Protein AF-A0AAF0HXS0-F1 (afdb_monomer_lite)

Secondary structure (DSSP, 8-state):
---TT----SSBEEEE---BSS-EEEEEEPTT-B-HHHHH-TT--EEEEEEESS-TT-EEEEEEEE-TTSEEEEEEEEETTBTBPP-B-SS-EEEEE---HHHHHHHHT----GGGSTTHHHHSTT-PPPPTTGGGGGG----HHHHHHHH--SHHHHHHHTT--------EE-------GGGSEEEE---EESS---EEEE---GGGTS-S-SSHHHHHHHTT-TTGGGS--SSSTTSTTSS--TT-TTSPPSSS----S----SS---STTSPPPHHHHHHHS-S-EEPPPBSEE-SS---SBS--EETTEE--TT-EEEE---SSGGG-EEEE--SSB-EE-TTSSSGGG-TTEEEEB---TTTTT-EEEE-PPTT--TTTS---EEEEESTTS-PPP-HHHHHHHTSPP-TTEEEEEEETTEEEEEE--HHHHTTTS-SSHHHHHHHTT-TTGGGSBTTB----SS----S-------SS-S---------TT--EEEEEEETTEEEEEEEE-S----BTTBSPPEEEEEE-TTS-EEEEEEEE-TTT--EEESS----SSTT---SSBTTB--S----SSPPP----GGG-S---PPPHHHHHHHTT---EEE--HHHHHHHGGGSPPEEE--HHHHHHHHHHHH-TTHHHHTTSEEEEEE--BPPEE-TTS-EEE--B--EEEEEE-HHHHHHHHHHHHHHHHHHHHHHHHHHHH-SS---

Sequence (727 aa):
MAISEWTMADLVREVCFDVGDGPLLLGGALPGYRRFADALGAGARFPYMIVGVDDPAVWEAGSGTLDSEGRLVREPLASSAGGDAVDFAPGEKRIGLVLHSGWIAAVEGHGHGLDEIAGLAAALADRQPASAGLDLLAGLTTTGFGRALLELGDGAAMRAHIGAGTSNAEGSVTRVDAAGGTTGLGFAGGPVTGSGTLTLEGTLAIGHGGTGATSTGAARTALGLGDGATRNVGTGAGSLAAGDDARLTGAVQRGGDAMTGALTLNGPPAADLHAATKAYVDGQIQAIDGKASVRLATTANIALTGNQVIDGVTTASGDRILVKDQSVAADNGLYLAASGAWTRAADMDGWAKIPNAHVWVESGSANADRAWVCTANAGGTLGSSAISWVQAAGPGAYQAVSANLGAIAGLASIADRLPYFTGSGTAGMATFTGFGRSLVDDADAASGRATLGLGTIATQSAASVAISGGTAVLSALEVSRVGGAATLSTRISTDAGYTNGLQLQTGALARWSVNKSGSAESGSSAGSDFEIRRYDDSGTYVSTPLRIGRADGVTAIDGGLRPLGDNGQPLGAGAYRWSVVYAASGAINTSDARAKCDVGAISDALLDAWGDVAWQRFRFVEACAAKGDAARWHVGLVAQQLGAAIDARMGAGSAVRLGLLCHDSWAAEPAQCDGEGREVRAARPAGDRWGVRYEECLALEAAWQRRRIDRIEAALAALQGGTHAGG

Structure (mmCIF, N/CA/C/O backbone):
data_AF-A0AAF0HXS0-F1
#
_entry.id   AF-A0AAF0HXS0-F1
#
loop_
_atom_site.group_PDB
_atom_site.id
_atom_site.type_symbol
_atom_site.label_atom_id
_atom_site.label_alt_id
_atom_site.label_comp_id
_atom_site.label_asym_id
_atom_site.label_entity_id
_atom_site.label_seq_id
_atom_site.pdbx_PDB_ins_code
_atom_site.Cartn_x
_atom_site.Cartn_y
_atom_site.Cartn_z
_atom_site.occupancy
_atom_site.B_iso_or_equiv
_atom_site.auth_seq_id
_atom_site.auth_comp_id
_atom_site.auth_asym_id
_atom_site.auth_atom_id
_atom_site.pdbx_PDB_model_num
ATOM 1 N N . MET A 1 1 ? -43.650 -14.466 1.934 1.00 45.41 1 MET A N 1
ATOM 2 C CA . MET A 1 1 ? -43.513 -14.826 0.504 1.00 45.41 1 MET A CA 1
ATOM 3 C C . MET A 1 1 ? -43.720 -13.542 -0.285 1.00 45.41 1 MET A C 1
ATOM 5 O O . MET A 1 1 ? -44.750 -12.916 -0.081 1.00 45.41 1 MET A O 1
ATOM 9 N N . ALA A 1 2 ? -42.731 -13.069 -1.047 1.00 46.06 2 ALA A N 1
ATOM 10 C CA . ALA A 1 2 ? -42.844 -11.790 -1.757 1.00 46.06 2 ALA A CA 1
ATOM 11 C C . ALA A 1 2 ? -43.595 -11.977 -3.083 1.00 46.06 2 ALA A C 1
ATOM 13 O O . ALA A 1 2 ? -43.312 -12.926 -3.811 1.00 46.06 2 ALA A O 1
ATOM 14 N N . ILE A 1 3 ? -44.529 -11.076 -3.396 1.00 55.28 3 ILE A N 1
ATOM 15 C CA . ILE A 1 3 ? -45.200 -11.040 -4.701 1.00 55.28 3 ILE A CA 1
ATOM 16 C C . ILE A 1 3 ? -44.293 -10.243 -5.641 1.00 55.28 3 ILE A C 1
ATOM 18 O O . ILE A 1 3 ? -44.125 -9.041 -5.463 1.00 55.28 3 ILE A O 1
ATOM 22 N N . SER A 1 4 ? -43.660 -10.920 -6.596 1.00 58.03 4 SER A N 1
ATOM 23 C CA . SER A 1 4 ? -42.479 -10.421 -7.317 1.00 58.03 4 SER A CA 1
ATOM 24 C C . SER A 1 4 ? -42.748 -9.473 -8.494 1.00 58.03 4 SER A C 1
ATOM 26 O O . SER A 1 4 ? -41.800 -9.103 -9.178 1.00 58.03 4 SER A O 1
ATOM 28 N N . GLU A 1 5 ? -44.002 -9.096 -8.754 1.00 65.69 5 GLU A N 1
ATOM 29 C CA . GLU A 1 5 ? -44.401 -8.354 -9.968 1.00 65.69 5 GLU A CA 1
ATOM 30 C C . GLU A 1 5 ? -45.024 -6.969 -9.706 1.00 65.69 5 GLU A C 1
ATOM 32 O O . GLU A 1 5 ? -45.339 -6.258 -10.657 1.00 65.69 5 GLU A O 1
ATOM 37 N N . TRP A 1 6 ? -45.191 -6.564 -8.440 1.00 72.44 6 TRP A N 1
ATOM 38 C CA . TRP A 1 6 ? -45.831 -5.291 -8.076 1.00 72.44 6 TRP A CA 1
ATOM 39 C C . TRP A 1 6 ? -44.894 -4.391 -7.276 1.00 72.44 6 TRP A C 1
ATOM 41 O O . TRP A 1 6 ? -44.460 -4.755 -6.182 1.00 72.44 6 TRP A O 1
ATOM 51 N N . THR A 1 7 ? -44.647 -3.182 -7.779 1.00 72.81 7 THR A N 1
ATOM 52 C CA . THR A 1 7 ? -43.920 -2.148 -7.033 1.00 72.81 7 THR A CA 1
ATOM 53 C C . THR A 1 7 ? -44.887 -1.403 -6.113 1.00 72.81 7 THR A C 1
ATOM 55 O O . THR A 1 7 ? -45.954 -0.967 -6.544 1.00 72.81 7 THR A O 1
ATOM 58 N N . MET A 1 8 ? -44.517 -1.233 -4.840 1.00 71.38 8 MET A N 1
ATOM 59 C CA . MET A 1 8 ? -45.297 -0.476 -3.856 1.00 71.38 8 MET A CA 1
ATOM 60 C C . MET A 1 8 ? -44.451 0.602 -3.181 1.00 71.38 8 MET A C 1
ATOM 62 O O . MET A 1 8 ? -43.283 0.382 -2.867 1.00 71.38 8 MET A O 1
ATOM 66 N N . ALA A 1 9 ? -45.077 1.745 -2.909 1.00 77.50 9 ALA A N 1
ATOM 67 C CA . ALA A 1 9 ? -44.498 2.861 -2.173 1.00 77.50 9 ALA A CA 1
ATOM 68 C C . ALA A 1 9 ? -45.589 3.558 -1.345 1.00 77.50 9 ALA A C 1
ATOM 70 O O . ALA A 1 9 ? -46.743 3.620 -1.768 1.00 77.50 9 ALA A O 1
ATOM 71 N N . ASP A 1 10 ? -45.242 4.088 -0.171 1.00 79.81 10 ASP A N 1
ATOM 72 C CA . ASP A 1 10 ? -46.189 4.859 0.639 1.00 79.81 10 ASP A CA 1
ATOM 73 C C . ASP A 1 10 ? -46.352 6.302 0.129 1.00 79.81 10 ASP A C 1
ATOM 75 O O . ASP A 1 10 ? -45.505 6.838 -0.594 1.00 79.81 10 ASP A O 1
ATOM 79 N N . LEU A 1 11 ? -47.452 6.941 0.536 1.00 85.38 11 LEU A N 1
ATOM 80 C CA . LEU A 1 11 ? -47.702 8.367 0.305 1.00 85.38 11 LEU A CA 1
ATOM 81 C C . LEU A 1 11 ? -47.585 8.796 -1.174 1.00 85.38 11 LEU A C 1
ATOM 83 O O . LEU A 1 11 ? -47.180 9.919 -1.448 1.00 85.38 11 LEU A O 1
ATOM 87 N N . VAL A 1 12 ? -47.962 7.955 -2.144 1.00 88.19 12 VAL A N 1
ATOM 88 C CA . VAL A 1 12 ? -47.967 8.317 -3.579 1.00 88.19 12 VAL A CA 1
ATOM 89 C C . VAL A 1 12 ? -49.370 8.736 -4.023 1.00 88.19 12 VAL A C 1
ATOM 91 O O . VAL A 1 12 ? -50.293 7.916 -4.032 1.00 88.19 12 VAL A O 1
ATOM 94 N N . ARG A 1 13 ? -49.545 10.016 -4.385 1.00 90.44 13 ARG A N 1
ATOM 95 C CA . ARG A 1 13 ? -50.820 10.552 -4.891 1.00 90.44 13 ARG A CA 1
ATOM 96 C C . ARG A 1 13 ? -50.630 11.852 -5.673 1.00 90.44 13 ARG A C 1
ATOM 98 O O . ARG A 1 13 ? -50.051 12.808 -5.157 1.00 90.44 13 ARG A O 1
ATOM 105 N N . GLU A 1 14 ? -51.198 11.912 -6.871 1.00 92.44 14 GLU A N 1
ATOM 106 C CA . GLU A 1 14 ? -51.120 13.057 -7.785 1.00 92.44 14 GLU A CA 1
ATOM 107 C C . GLU A 1 14 ? -52.505 13.559 -8.214 1.00 92.44 14 GLU A C 1
ATOM 109 O O . GLU A 1 14 ? -53.504 12.833 -8.156 1.00 92.44 14 GLU A O 1
ATOM 114 N N . VAL A 1 15 ? -52.557 14.819 -8.648 1.00 91.31 15 VAL A N 1
ATOM 115 C CA . VAL A 1 15 ? -53.684 15.362 -9.419 1.00 91.31 15 VAL A CA 1
ATOM 116 C C . VAL A 1 15 ? -53.491 15.082 -10.906 1.00 91.31 15 VAL A C 1
ATOM 118 O O . VAL A 1 15 ? -52.370 14.960 -11.393 1.00 91.31 15 VAL A O 1
ATOM 121 N N . CYS A 1 16 ? -54.586 15.011 -11.646 1.00 89.62 16 CYS A N 1
ATOM 122 C CA . CYS A 1 16 ? -54.621 14.943 -13.099 1.00 89.62 16 CYS A CA 1
ATOM 123 C C . CYS A 1 16 ? -55.761 15.842 -13.593 1.00 89.62 16 CYS A C 1
ATOM 125 O O . CYS A 1 16 ? -56.770 15.988 -12.904 1.00 89.62 16 CYS A O 1
ATOM 127 N N . PHE A 1 17 ? -55.593 16.438 -14.772 1.00 89.50 17 PHE A N 1
ATOM 128 C CA . PHE A 1 17 ? -56.612 17.252 -15.454 1.00 89.50 17 PHE A CA 1
ATOM 129 C C . PHE A 1 17 ? -56.837 16.803 -16.907 1.00 89.50 17 PHE A C 1
ATOM 131 O O . PHE A 1 17 ? -57.588 17.436 -17.645 1.00 89.50 17 PHE A O 1
ATOM 138 N N . ASP A 1 18 ? -56.163 15.725 -17.312 1.00 89.25 18 ASP A N 1
ATOM 139 C CA . ASP A 1 18 ? -56.166 15.198 -18.673 1.00 89.25 18 ASP A CA 1
ATOM 140 C C . ASP A 1 18 ? -57.484 14.473 -18.991 1.00 89.25 18 ASP A C 1
ATOM 142 O O . ASP A 1 18 ? -58.255 14.131 -18.082 1.00 89.25 18 ASP A O 1
ATOM 146 N N . VAL A 1 19 ? -57.759 14.268 -20.278 1.00 88.69 19 VAL A N 1
ATOM 147 C CA . VAL A 1 19 ? -59.055 13.770 -20.768 1.00 88.69 19 VAL A CA 1
ATOM 148 C C . VAL A 1 19 ? -58.922 12.599 -21.735 1.00 88.69 19 VAL A C 1
ATOM 150 O O . VAL A 1 19 ? -57.882 12.432 -22.367 1.00 88.69 19 VAL A O 1
ATOM 153 N N . GLY A 1 20 ? -59.989 11.811 -21.875 1.00 87.38 20 GLY A N 1
ATOM 154 C CA . GLY A 1 20 ? -60.015 10.623 -22.731 1.00 87.38 20 GLY A CA 1
ATOM 155 C C . GLY A 1 20 ? -59.966 9.299 -21.964 1.00 87.38 20 GLY A C 1
ATOM 156 O O . GLY A 1 20 ? -59.819 9.256 -20.740 1.00 87.38 20 GLY A O 1
ATOM 157 N N . ASP A 1 21 ? -60.066 8.204 -22.714 1.00 86.38 21 ASP A N 1
ATOM 158 C CA . ASP A 1 21 ? -59.924 6.806 -22.279 1.00 86.38 21 ASP A CA 1
ATOM 159 C C . ASP A 1 21 ? -58.468 6.290 -22.355 1.00 86.38 21 ASP A C 1
ATOM 161 O O . ASP A 1 21 ? -58.123 5.280 -21.744 1.00 86.38 21 ASP A O 1
ATOM 165 N N . GLY A 1 22 ? -57.579 7.022 -23.033 1.00 86.25 22 GLY A N 1
ATOM 166 C CA . GLY A 1 22 ? -56.156 6.700 -23.172 1.00 86.25 22 GLY A CA 1
ATOM 167 C C . GLY A 1 22 ? -55.272 6.975 -21.936 1.00 86.25 22 GLY A C 1
ATOM 168 O O . GLY A 1 22 ? -55.773 7.197 -20.823 1.00 86.25 22 GLY A O 1
ATOM 169 N N . PRO A 1 23 ? -53.931 6.956 -22.117 1.00 89.44 23 PRO A N 1
ATOM 170 C CA . PRO A 1 23 ? -52.963 7.275 -21.068 1.00 89.44 23 PRO A CA 1
ATOM 171 C C . PRO A 1 23 ? -53.073 8.728 -20.593 1.00 89.44 23 PRO A C 1
ATOM 173 O O . PRO A 1 23 ? -53.102 9.644 -21.412 1.00 89.44 23 PRO A O 1
ATOM 176 N N . LEU A 1 24 ? -53.085 8.943 -19.276 1.00 90.25 24 LEU A N 1
ATOM 177 C CA . LEU A 1 24 ? -53.342 10.256 -18.669 1.00 90.25 24 LEU A CA 1
ATOM 178 C C . LEU A 1 24 ? -52.058 10.905 -18.144 1.00 90.25 24 LEU A C 1
ATOM 180 O O . LEU A 1 24 ? -51.314 10.285 -17.380 1.00 90.25 24 LEU A O 1
ATOM 184 N N . LEU A 1 25 ? -51.812 12.172 -18.482 1.00 89.62 25 LEU A N 1
ATOM 185 C CA . LEU A 1 25 ? -50.684 12.925 -17.933 1.00 89.62 25 LEU A CA 1
ATOM 186 C C . LEU A 1 25 ? -50.930 13.329 -16.468 1.00 89.62 25 LEU A C 1
ATOM 188 O O . LEU A 1 25 ? -51.942 13.951 -16.130 1.00 89.62 25 LEU A O 1
ATOM 192 N N . LEU A 1 26 ? -49.978 13.002 -15.590 1.00 88.75 26 LEU A N 1
ATOM 193 C CA . LEU A 1 26 ? -50.026 13.370 -14.173 1.00 88.75 26 LEU A CA 1
ATOM 194 C C . LEU A 1 26 ? -49.595 14.834 -13.977 1.00 88.75 26 LEU A C 1
ATOM 196 O O . LEU A 1 26 ? -48.580 15.283 -14.505 1.00 88.75 26 LEU A O 1
ATOM 200 N N . GLY A 1 27 ? -50.390 15.590 -13.218 1.00 81.12 27 GLY A N 1
ATOM 201 C CA . GLY A 1 27 ? -50.239 17.033 -13.004 1.00 81.12 27 GLY A CA 1
ATOM 202 C C . GLY A 1 27 ? -49.410 17.430 -11.777 1.00 81.12 27 GLY A C 1
ATOM 203 O O . GLY A 1 27 ? -49.217 18.624 -11.548 1.00 81.12 27 GLY A O 1
ATOM 204 N N . GLY A 1 28 ? -48.915 16.470 -10.991 1.00 85.56 28 GLY A N 1
ATOM 205 C CA . GLY A 1 28 ? -48.082 16.708 -9.812 1.00 85.56 28 GLY A CA 1
ATOM 206 C C . GLY A 1 28 ? -48.655 16.143 -8.509 1.00 85.56 28 GLY A C 1
ATOM 207 O O . GLY A 1 28 ? -49.862 15.958 -8.344 1.00 85.56 28 GLY A O 1
ATOM 208 N N . ALA A 1 29 ? -47.761 15.907 -7.546 1.00 88.19 29 ALA A N 1
ATOM 209 C CA . ALA A 1 29 ? -48.102 15.386 -6.225 1.00 88.19 29 ALA A CA 1
ATOM 210 C C . ALA A 1 29 ? -48.928 16.355 -5.372 1.00 88.19 29 ALA A C 1
ATOM 212 O O . ALA A 1 29 ? -48.679 17.561 -5.337 1.00 88.19 29 ALA A O 1
ATOM 213 N N . LEU A 1 30 ? -49.887 15.790 -4.635 1.00 86.31 30 LEU A N 1
ATOM 214 C CA . LEU A 1 30 ? -50.654 16.514 -3.622 1.00 86.31 30 LEU A CA 1
ATOM 215 C C . LEU A 1 30 ? -49.778 16.866 -2.402 1.00 86.31 30 LEU A C 1
ATOM 217 O O . LEU A 1 30 ? -48.793 16.176 -2.131 1.00 86.31 30 LEU A O 1
ATOM 221 N N . PRO A 1 31 ? -50.130 17.899 -1.610 1.00 84.81 31 PRO A N 1
ATOM 222 C CA . PRO A 1 31 ? -49.378 18.259 -0.407 1.00 84.81 31 PRO A CA 1
ATOM 223 C C . PRO A 1 31 ? -49.230 17.080 0.567 1.00 84.81 31 PRO A C 1
ATOM 225 O O . PRO A 1 31 ? -50.223 16.493 0.993 1.00 84.81 31 PRO A O 1
ATOM 228 N N . GLY A 1 32 ? -47.986 16.743 0.919 1.00 85.50 32 GLY A N 1
ATOM 229 C CA . GLY A 1 32 ? -47.655 15.590 1.768 1.00 85.50 32 GLY A CA 1
ATOM 230 C C . GLY A 1 32 ? -47.518 14.251 1.031 1.00 85.50 32 GLY A C 1
ATOM 231 O O . GLY A 1 32 ? -47.227 13.248 1.678 1.00 85.50 32 GLY A O 1
ATOM 232 N N . TYR A 1 33 ? -47.687 14.229 -0.294 1.00 89.31 33 TYR A N 1
ATOM 233 C CA . TYR A 1 33 ? -47.537 13.044 -1.139 1.00 89.31 33 TYR A CA 1
ATOM 234 C C . TYR A 1 33 ? -46.342 13.172 -2.101 1.00 89.31 33 TYR A C 1
ATOM 236 O O . TYR A 1 33 ? -45.802 14.254 -2.333 1.00 89.31 33 TYR A O 1
ATOM 244 N N . ARG A 1 34 ? -45.926 12.034 -2.658 1.00 90.00 34 ARG A N 1
ATOM 245 C CA . ARG A 1 34 ? -44.863 11.857 -3.653 1.00 90.00 34 ARG A CA 1
ATOM 246 C C . ARG A 1 34 ? -45.462 11.624 -5.042 1.00 90.00 34 ARG A C 1
ATOM 248 O O . ARG A 1 34 ? -46.597 11.153 -5.154 1.00 90.00 34 ARG A O 1
ATOM 255 N N . ARG A 1 35 ? -44.691 11.929 -6.091 1.00 88.00 35 ARG A N 1
ATOM 256 C CA . ARG A 1 35 ? -45.063 11.625 -7.482 1.00 88.00 35 ARG A CA 1
ATOM 257 C C . ARG A 1 35 ? -44.896 10.134 -7.771 1.00 88.00 35 ARG A C 1
ATOM 259 O O . ARG A 1 35 ? -44.005 9.499 -7.207 1.00 88.00 35 ARG A O 1
ATOM 266 N N . PHE A 1 36 ? -45.695 9.586 -8.684 1.00 87.81 36 PHE A N 1
ATOM 267 C CA . PHE A 1 36 ? -45.547 8.203 -9.152 1.00 87.81 36 PHE A CA 1
ATOM 268 C C . PHE A 1 36 ? -44.185 7.993 -9.821 1.00 87.81 36 PHE A C 1
ATOM 270 O O . PHE A 1 36 ? -43.511 7.000 -9.543 1.00 87.81 36 PHE A O 1
ATOM 277 N N . ALA A 1 37 ? -43.748 8.958 -10.639 1.00 83.50 37 ALA A N 1
ATOM 278 C CA . ALA A 1 37 ? -42.464 8.904 -11.339 1.00 83.50 37 ALA A CA 1
ATOM 279 C C . ALA A 1 37 ? -41.271 8.804 -10.371 1.00 83.50 37 ALA A C 1
ATOM 281 O O . ALA A 1 37 ? -40.379 7.983 -10.580 1.00 83.50 37 ALA A O 1
ATOM 282 N N . ASP A 1 38 ? -41.299 9.578 -9.280 1.00 83.75 38 ASP A N 1
ATOM 283 C CA . ASP A 1 38 ? -40.233 9.609 -8.269 1.00 83.75 38 ASP A CA 1
ATOM 284 C C . ASP A 1 38 ? -40.219 8.348 -7.386 1.00 83.75 38 ASP A C 1
ATOM 286 O O . ASP A 1 38 ? -39.178 7.970 -6.850 1.00 83.75 38 ASP A O 1
ATOM 290 N N . ALA A 1 39 ? -41.382 7.719 -7.182 1.00 82.06 39 ALA A N 1
ATOM 291 C CA . ALA A 1 39 ? -41.558 6.651 -6.200 1.00 82.06 39 ALA A CA 1
ATOM 292 C C . ALA A 1 39 ? -41.437 5.227 -6.769 1.00 82.06 39 ALA A C 1
ATOM 294 O O . ALA A 1 39 ? -41.182 4.304 -5.997 1.00 82.06 39 ALA A O 1
ATOM 295 N N . LEU A 1 40 ? -41.654 5.035 -8.077 1.00 77.69 40 LEU A N 1
ATOM 296 C CA . LEU A 1 40 ? -41.857 3.701 -8.671 1.00 77.69 40 LEU A CA 1
ATOM 297 C C . LEU A 1 40 ? -40.908 3.382 -9.835 1.00 77.69 40 LEU A C 1
ATOM 299 O O . LEU A 1 40 ? -40.616 2.209 -10.061 1.00 77.69 40 LEU A O 1
ATOM 303 N N . GLY A 1 41 ? -40.391 4.401 -10.530 1.00 68.75 41 GLY A N 1
ATOM 304 C CA . GLY A 1 41 ? -39.535 4.240 -11.709 1.00 68.75 41 GLY A CA 1
ATOM 305 C C . GLY A 1 41 ? -40.305 3.949 -13.006 1.00 68.75 41 GLY A C 1
ATOM 306 O O . GLY A 1 41 ? -41.417 3.418 -13.000 1.00 68.75 41 GLY A O 1
ATOM 307 N N . ALA A 1 42 ? -39.712 4.318 -14.145 1.00 67.00 42 ALA A N 1
ATOM 308 C CA . ALA A 1 42 ? -40.321 4.124 -15.462 1.00 67.00 42 ALA A CA 1
ATOM 309 C C . ALA A 1 42 ? -40.497 2.629 -15.791 1.00 67.00 42 ALA A C 1
ATOM 311 O O . ALA A 1 42 ? -39.594 1.826 -15.554 1.00 67.00 42 ALA A O 1
ATOM 312 N N . GLY A 1 43 ? -41.658 2.256 -16.340 1.00 70.31 43 GLY A N 1
ATOM 313 C CA . GLY A 1 43 ? -41.991 0.867 -16.682 1.00 70.31 43 GLY A CA 1
ATOM 314 C C . GLY A 1 43 ? -42.356 -0.060 -15.510 1.00 70.31 43 GLY A C 1
ATOM 315 O O . GLY A 1 43 ? -42.696 -1.216 -15.755 1.00 70.31 43 GLY A O 1
ATOM 316 N N . ALA A 1 44 ? -42.331 0.402 -14.255 1.00 76.50 44 ALA A N 1
ATOM 317 C CA . ALA A 1 44 ? -42.807 -0.394 -13.121 1.00 76.50 44 ALA A CA 1
ATOM 318 C C . ALA A 1 44 ? -44.336 -0.558 -13.150 1.00 76.50 44 ALA A C 1
ATOM 320 O O . ALA A 1 44 ? -45.054 0.410 -13.405 1.00 76.50 44 ALA A O 1
ATOM 321 N N . ARG A 1 45 ? -44.836 -1.766 -12.846 1.00 84.06 45 ARG A N 1
ATOM 322 C CA . ARG A 1 45 ? -46.275 -2.055 -12.744 1.00 84.06 45 ARG A CA 1
ATOM 323 C C . ARG A 1 45 ? -46.752 -1.862 -11.305 1.00 84.06 45 ARG A C 1
ATOM 325 O O . ARG A 1 45 ? -46.177 -2.422 -10.368 1.00 84.06 45 ARG A O 1
ATOM 332 N N . PHE A 1 46 ? -47.806 -1.073 -11.129 1.00 86.19 46 PHE A N 1
ATOM 333 C CA . PHE A 1 46 ? -48.361 -0.735 -9.820 1.00 86.19 46 PHE A CA 1
ATOM 334 C C . PHE A 1 46 ? -49.897 -0.687 -9.850 1.00 86.19 46 PHE A C 1
ATOM 336 O O . PHE A 1 46 ? -50.486 -0.332 -10.872 1.00 86.19 46 PHE A O 1
ATOM 343 N N . PRO A 1 47 ? -50.570 -1.025 -8.741 1.00 87.31 47 PRO A N 1
ATOM 344 C CA . PRO A 1 47 ? -52.003 -0.792 -8.584 1.00 87.31 47 PRO A CA 1
ATOM 345 C C . PRO A 1 47 ? -52.305 0.703 -8.377 1.00 87.31 47 PRO A C 1
ATOM 347 O O . PRO A 1 47 ? -51.664 1.371 -7.561 1.00 87.31 47 PRO A O 1
ATOM 350 N N . TYR A 1 48 ? -53.316 1.230 -9.065 1.00 89.88 48 TYR A N 1
ATOM 351 C CA . TYR A 1 48 ? -53.788 2.606 -8.895 1.00 89.88 48 TYR A CA 1
ATOM 352 C C . TYR A 1 48 ? -55.295 2.668 -8.631 1.00 89.88 48 TYR A C 1
ATOM 354 O O . TYR A 1 48 ? -56.052 1.761 -8.978 1.00 89.88 48 TYR A O 1
ATOM 362 N N . MET A 1 49 ? -55.732 3.797 -8.073 1.00 91.00 49 MET A N 1
ATOM 363 C CA . MET A 1 49 ? -57.126 4.227 -8.091 1.00 91.00 49 MET A CA 1
ATOM 364 C C . MET A 1 49 ? -57.225 5.690 -8.532 1.00 91.00 49 MET A C 1
ATOM 366 O O . MET A 1 49 ? -56.516 6.550 -8.004 1.00 91.00 49 MET A O 1
ATOM 370 N N . ILE A 1 50 ? -58.114 5.960 -9.486 1.00 92.00 50 ILE A N 1
ATOM 371 C CA . ILE A 1 50 ? -58.507 7.280 -9.983 1.00 92.00 50 ILE A CA 1
ATOM 372 C C . ILE A 1 50 ? -59.921 7.570 -9.493 1.00 92.00 50 ILE A C 1
ATOM 374 O O . ILE A 1 50 ? -60.821 6.746 -9.653 1.00 92.00 50 ILE A O 1
ATOM 378 N N . VAL A 1 51 ? -60.130 8.759 -8.936 1.00 91.06 51 VAL A N 1
ATOM 379 C CA . VAL A 1 51 ? -61.462 9.269 -8.595 1.00 91.06 51 VAL A CA 1
ATOM 380 C C . VAL A 1 51 ? -61.593 10.678 -9.161 1.00 91.06 51 VAL A C 1
ATOM 382 O O . VAL A 1 51 ? -60.730 11.525 -8.901 1.00 91.06 51 VAL A O 1
ATOM 385 N N . GLY A 1 52 ? -62.650 10.931 -9.936 1.00 87.06 52 GLY A N 1
ATOM 386 C CA . GLY A 1 52 ? -63.035 12.283 -10.332 1.00 87.06 52 GLY A CA 1
ATOM 387 C C . GLY A 1 52 ? -63.396 13.110 -9.099 1.00 87.06 52 GLY A C 1
ATOM 388 O O . GLY A 1 52 ? -64.131 12.657 -8.228 1.00 87.06 52 GLY A O 1
ATOM 389 N N . VAL A 1 53 ? -62.846 14.315 -8.978 1.00 87.19 53 VAL A N 1
ATOM 390 C CA . VAL A 1 53 ? -63.182 15.228 -7.872 1.00 87.19 53 VAL A CA 1
ATOM 391 C C . VAL A 1 53 ? -64.419 16.044 -8.229 1.00 87.19 53 VAL A C 1
ATOM 393 O O . VAL A 1 53 ? -65.313 16.185 -7.398 1.00 87.19 53 VAL A O 1
ATOM 396 N N . ASP A 1 54 ? -64.485 16.515 -9.476 1.00 84.00 54 ASP A N 1
ATOM 397 C CA . ASP A 1 54 ? -65.618 17.289 -9.993 1.00 84.00 54 ASP A CA 1
ATOM 398 C C . ASP A 1 54 ? -66.811 16.399 -10.393 1.00 84.00 54 ASP A C 1
ATOM 400 O O . ASP A 1 54 ? -67.953 16.851 -10.354 1.00 84.00 54 ASP A O 1
ATOM 404 N N . ASP A 1 55 ? -66.562 15.117 -10.697 1.00 83.94 55 ASP A N 1
ATOM 405 C CA . ASP A 1 55 ? -67.592 14.075 -10.811 1.00 83.94 55 ASP A CA 1
ATOM 406 C C . ASP A 1 55 ? -67.182 12.804 -10.033 1.00 83.94 55 ASP A C 1
ATOM 408 O O . ASP A 1 55 ? -66.527 11.911 -10.582 1.00 83.94 55 ASP A O 1
ATOM 412 N N . PRO A 1 56 ? -67.554 12.700 -8.741 1.00 82.00 56 PRO A N 1
ATOM 413 C CA . PRO A 1 56 ? -67.227 11.548 -7.897 1.00 82.00 56 PRO A CA 1
ATOM 414 C C . PRO A 1 56 ? -67.912 10.233 -8.283 1.00 82.00 56 PRO A C 1
ATOM 416 O O . PRO A 1 56 ? -67.555 9.192 -7.728 1.00 82.00 56 PRO A O 1
ATOM 419 N N . ALA A 1 57 ? -68.894 10.243 -9.194 1.00 82.56 57 ALA A N 1
ATOM 420 C CA . ALA A 1 57 ? -69.478 9.007 -9.717 1.00 82.56 57 ALA A CA 1
ATOM 421 C C . ALA A 1 57 ? -68.538 8.309 -10.717 1.00 82.56 57 ALA A C 1
ATOM 423 O O . ALA A 1 57 ? -68.687 7.110 -10.969 1.00 82.56 57 ALA A O 1
ATOM 424 N N . VAL A 1 58 ? -67.558 9.043 -11.252 1.00 88.06 58 VAL A N 1
ATOM 425 C CA . VAL A 1 58 ? -66.601 8.575 -12.250 1.00 88.06 58 VAL A CA 1
ATOM 426 C C . VAL A 1 58 ? -65.294 8.155 -11.568 1.00 88.06 58 VAL A C 1
ATOM 428 O O . VAL A 1 58 ? -64.562 8.972 -11.001 1.00 88.06 58 VAL A O 1
ATOM 431 N N . TRP A 1 59 ? -64.990 6.858 -11.612 1.00 89.88 59 TRP A N 1
ATOM 432 C CA . TRP A 1 59 ? -63.843 6.266 -10.922 1.00 89.88 59 TRP A CA 1
ATOM 433 C C . TRP A 1 59 ? -63.292 5.045 -11.659 1.00 89.88 59 TRP A C 1
ATOM 435 O O . TRP A 1 59 ? -63.998 4.348 -12.388 1.00 89.88 59 TRP A O 1
ATOM 445 N N . GLU A 1 60 ? -62.018 4.755 -11.418 1.00 91.25 60 GLU A N 1
ATOM 446 C CA . GLU A 1 60 ? -61.319 3.617 -12.004 1.00 91.25 60 GLU A CA 1
ATOM 447 C C . GLU A 1 60 ? -60.303 3.047 -11.014 1.00 91.25 60 GLU A C 1
ATOM 449 O O . GLU A 1 60 ? -59.566 3.796 -10.379 1.00 91.25 60 GLU A O 1
ATOM 454 N N . ALA A 1 61 ? -60.234 1.727 -10.890 1.00 88.94 61 ALA A N 1
ATOM 455 C CA . ALA A 1 61 ? -59.183 1.027 -10.167 1.00 88.94 61 ALA A CA 1
ATOM 456 C C . ALA A 1 61 ? -58.592 -0.061 -11.069 1.00 88.94 61 ALA A C 1
ATOM 458 O O . ALA A 1 61 ? -59.321 -0.819 -11.714 1.00 88.94 61 ALA A O 1
ATOM 459 N N . GLY A 1 62 ? -57.268 -0.140 -11.129 1.00 87.31 62 GLY A N 1
ATOM 460 C CA . GLY A 1 62 ? -56.584 -0.981 -12.104 1.00 87.31 62 GLY A CA 1
ATOM 461 C C . GLY A 1 62 ? -55.100 -1.134 -11.826 1.00 87.31 62 GLY A C 1
ATOM 462 O O . GLY A 1 62 ? -54.593 -0.716 -10.782 1.00 87.31 62 GLY A O 1
ATOM 463 N N . SER A 1 63 ? -54.404 -1.737 -12.781 1.00 87.50 63 SER A N 1
ATOM 464 C CA . SER A 1 63 ? -52.948 -1.767 -12.831 1.00 87.50 63 SER A CA 1
ATOM 465 C C . SER A 1 63 ? -52.435 -0.806 -13.885 1.00 87.50 63 SER A C 1
ATOM 467 O O . SER A 1 63 ? -52.976 -0.737 -14.982 1.00 87.50 63 SER A O 1
ATOM 469 N N . GLY A 1 64 ? -51.385 -0.063 -13.564 1.00 87.50 64 GLY A N 1
ATOM 470 C CA . GLY A 1 64 ? -50.804 0.905 -14.479 1.00 87.50 64 GLY A CA 1
ATOM 471 C C . GLY A 1 64 ? -49.292 0.837 -14.517 1.00 87.50 64 GLY A C 1
ATOM 472 O O . GLY A 1 64 ? -48.643 0.253 -13.644 1.00 87.50 64 GLY A O 1
ATOM 473 N N . THR A 1 65 ? -48.754 1.454 -15.558 1.00 88.56 65 THR A N 1
ATOM 474 C CA . THR A 1 65 ? -47.331 1.717 -15.762 1.00 88.56 65 THR A CA 1
ATOM 475 C C . THR A 1 65 ? -47.173 3.170 -16.199 1.00 88.56 65 THR A C 1
ATOM 477 O O . THR A 1 65 ? -48.102 3.766 -16.746 1.00 88.56 65 THR A O 1
ATOM 480 N N . LEU A 1 66 ? -46.007 3.765 -15.951 1.00 87.88 66 LEU A N 1
ATOM 481 C CA . LEU A 1 66 ? -45.660 5.052 -16.555 1.00 87.88 66 LEU A CA 1
ATOM 482 C C . LEU A 1 66 ? -44.945 4.817 -17.888 1.00 87.88 66 LEU A C 1
ATOM 484 O O . LEU A 1 66 ? -43.974 4.051 -17.922 1.00 87.88 66 LEU A O 1
ATOM 488 N N . ASP A 1 67 ? -45.417 5.472 -18.952 1.00 85.12 67 ASP A N 1
ATOM 489 C CA . ASP A 1 67 ? -44.744 5.493 -20.257 1.00 85.12 67 ASP A CA 1
ATOM 490 C C . ASP A 1 67 ? -43.488 6.389 -20.258 1.00 85.12 67 ASP A C 1
ATOM 492 O O . ASP A 1 67 ? -43.122 6.997 -19.246 1.00 85.12 67 ASP A O 1
ATOM 496 N N . SER A 1 68 ? -42.786 6.450 -21.395 1.00 80.38 68 SER A N 1
ATOM 497 C CA . SER A 1 68 ? -41.574 7.266 -21.562 1.00 80.38 68 SER A CA 1
ATOM 498 C C . SER A 1 68 ? -41.825 8.773 -21.446 1.00 80.38 68 SER A C 1
ATOM 500 O O . SER A 1 68 ? -40.883 9.530 -21.210 1.00 80.38 68 SER A O 1
ATOM 502 N N . GLU A 1 69 ? -43.080 9.206 -21.558 1.00 78.50 69 GLU A N 1
ATOM 503 C CA . GLU A 1 69 ? -43.518 10.595 -21.445 1.00 78.50 69 GLU A CA 1
ATOM 504 C C . GLU A 1 69 ? -44.078 10.916 -20.043 1.00 78.50 69 GLU A C 1
ATOM 506 O O . GLU A 1 69 ? -44.451 12.060 -19.773 1.00 78.50 69 GLU A O 1
ATOM 511 N N . GLY A 1 70 ? -44.100 9.936 -19.130 1.00 77.56 70 GLY A N 1
ATOM 512 C CA . GLY A 1 70 ? -44.575 10.087 -17.754 1.00 77.56 70 GLY A CA 1
ATOM 513 C C . GLY A 1 70 ? -46.098 10.072 -17.602 1.00 77.56 70 GLY A C 1
ATOM 514 O O . GLY A 1 70 ? -46.605 10.491 -16.558 1.00 77.56 70 GLY A O 1
ATOM 515 N N . ARG A 1 71 ? -46.843 9.606 -18.611 1.00 87.00 71 ARG A N 1
ATOM 516 C CA . ARG A 1 71 ? -48.290 9.386 -18.505 1.00 87.00 71 ARG A CA 1
ATOM 517 C C . ARG A 1 71 ? -48.579 8.033 -17.874 1.00 87.00 71 ARG A C 1
ATOM 519 O O . ARG A 1 71 ? -47.865 7.057 -18.093 1.00 87.00 71 ARG A O 1
ATOM 526 N N . LEU A 1 72 ? -49.671 7.970 -17.121 1.00 89.56 72 LEU A N 1
ATOM 527 C CA . LEU A 1 72 ? -50.222 6.723 -16.613 1.00 89.56 72 LEU A CA 1
ATOM 528 C C . LEU A 1 72 ? -50.896 5.965 -17.759 1.00 89.56 72 LEU A C 1
ATOM 530 O O . LEU A 1 72 ? -51.981 6.349 -18.194 1.00 89.56 72 LEU A O 1
ATOM 534 N N . VAL A 1 73 ? -50.278 4.875 -18.209 1.00 90.69 73 VAL A N 1
ATOM 535 C CA . VAL A 1 73 ? -50.921 3.853 -19.041 1.00 90.69 73 VAL A CA 1
ATOM 536 C C . VAL A 1 73 ? -51.813 3.005 -18.136 1.00 90.69 73 VAL A C 1
ATOM 538 O O . VAL A 1 73 ? -51.399 2.599 -17.048 1.00 90.69 73 VAL A O 1
ATOM 541 N N . ARG A 1 74 ? -53.057 2.785 -18.568 1.00 91.19 74 ARG A N 1
ATOM 542 C CA . ARG A 1 74 ? -54.158 2.284 -17.737 1.00 91.19 74 ARG A CA 1
ATOM 543 C C . ARG A 1 74 ? -54.614 0.905 -18.204 1.00 91.19 74 ARG A C 1
ATOM 545 O O . ARG A 1 74 ? -55.053 0.763 -19.339 1.00 91.19 74 ARG A O 1
ATOM 552 N N . GLU A 1 75 ? -54.548 -0.088 -17.320 1.00 89.69 75 GLU A N 1
ATOM 553 C CA . GLU A 1 75 ? -55.216 -1.387 -17.464 1.00 89.69 75 GLU A CA 1
ATOM 554 C C . GLU A 1 75 ? -56.247 -1.518 -16.325 1.00 89.69 75 GLU A C 1
ATOM 556 O O . GLU A 1 75 ? -55.910 -1.955 -15.216 1.00 89.69 75 GLU A O 1
ATOM 561 N N . PRO A 1 76 ? -57.500 -1.087 -16.544 1.00 88.50 76 PRO A N 1
ATOM 562 C CA . PRO A 1 76 ? -58.542 -1.137 -15.525 1.00 88.50 76 PRO A CA 1
ATOM 563 C C . PRO A 1 76 ? -58.875 -2.576 -15.116 1.00 88.50 76 PRO A C 1
ATOM 565 O O . PRO A 1 76 ? -58.847 -3.500 -15.925 1.00 88.50 76 PRO A O 1
ATOM 568 N N . LEU A 1 77 ? -59.228 -2.755 -13.843 1.00 85.31 77 LEU A N 1
ATOM 569 C CA . LEU A 1 77 ? -59.740 -4.018 -13.292 1.00 85.31 77 LEU A CA 1
ATOM 570 C C . LEU A 1 77 ? -61.187 -3.868 -12.804 1.00 85.31 77 LEU A C 1
ATOM 572 O O . LEU A 1 77 ? -61.958 -4.824 -12.837 1.00 85.31 77 LEU A O 1
ATOM 576 N N . ALA A 1 78 ? -61.563 -2.666 -12.364 1.00 86.19 78 ALA A N 1
ATOM 577 C CA . ALA A 1 78 ? -62.935 -2.269 -12.089 1.00 86.19 78 ALA A CA 1
ATOM 578 C C . ALA A 1 78 ? -63.088 -0.763 -12.339 1.00 86.19 78 ALA A C 1
ATOM 580 O O . ALA A 1 78 ? -62.223 0.025 -11.956 1.00 86.19 78 ALA A O 1
ATOM 581 N N . SER A 1 79 ? -64.186 -0.347 -12.965 1.00 89.75 79 SER A N 1
ATOM 582 C CA . SER A 1 79 ? -64.418 1.059 -13.297 1.00 89.75 79 SER A CA 1
ATOM 583 C C . SER A 1 79 ? -65.902 1.410 -13.327 1.00 89.75 79 SER A C 1
ATOM 585 O O . SER A 1 79 ? -66.761 0.541 -13.506 1.00 89.75 79 SER A O 1
ATOM 587 N N . SER A 1 80 ? -66.211 2.704 -13.235 1.00 88.81 80 SER A N 1
ATOM 588 C CA . SER A 1 80 ? -67.549 3.240 -13.518 1.00 88.81 80 SER A CA 1
ATOM 589 C C . SER A 1 80 ? -67.984 3.041 -14.980 1.00 88.81 80 SER A C 1
ATOM 591 O O . SER A 1 80 ? -69.162 3.202 -15.284 1.00 88.81 80 SER A O 1
ATOM 593 N N . ALA A 1 81 ? -67.060 2.658 -15.872 1.00 86.31 81 ALA A N 1
ATOM 594 C CA . ALA A 1 81 ? -67.315 2.270 -17.260 1.00 86.31 81 ALA A CA 1
ATOM 595 C C . ALA A 1 81 ? -67.516 0.746 -17.443 1.00 86.31 81 ALA A C 1
ATOM 597 O O . ALA A 1 81 ? -67.474 0.243 -18.560 1.00 86.31 81 ALA A O 1
ATOM 598 N N . GLY A 1 82 ? -67.753 -0.010 -16.363 1.00 80.38 82 GLY A N 1
ATOM 599 C CA . GLY A 1 82 ? -68.096 -1.437 -16.439 1.00 80.38 82 GLY A CA 1
ATOM 600 C C . GLY A 1 82 ? -66.905 -2.393 -16.566 1.00 80.38 82 GLY A C 1
ATOM 601 O O . GLY A 1 82 ? -67.114 -3.572 -16.838 1.00 80.38 82 GLY A O 1
ATOM 602 N N . GLY A 1 83 ? -65.681 -1.910 -16.332 1.00 79.81 83 GLY A N 1
ATOM 603 C CA . GLY A 1 83 ? -64.438 -2.683 -16.445 1.00 79.81 83 GLY A CA 1
ATOM 604 C C . GLY A 1 83 ? -63.510 -2.196 -17.559 1.00 79.81 83 GLY A C 1
ATOM 605 O O . GLY A 1 83 ? -62.316 -2.461 -17.486 1.00 79.81 83 GLY A O 1
ATOM 606 N N . ASP A 1 84 ? -64.026 -1.434 -18.525 1.00 84.56 84 ASP A N 1
ATOM 607 C CA . ASP A 1 84 ? -63.222 -0.758 -19.547 1.00 84.56 84 ASP A CA 1
ATOM 608 C C . ASP A 1 84 ? -62.601 0.548 -19.015 1.00 84.56 84 ASP A C 1
ATOM 610 O O . ASP A 1 84 ? -62.921 1.011 -17.909 1.00 84.56 84 ASP A O 1
ATOM 614 N N . ALA A 1 85 ? -61.700 1.147 -19.800 1.00 86.25 85 ALA A N 1
ATOM 615 C CA . ALA A 1 85 ? -61.053 2.409 -19.453 1.00 86.25 85 ALA A CA 1
ATOM 616 C C . ALA A 1 85 ? -62.061 3.557 -19.480 1.00 86.25 85 ALA A C 1
ATOM 618 O O . ALA A 1 85 ? -62.798 3.752 -20.444 1.00 86.25 85 ALA A O 1
ATOM 619 N N . VAL A 1 86 ? -62.095 4.325 -18.396 1.00 89.19 86 VAL A N 1
ATOM 620 C CA . VAL A 1 86 ? -63.000 5.462 -18.265 1.00 89.19 86 VAL A CA 1
ATOM 621 C C . VAL A 1 86 ? -62.549 6.582 -19.198 1.00 89.19 86 VAL A C 1
ATOM 623 O O . VAL A 1 86 ? -61.432 7.093 -19.043 1.00 89.19 86 VAL A O 1
ATOM 626 N N . ASP A 1 87 ? -63.441 6.988 -20.108 1.00 89.88 87 ASP A N 1
ATOM 627 C CA . ASP A 1 87 ? -63.339 8.250 -20.843 1.00 89.88 87 ASP A CA 1
ATOM 628 C C . ASP A 1 87 ? -63.609 9.419 -19.888 1.00 89.88 87 ASP A C 1
ATOM 630 O O . ASP A 1 87 ? -64.723 9.657 -19.412 1.00 89.88 87 ASP A O 1
ATOM 634 N N . PHE A 1 88 ? -62.532 10.101 -19.528 1.00 87.75 88 PHE A N 1
ATOM 635 C CA . PHE A 1 88 ? -62.497 11.040 -18.425 1.00 87.75 88 PHE A CA 1
ATOM 636 C C . PHE A 1 88 ? -62.729 12.482 -18.920 1.00 87.75 88 PHE A C 1
ATOM 638 O O . PHE A 1 88 ? -61.829 13.103 -19.476 1.00 87.75 88 PHE A O 1
ATOM 645 N N . ALA A 1 89 ? -63.898 13.071 -18.646 1.00 84.56 89 ALA A N 1
ATOM 646 C CA . ALA A 1 89 ? -64.229 14.463 -19.009 1.00 84.56 89 ALA A CA 1
ATOM 647 C C . ALA A 1 89 ? -63.330 15.529 -18.315 1.00 84.56 89 ALA A C 1
ATOM 649 O O . ALA A 1 89 ? -62.692 15.213 -17.306 1.00 84.56 89 ALA A O 1
ATOM 650 N N . PRO A 1 90 ? -63.252 16.790 -18.803 1.00 83.50 90 PRO A N 1
ATOM 651 C CA . PRO A 1 90 ? -62.435 17.844 -18.181 1.00 83.50 90 PRO A CA 1
ATOM 652 C C . PRO A 1 90 ? -62.810 18.126 -16.713 1.00 83.50 90 PRO A C 1
ATOM 654 O O . PRO A 1 90 ? -63.981 18.337 -16.411 1.00 83.50 90 PRO A O 1
ATOM 657 N N . GLY A 1 91 ? -61.814 18.174 -15.821 1.00 81.81 91 GLY A N 1
ATOM 658 C CA . GLY A 1 91 ? -61.973 18.405 -14.373 1.00 81.81 91 GLY A CA 1
ATOM 659 C C . GLY A 1 91 ? -60.759 17.905 -13.575 1.00 81.81 91 GLY A C 1
ATOM 660 O O . GLY A 1 91 ? -59.850 17.321 -14.161 1.00 81.81 91 GLY A O 1
ATOM 661 N N . GLU A 1 92 ? -60.711 18.099 -12.256 1.00 88.56 92 GLU A N 1
ATOM 662 C CA . GLU A 1 92 ? -59.694 17.472 -11.396 1.00 88.56 92 GLU A CA 1
ATOM 663 C C . GLU A 1 92 ? -60.014 15.982 -11.185 1.00 88.56 92 GLU A C 1
ATOM 665 O O . GLU A 1 92 ? -61.126 15.600 -10.813 1.00 88.56 92 GLU A O 1
ATOM 670 N N . LYS A 1 93 ? -59.007 15.123 -11.361 1.00 91.06 93 LYS A N 1
ATOM 671 C CA . LYS A 1 93 ? -59.009 13.719 -10.928 1.00 91.06 93 LYS A CA 1
ATOM 672 C C . LYS A 1 93 ? -57.868 13.517 -9.944 1.00 91.06 93 LYS A C 1
ATOM 674 O O . LYS A 1 93 ? -56.791 14.090 -10.110 1.00 91.06 93 LYS A O 1
ATOM 679 N N . ARG A 1 94 ? -58.071 12.676 -8.930 1.00 91.62 94 ARG A N 1
ATOM 680 C CA . ARG A 1 94 ? -57.018 12.291 -7.980 1.00 91.62 94 ARG A CA 1
ATOM 681 C C . ARG A 1 94 ? -56.639 10.842 -8.191 1.00 91.62 94 ARG A C 1
ATOM 683 O O . ARG A 1 94 ? -57.493 9.966 -8.091 1.00 91.62 94 ARG A O 1
ATOM 690 N N . ILE A 1 95 ? -55.354 10.621 -8.424 1.00 91.44 95 ILE A N 1
ATOM 691 C CA . ILE A 1 95 ? -54.760 9.325 -8.737 1.00 91.44 95 ILE A CA 1
ATOM 692 C C . ILE A 1 95 ? -53.866 8.944 -7.560 1.00 91.44 95 ILE A C 1
ATOM 694 O O . ILE A 1 95 ? -52.989 9.719 -7.185 1.00 91.44 95 ILE A O 1
ATOM 698 N N . GLY A 1 96 ? -54.108 7.796 -6.931 1.00 89.50 96 GLY A N 1
ATOM 699 C CA . GLY A 1 96 ? -53.343 7.315 -5.776 1.00 89.50 96 GLY A CA 1
ATOM 700 C C . GLY A 1 96 ? -52.901 5.868 -5.942 1.00 89.50 96 GLY A C 1
ATOM 701 O O . GLY A 1 96 ? -53.623 5.070 -6.538 1.00 89.50 96 GLY A O 1
ATOM 702 N N . LEU A 1 97 ? -51.716 5.536 -5.426 1.00 88.00 97 LEU A N 1
ATOM 703 C CA . LEU A 1 97 ? -51.281 4.144 -5.325 1.00 88.00 97 LEU A CA 1
ATOM 704 C C . LEU A 1 97 ? -52.042 3.479 -4.176 1.00 88.00 97 LEU A C 1
ATOM 706 O O . LEU A 1 97 ? -52.157 4.047 -3.089 1.00 88.00 97 LEU A O 1
ATOM 710 N N . VAL A 1 98 ? -52.569 2.282 -4.420 1.00 81.69 98 VAL A N 1
ATOM 711 C CA . VAL A 1 98 ? -53.376 1.528 -3.447 1.00 81.69 98 VAL A CA 1
ATOM 712 C C . VAL A 1 98 ? -52.716 0.195 -3.101 1.00 81.69 98 VAL A C 1
ATOM 714 O O . VAL A 1 98 ? -51.899 -0.320 -3.855 1.00 81.69 98 VAL A O 1
ATOM 717 N N . LEU A 1 99 ? -53.037 -0.391 -1.947 1.00 72.75 99 LEU A N 1
ATOM 718 C CA . LEU A 1 99 ? -52.497 -1.706 -1.589 1.00 72.75 99 LEU A CA 1
ATOM 719 C C . LEU A 1 99 ? -53.177 -2.800 -2.425 1.00 72.75 99 LEU A C 1
ATOM 721 O O . LEU A 1 99 ? -54.402 -2.898 -2.461 1.00 72.75 99 LEU A O 1
ATOM 725 N N . HIS A 1 100 ? -52.379 -3.643 -3.082 1.00 71.12 100 HIS A N 1
ATOM 726 C CA . HIS A 1 100 ? -52.883 -4.784 -3.849 1.00 71.12 100 HIS A CA 1
ATOM 727 C C . HIS A 1 100 ? -53.461 -5.848 -2.903 1.00 71.12 100 HIS A C 1
ATOM 729 O O . HIS A 1 100 ? -52.790 -6.268 -1.957 1.00 71.12 100 HIS A O 1
ATOM 735 N N . SER A 1 101 ? -54.670 -6.342 -3.179 1.00 63.34 101 SER A N 1
ATOM 736 C CA . SER A 1 101 ? -55.386 -7.307 -2.325 1.00 63.34 101 SER A CA 1
ATOM 737 C C . SER A 1 101 ? -54.593 -8.592 -2.051 1.00 63.34 101 SER A C 1
ATOM 739 O O . SER A 1 101 ? -54.635 -9.120 -0.942 1.00 63.34 101 SER A O 1
ATOM 741 N N . GLY A 1 102 ? -53.790 -9.051 -3.017 1.00 65.06 102 GLY A N 1
ATOM 742 C CA . GLY A 1 102 ? -52.893 -10.198 -2.831 1.00 65.06 102 GLY A CA 1
ATOM 743 C C . GLY A 1 102 ? -51.828 -9.999 -1.741 1.00 65.06 102 GLY A C 1
ATOM 744 O O . GLY A 1 102 ? -51.425 -10.972 -1.111 1.00 65.06 102 GLY A O 1
ATOM 745 N N . TRP A 1 103 ? -51.391 -8.760 -1.476 1.00 65.94 103 TRP A N 1
ATOM 746 C CA . TRP A 1 103 ? -50.465 -8.468 -0.374 1.00 65.94 103 TRP A CA 1
ATOM 747 C C . TRP A 1 103 ? -51.170 -8.569 0.982 1.00 65.94 103 TRP A C 1
ATOM 749 O O . TRP A 1 103 ? -50.634 -9.186 1.898 1.00 65.94 103 TRP A O 1
ATOM 759 N N . ILE A 1 104 ? -52.401 -8.055 1.083 1.00 62.06 104 ILE A N 1
ATOM 760 C CA . ILE A 1 104 ? -53.229 -8.157 2.295 1.00 62.06 104 ILE A CA 1
ATOM 761 C C . ILE A 1 104 ? -53.493 -9.633 2.632 1.00 62.06 104 ILE A C 1
ATOM 763 O O . ILE A 1 104 ? -53.203 -10.061 3.745 1.00 62.06 104 ILE A O 1
ATOM 767 N N . ALA A 1 105 ? -53.882 -10.448 1.646 1.00 60.66 105 ALA A N 1
ATOM 768 C CA . ALA A 1 105 ? -54.063 -11.893 1.825 1.00 60.66 105 ALA A CA 1
ATOM 769 C C . ALA A 1 105 ? -52.778 -12.635 2.269 1.00 60.66 105 ALA A C 1
ATOM 771 O O . ALA A 1 105 ? -52.854 -13.637 2.978 1.00 60.66 105 ALA A O 1
ATOM 772 N N . ALA A 1 106 ? -51.590 -12.146 1.891 1.00 61.41 106 ALA A N 1
ATOM 773 C CA . ALA A 1 106 ? -50.310 -12.708 2.332 1.00 61.41 106 ALA A CA 1
ATOM 774 C C . ALA A 1 106 ? -49.903 -12.280 3.758 1.00 61.41 106 ALA A C 1
ATOM 776 O O . ALA A 1 106 ? -49.090 -12.965 4.383 1.00 61.41 106 ALA A O 1
ATOM 777 N N . VAL A 1 107 ? -50.455 -11.172 4.267 1.00 59.50 107 VAL A N 1
ATOM 778 C CA . VAL A 1 107 ? -50.263 -10.684 5.644 1.00 59.50 107 VAL A CA 1
ATOM 779 C C . VAL A 1 107 ? -51.284 -11.324 6.592 1.00 59.50 107 VAL A C 1
ATOM 781 O O . VAL A 1 107 ? -50.901 -11.833 7.640 1.00 59.50 107 VAL A O 1
ATOM 784 N N . GLU A 1 108 ? -52.558 -11.390 6.201 1.00 60.66 108 GLU A N 1
ATOM 785 C CA . GLU A 1 108 ? -53.635 -12.020 6.984 1.00 60.66 108 GLU A CA 1
ATOM 786 C C . GLU A 1 108 ? -53.486 -13.551 7.081 1.00 60.66 108 GLU A C 1
ATOM 788 O O . GLU A 1 108 ? -53.952 -14.163 8.039 1.00 60.66 108 GLU A O 1
ATOM 793 N N . GLY A 1 109 ? -52.776 -14.176 6.134 1.00 56.91 109 GLY A N 1
ATOM 794 C CA . GLY A 1 109 ? -52.400 -15.593 6.188 1.00 56.91 109 GLY A CA 1
ATOM 795 C C . GLY A 1 109 ? -51.213 -15.925 7.107 1.00 56.91 109 GLY A C 1
ATOM 796 O O . GLY A 1 109 ? -50.871 -17.101 7.238 1.00 56.91 109 GLY A O 1
ATOM 797 N N . HIS A 1 110 ? -50.560 -14.938 7.733 1.00 55.59 110 HIS A N 1
ATOM 798 C CA . HIS A 1 110 ? -49.418 -15.160 8.632 1.00 55.59 110 HIS A CA 1
ATOM 799 C C . HIS A 1 110 ? -49.883 -15.343 10.087 1.00 55.59 110 HIS A C 1
ATOM 801 O O . HIS A 1 110 ? -49.708 -14.476 10.942 1.00 55.59 110 HIS A O 1
ATOM 807 N N . GLY A 1 111 ? -50.540 -16.474 10.348 1.00 54.28 111 GLY A N 1
ATOM 808 C CA . GLY A 1 111 ? -51.145 -16.770 11.644 1.00 54.28 111 GLY A CA 1
ATOM 809 C C . GLY A 1 111 ? -50.125 -16.979 12.767 1.00 54.28 111 GLY A C 1
ATOM 810 O O . GLY A 1 111 ? -49.323 -17.907 12.712 1.00 54.28 111 GLY A O 1
ATOM 811 N N . HIS A 1 112 ? -50.236 -16.164 13.817 1.00 55.84 112 HIS A N 1
ATOM 812 C CA . HIS A 1 112 ? -49.727 -16.466 15.154 1.00 55.84 112 HIS A CA 1
ATOM 813 C C . HIS A 1 112 ? -50.843 -16.232 16.171 1.00 55.84 112 HIS A C 1
ATOM 815 O O . HIS A 1 112 ? -51.328 -15.108 16.324 1.00 55.84 112 HIS A O 1
ATOM 821 N N . GLY A 1 113 ? -51.258 -17.297 16.856 1.00 54.97 113 GLY A N 1
ATOM 822 C CA . GLY A 1 113 ? -52.191 -17.198 17.976 1.00 54.97 113 GLY A CA 1
ATOM 823 C C . GLY A 1 113 ? -51.469 -16.767 19.253 1.00 54.97 113 GLY A C 1
ATOM 824 O O . GLY A 1 113 ? -50.324 -17.153 19.486 1.00 54.97 113 GLY A O 1
ATOM 825 N N . LEU A 1 114 ? -52.145 -16.016 20.131 1.00 56.25 114 LEU A N 1
ATOM 826 C CA . LEU A 1 114 ? -51.614 -15.680 21.467 1.00 56.25 114 LEU A CA 1
ATOM 827 C C . LEU A 1 114 ? -51.296 -16.933 22.308 1.00 56.25 114 LEU A C 1
ATOM 829 O O . LEU A 1 114 ? -50.453 -16.885 23.203 1.00 56.25 114 LEU A O 1
ATOM 833 N N . ASP A 1 115 ? -51.943 -18.049 21.977 1.00 55.88 115 ASP A N 1
ATOM 834 C CA . ASP A 1 115 ? -51.857 -19.340 22.660 1.00 55.88 115 ASP A CA 1
ATOM 835 C C . ASP A 1 115 ? -50.545 -20.097 22.362 1.00 55.88 115 ASP A C 1
ATOM 837 O O . ASP A 1 115 ? -50.191 -21.036 23.075 1.00 55.88 115 ASP A O 1
ATOM 841 N N . GLU A 1 116 ? -49.799 -19.685 21.331 1.00 60.50 116 GLU A N 1
ATOM 842 C CA . GLU A 1 116 ? -48.562 -20.342 20.877 1.00 60.50 116 GLU A CA 1
ATOM 843 C C . GLU A 1 116 ? -47.295 -19.773 21.555 1.00 60.50 116 GLU A C 1
ATOM 845 O O . GLU A 1 116 ? -46.187 -20.276 21.354 1.00 60.50 116 GLU A O 1
ATOM 850 N N . ILE A 1 117 ? -47.439 -18.748 22.408 1.00 60.69 117 ILE A N 1
ATOM 851 C CA . ILE A 1 117 ? -46.334 -18.130 23.158 1.00 60.69 117 ILE A CA 1
ATOM 852 C C . ILE A 1 117 ? -46.179 -18.804 24.529 1.00 60.69 117 ILE A C 1
ATOM 854 O O . ILE A 1 117 ? -46.835 -18.449 25.515 1.00 60.69 117 ILE A O 1
ATOM 858 N N . ALA A 1 118 ? -45.250 -19.759 24.612 1.00 53.81 118 ALA A N 1
ATOM 859 C CA . ALA A 1 118 ? -44.918 -20.455 25.853 1.00 53.81 118 ALA A CA 1
ATOM 860 C C . ALA A 1 118 ? -44.531 -19.474 26.983 1.00 53.81 118 ALA A C 1
ATOM 862 O O . ALA A 1 118 ? -43.527 -18.769 26.903 1.00 53.81 118 ALA A O 1
ATOM 863 N N . GLY A 1 119 ? -45.329 -19.457 28.057 1.00 65.38 119 GLY A N 1
ATOM 864 C CA . GLY A 1 119 ? -45.107 -18.644 29.261 1.00 65.38 119 GLY A CA 1
ATOM 865 C C . GLY A 1 119 ? -46.024 -17.423 29.419 1.00 65.38 119 GLY A C 1
ATOM 866 O O . GLY A 1 119 ? -46.151 -16.921 30.536 1.00 65.38 119 GLY A O 1
ATOM 867 N N . LEU A 1 120 ? -46.732 -16.978 28.372 1.00 63.75 120 LEU A N 1
ATOM 868 C CA . LEU A 1 120 ? -47.583 -15.777 28.449 1.00 63.75 120 LEU A CA 1
ATOM 869 C C . LEU A 1 120 ? -48.753 -15.931 29.443 1.00 63.75 120 LEU A C 1
ATOM 871 O O . LEU A 1 120 ? -49.066 -14.997 30.181 1.00 63.75 120 LEU A O 1
ATOM 875 N N . ALA A 1 121 ? -49.334 -17.131 29.539 1.00 60.59 121 ALA A N 1
ATOM 876 C CA . ALA A 1 121 ? -50.405 -17.442 30.491 1.00 60.59 121 ALA A CA 1
ATOM 877 C C . ALA A 1 121 ? -49.983 -17.293 31.970 1.00 60.59 121 ALA A C 1
ATOM 879 O O . ALA A 1 121 ? -50.819 -16.977 32.813 1.00 60.59 121 ALA A O 1
ATOM 880 N N . ALA A 1 122 ? -48.694 -17.460 32.292 1.00 63.78 122 ALA A N 1
ATOM 881 C CA . ALA A 1 122 ? -48.179 -17.233 33.645 1.00 63.78 122 ALA A CA 1
ATOM 882 C C . ALA A 1 122 ? -48.010 -15.735 33.968 1.00 63.78 122 ALA A C 1
ATOM 884 O O . ALA A 1 122 ? -48.124 -15.339 35.123 1.00 63.78 122 ALA A O 1
ATOM 885 N N . ALA A 1 123 ? -47.787 -14.887 32.957 1.00 63.88 123 ALA A N 1
ATOM 886 C CA . ALA A 1 123 ? -47.583 -13.446 33.133 1.00 63.88 123 ALA A CA 1
ATOM 887 C C . ALA A 1 123 ? -48.887 -12.643 33.333 1.00 63.88 123 ALA A C 1
ATOM 889 O O . ALA A 1 123 ? -48.833 -11.480 33.739 1.00 63.88 123 ALA A O 1
ATOM 890 N N . LEU A 1 124 ? -50.053 -13.238 33.046 1.00 65.06 124 LEU A N 1
ATOM 891 C CA . LEU A 1 124 ? -51.368 -12.596 33.197 1.00 65.06 124 LEU A CA 1
ATOM 892 C C . LEU A 1 124 ? -52.104 -12.946 34.502 1.00 65.06 124 LEU A C 1
ATOM 894 O O . LEU A 1 124 ? -53.109 -12.303 34.796 1.00 65.06 124 LEU A O 1
ATOM 898 N N . ALA A 1 125 ? -51.620 -13.912 35.292 1.00 62.09 125 ALA A N 1
ATOM 899 C CA . ALA A 1 125 ? -52.339 -14.436 36.461 1.00 62.09 125 ALA A CA 1
ATOM 900 C C . ALA A 1 125 ? -52.677 -13.373 37.532 1.00 62.09 125 ALA A C 1
ATOM 902 O O . ALA A 1 125 ? -53.748 -13.436 38.130 1.00 62.09 125 ALA A O 1
ATOM 903 N N . ASP A 1 126 ? -51.815 -12.363 37.707 1.00 47.91 126 ASP A N 1
ATOM 904 C CA . ASP A 1 126 ? -51.959 -11.301 38.720 1.00 47.91 126 ASP A CA 1
ATOM 905 C C . ASP A 1 126 ? -52.453 -9.950 38.145 1.00 47.91 126 ASP A C 1
ATOM 907 O O . ASP A 1 126 ? -52.292 -8.894 38.764 1.00 47.91 126 ASP A O 1
ATOM 911 N N . ARG A 1 127 ? -53.029 -9.933 36.933 1.00 55.16 127 ARG A N 1
ATOM 912 C CA . ARG A 1 127 ? -53.530 -8.707 36.280 1.00 55.16 127 ARG A CA 1
ATOM 913 C C . ARG A 1 127 ? -55.058 -8.700 36.245 1.00 55.16 127 ARG A C 1
ATOM 915 O O . ARG A 1 127 ? -55.666 -9.469 35.508 1.00 55.16 127 ARG A O 1
ATOM 922 N N . GLN A 1 128 ? -55.693 -7.788 36.986 1.00 58.50 128 GLN A N 1
ATOM 923 C CA . GLN A 1 128 ? -57.145 -7.612 36.885 1.00 58.50 128 GLN A CA 1
ATOM 924 C C . GLN A 1 128 ? -57.518 -6.959 35.533 1.00 58.50 128 GLN A C 1
ATOM 926 O O . GLN A 1 128 ? -56.904 -5.950 35.171 1.00 58.50 128 GLN A O 1
ATOM 931 N N . PRO A 1 129 ? -58.519 -7.469 34.787 1.00 55.16 129 PRO A N 1
ATOM 932 C CA . PRO A 1 129 ? -59.063 -6.755 33.634 1.00 55.16 129 PRO A CA 1
ATOM 933 C C . PRO A 1 129 ? -59.783 -5.469 34.070 1.00 55.16 129 PRO A C 1
ATOM 935 O O . PRO A 1 129 ? -60.356 -5.401 35.160 1.00 55.16 129 PRO A O 1
ATOM 938 N N . ALA A 1 130 ? -59.766 -4.451 33.204 1.00 50.00 130 ALA A N 1
ATOM 939 C CA . ALA A 1 130 ? -60.398 -3.159 33.464 1.00 50.00 130 ALA A CA 1
ATOM 940 C C . ALA A 1 130 ? -61.897 -3.330 33.772 1.00 50.00 130 ALA A C 1
ATOM 942 O O . ALA A 1 130 ? -62.662 -3.811 32.937 1.00 50.00 130 ALA A O 1
ATOM 943 N N . SER A 1 131 ? -62.316 -2.948 34.981 1.00 45.44 131 SER A N 1
ATOM 944 C CA . SER A 1 131 ? -63.711 -3.105 35.399 1.00 45.44 131 SER A CA 1
ATOM 945 C C . SER A 1 131 ? -64.593 -1.978 34.859 1.00 45.44 131 SER A C 1
ATOM 947 O O . SER A 1 131 ? -64.249 -0.799 34.953 1.00 45.44 131 SER A O 1
ATOM 949 N N . ALA A 1 132 ? -65.785 -2.333 34.376 1.00 51.06 132 ALA A N 1
ATOM 950 C CA . ALA A 1 132 ? -66.832 -1.403 33.941 1.00 51.06 132 ALA A CA 1
ATOM 951 C C . ALA A 1 132 ? -67.520 -0.656 35.115 1.00 51.06 132 ALA A C 1
ATOM 953 O O . ALA A 1 132 ? -68.698 -0.318 35.049 1.00 51.06 132 ALA A O 1
ATOM 954 N N . GLY A 1 133 ? -66.808 -0.434 36.226 1.00 56.34 133 GLY A N 1
ATOM 955 C CA . GLY A 1 133 ? -67.334 0.195 37.442 1.00 56.34 133 GLY A CA 1
ATOM 956 C C . GLY A 1 133 ? -67.252 1.724 37.464 1.00 56.34 133 GLY A C 1
ATOM 957 O O . GLY A 1 133 ? -67.876 2.347 38.319 1.00 56.34 133 GLY A O 1
ATOM 958 N N . LEU A 1 134 ? -66.505 2.344 36.542 1.00 54.38 134 LEU A N 1
ATOM 959 C CA . LEU A 1 134 ? -66.319 3.802 36.508 1.00 54.38 134 LEU A CA 1
ATOM 960 C C . LEU A 1 134 ? -67.502 4.577 35.896 1.00 54.38 134 LEU A C 1
ATOM 962 O O . LEU A 1 134 ? -67.646 5.762 36.190 1.00 54.38 134 LEU A O 1
ATOM 966 N N . ASP A 1 135 ? -68.407 3.915 35.168 1.00 55.25 135 ASP A N 1
ATOM 967 C CA . ASP A 1 135 ? -69.652 4.534 34.675 1.00 55.25 135 ASP A CA 1
ATOM 968 C C . ASP A 1 135 ? -70.693 4.786 35.787 1.00 55.25 135 ASP A C 1
ATOM 970 O O . ASP A 1 135 ? -71.614 5.584 35.615 1.00 55.25 135 ASP A O 1
ATOM 974 N N . LEU A 1 136 ? -70.547 4.172 36.970 1.00 50.06 136 LEU A N 1
ATOM 975 C CA . LEU A 1 136 ? -71.501 4.349 38.075 1.00 50.06 136 LEU A CA 1
ATOM 976 C C . LEU A 1 136 ? -71.344 5.673 38.841 1.00 50.06 136 LEU A C 1
ATOM 978 O O . LEU A 1 136 ? -72.262 6.062 39.564 1.00 50.06 136 LEU A O 1
ATOM 982 N N . LEU A 1 137 ? -70.241 6.411 38.659 1.00 56.41 137 LEU A N 1
ATOM 983 C CA . LEU A 1 137 ? -70.081 7.738 39.272 1.00 56.41 137 LEU A CA 1
ATOM 984 C C . LEU A 1 137 ? -70.835 8.842 38.502 1.00 56.41 137 LEU A C 1
ATOM 986 O O . LEU A 1 137 ? -71.121 9.897 39.064 1.00 56.41 137 LEU A O 1
ATOM 990 N N . ALA A 1 138 ? -71.237 8.581 37.252 1.00 55.69 138 ALA A N 1
ATOM 991 C CA . ALA A 1 138 ? -72.062 9.483 36.444 1.00 55.69 138 ALA A CA 1
ATOM 992 C C . ALA A 1 138 ? -73.575 9.406 36.768 1.00 55.69 138 ALA A C 1
ATOM 994 O O . ALA A 1 138 ? -74.363 10.162 36.202 1.00 55.69 138 ALA A O 1
ATOM 995 N N . GLY A 1 139 ? -73.993 8.504 37.669 1.00 57.62 139 GLY A N 1
ATOM 996 C CA . GLY A 1 139 ? -75.403 8.178 37.934 1.00 57.62 139 GLY A CA 1
ATOM 997 C C . GLY A 1 139 ? -75.972 8.605 39.295 1.00 57.62 139 GLY A C 1
ATOM 998 O O . GLY A 1 139 ? -77.086 8.202 39.627 1.00 57.62 139 GLY A O 1
ATOM 999 N N . LEU A 1 140 ? -75.250 9.379 40.119 1.00 51.44 140 LEU A N 1
ATOM 1000 C CA . LEU A 1 140 ? -75.686 9.680 41.492 1.00 51.44 140 LEU A CA 1
ATOM 1001 C C . LEU A 1 140 ? -76.798 10.751 41.553 1.00 51.44 140 LEU A C 1
ATOM 1003 O O . LEU A 1 140 ? -76.555 11.942 41.756 1.00 51.44 140 LEU A O 1
ATOM 1007 N N . THR A 1 141 ? -78.051 10.316 41.433 1.00 53.75 141 THR A N 1
ATOM 1008 C CA . THR A 1 141 ? -79.237 11.175 41.550 1.00 53.75 141 THR A CA 1
ATOM 1009 C C . THR A 1 141 ? -79.544 11.546 43.006 1.00 53.75 141 THR A C 1
ATOM 1011 O O . THR A 1 141 ? -80.223 10.804 43.718 1.00 53.75 141 THR A O 1
ATOM 1014 N N . THR A 1 142 ? -79.114 12.727 43.460 1.00 56.50 142 THR A N 1
ATOM 1015 C CA . THR A 1 142 ? -79.607 13.294 44.728 1.00 56.50 142 THR A CA 1
ATOM 1016 C C . THR A 1 142 ? -81.065 13.757 44.588 1.00 56.50 142 THR A C 1
ATOM 1018 O O . THR A 1 142 ? -81.461 14.324 43.564 1.00 56.50 142 THR A O 1
ATOM 1021 N N . THR A 1 143 ? -81.891 13.520 45.610 1.00 59.88 143 THR A N 1
ATOM 1022 C CA . THR A 1 143 ? -83.274 14.027 45.662 1.00 59.88 143 THR A CA 1
ATOM 1023 C C . THR A 1 143 ? -83.292 15.510 46.045 1.00 59.88 143 THR A C 1
ATOM 1025 O O . THR A 1 143 ? -82.324 16.027 46.605 1.00 59.88 143 THR A O 1
ATOM 1028 N N . GLY A 1 144 ? -84.401 16.213 45.778 1.00 59.44 144 GLY A N 1
ATOM 1029 C CA . GLY A 1 144 ? -84.537 17.635 46.138 1.00 59.44 144 GLY A CA 1
ATOM 1030 C C . GLY A 1 144 ? -84.327 17.911 47.634 1.00 59.44 144 GLY A C 1
ATOM 1031 O O . GLY A 1 144 ? -83.713 18.910 47.987 1.00 59.44 144 GLY A O 1
ATOM 1032 N N . PHE A 1 145 ? -84.739 16.977 48.498 1.00 64.62 145 PHE A N 1
ATOM 1033 C CA . PHE A 1 145 ? -84.496 17.020 49.944 1.00 64.62 145 PHE A CA 1
ATOM 1034 C C . PHE A 1 145 ? -82.996 16.960 50.289 1.00 64.62 145 PHE A C 1
ATOM 1036 O O . PHE A 1 145 ? -82.511 17.746 51.096 1.00 64.62 145 PHE A O 1
ATOM 1043 N N . GLY A 1 146 ? -82.238 16.081 49.620 1.00 65.62 146 GLY A N 1
ATOM 1044 C CA . GLY A 1 146 ? -80.788 15.968 49.811 1.00 65.62 146 GLY A CA 1
ATOM 1045 C C . GLY A 1 146 ? -80.004 17.197 49.338 1.00 65.62 146 GLY A C 1
ATOM 1046 O O . GLY A 1 146 ? -79.006 17.543 49.960 1.00 65.62 146 GLY A O 1
ATOM 1047 N N . ARG A 1 147 ? -80.465 17.888 48.282 1.00 64.69 147 ARG A N 1
ATOM 1048 C CA . ARG A 1 147 ? -79.886 19.180 47.864 1.00 64.69 147 ARG A CA 1
ATOM 1049 C C . ARG A 1 147 ? -80.250 20.316 48.824 1.00 64.69 147 ARG A C 1
ATOM 1051 O O . ARG A 1 147 ? -79.363 21.050 49.239 1.00 64.69 147 ARG A O 1
ATOM 1058 N N . ALA A 1 148 ? -81.507 20.403 49.261 1.00 66.38 148 ALA A N 1
ATOM 1059 C CA . ALA A 1 148 ? -81.958 21.449 50.184 1.00 66.38 148 ALA A CA 1
ATOM 1060 C C . ALA A 1 148 ? -81.207 21.444 51.532 1.00 66.38 148 ALA A C 1
ATOM 1062 O O . ALA A 1 148 ? -80.948 22.506 52.095 1.00 66.38 148 ALA A O 1
ATOM 1063 N N . LEU A 1 149 ? -80.807 20.268 52.031 1.00 66.25 149 LEU A N 1
ATOM 1064 C CA . LEU A 1 149 ? -80.027 20.147 53.270 1.00 66.25 149 LEU A CA 1
ATOM 1065 C C . LEU A 1 149 ? -78.554 20.590 53.124 1.00 66.25 149 LEU A C 1
ATOM 1067 O O . LEU A 1 149 ? -77.888 20.811 54.131 1.00 66.25 149 LEU A O 1
ATOM 1071 N N . LEU A 1 150 ? -78.046 20.717 51.892 1.00 64.12 150 LEU A N 1
ATOM 1072 C CA . LEU A 1 150 ? -76.681 21.162 51.578 1.00 64.12 150 LEU A CA 1
ATOM 1073 C C . LEU A 1 150 ? -76.591 22.667 51.249 1.00 64.12 150 LEU A C 1
ATOM 1075 O O . LEU A 1 150 ? -75.487 23.190 51.128 1.00 64.12 150 LEU A O 1
ATOM 1079 N N . GLU A 1 151 ? -77.727 23.363 51.120 1.00 62.12 151 GLU A N 1
ATOM 1080 C CA . GLU A 1 151 ? -77.805 24.764 50.662 1.00 62.12 151 GLU A CA 1
ATOM 1081 C C . GLU A 1 151 ? -78.343 25.755 51.723 1.00 62.12 151 GLU A C 1
ATOM 1083 O O . GLU A 1 151 ? -78.378 26.959 51.472 1.00 62.12 151 GLU A O 1
ATOM 1088 N N . LEU A 1 152 ? -78.755 25.296 52.917 1.00 68.44 152 LEU A N 1
ATOM 1089 C CA . LEU A 1 152 ? -79.398 26.137 53.945 1.00 68.44 152 LEU A CA 1
ATOM 1090 C C . LEU A 1 152 ? -78.483 26.467 55.141 1.00 68.44 152 LEU A C 1
ATOM 1092 O O . LEU A 1 152 ? -77.851 25.595 55.731 1.00 68.44 152 LEU A O 1
ATOM 1096 N N . GLY A 1 153 ? -78.431 27.757 55.497 1.00 63.81 153 GLY A N 1
ATOM 1097 C CA . GLY A 1 153 ? -77.289 28.364 56.197 1.00 63.81 153 GLY A CA 1
ATOM 1098 C C . GLY A 1 153 ? -77.389 28.633 57.705 1.00 63.81 153 GLY A C 1
ATOM 1099 O O . GLY A 1 153 ? -76.490 29.289 58.226 1.00 63.81 153 GLY A O 1
ATOM 1100 N N . ASP A 1 154 ? -78.424 28.177 58.426 1.00 72.06 154 ASP A N 1
ATOM 1101 C CA . ASP A 1 154 ? -78.454 28.279 59.898 1.00 72.06 154 ASP A CA 1
ATOM 1102 C C . ASP A 1 154 ? -79.257 27.173 60.619 1.00 72.06 154 ASP A C 1
ATOM 1104 O O . ASP A 1 154 ? -80.013 26.392 60.033 1.00 72.06 154 ASP A O 1
ATOM 1108 N N . GLY A 1 155 ? -79.090 27.108 61.946 1.00 63.81 155 GLY A N 1
ATOM 1109 C CA . GLY A 1 155 ? -79.738 26.110 62.801 1.00 63.81 155 GLY A CA 1
ATOM 1110 C C . GLY A 1 155 ? -81.229 26.345 63.089 1.00 63.81 155 GLY A C 1
ATOM 1111 O O . GLY A 1 155 ? -81.873 25.455 63.644 1.00 63.81 155 GLY A O 1
ATOM 1112 N N . ALA A 1 156 ? -81.799 27.507 62.760 1.00 65.62 156 ALA A N 1
ATOM 1113 C CA . ALA A 1 156 ? -83.242 27.743 62.836 1.00 65.62 156 ALA A CA 1
ATOM 1114 C C . ALA A 1 156 ? -83.953 27.163 61.604 1.00 65.62 156 ALA A C 1
ATOM 1116 O O . ALA A 1 156 ? -84.957 26.464 61.766 1.00 65.62 156 ALA A O 1
ATOM 1117 N N . ALA A 1 157 ? -83.378 27.342 60.410 1.00 70.56 157 ALA A N 1
ATOM 1118 C CA . ALA A 1 157 ? -83.831 26.687 59.183 1.00 70.56 157 ALA A CA 1
ATOM 1119 C C . ALA A 1 157 ? -83.838 25.153 59.332 1.00 70.56 157 ALA A C 1
ATOM 1121 O O . ALA A 1 157 ? -84.826 24.498 58.996 1.00 70.56 157 ALA A O 1
ATOM 1122 N N . MET A 1 158 ? -82.791 24.585 59.945 1.00 72.88 158 MET A N 1
ATOM 1123 C CA . MET A 1 158 ? -82.717 23.147 60.233 1.00 72.88 158 MET A CA 1
ATOM 1124 C C . MET A 1 158 ? -83.857 22.658 61.148 1.00 72.88 158 MET A C 1
ATOM 1126 O O . MET A 1 158 ? -84.441 21.611 60.878 1.00 72.88 158 MET A O 1
ATOM 1130 N N . ARG A 1 159 ? -84.225 23.410 62.200 1.00 73.69 159 ARG A N 1
ATOM 1131 C CA . ARG A 1 159 ? -85.308 23.020 63.132 1.00 73.69 159 ARG A CA 1
ATOM 1132 C C . ARG A 1 159 ? -86.696 23.031 62.490 1.00 73.69 159 ARG A C 1
ATOM 1134 O O . ARG A 1 159 ? -87.507 22.164 62.810 1.00 73.69 159 ARG A O 1
ATOM 1141 N N . ALA A 1 160 ? -86.953 23.961 61.569 1.00 68.94 160 ALA A N 1
ATOM 1142 C CA . ALA A 1 160 ? -88.181 23.967 60.777 1.00 68.94 160 ALA A CA 1
ATOM 1143 C C . ALA A 1 160 ? -88.239 22.770 59.807 1.00 68.94 160 ALA A C 1
ATOM 1145 O O . ALA A 1 160 ? -89.291 22.158 59.649 1.00 68.94 160 ALA A O 1
ATOM 1146 N N . HIS A 1 161 ? -87.101 22.392 59.214 1.00 69.31 161 HIS A N 1
ATOM 1147 C CA . HIS A 1 161 ? -87.008 21.279 58.261 1.00 69.31 161 HIS A CA 1
ATOM 1148 C C . HIS A 1 161 ? -87.171 19.886 58.907 1.00 69.31 161 HIS A C 1
ATOM 1150 O O . HIS A 1 161 ? -87.555 18.942 58.224 1.00 69.31 161 HIS A O 1
ATOM 1156 N N . ILE A 1 162 ? -86.915 19.757 60.219 1.00 69.06 162 ILE A N 1
ATOM 1157 C CA . ILE A 1 162 ? -87.065 18.503 60.991 1.00 69.06 162 ILE A CA 1
ATOM 1158 C C . ILE A 1 162 ? -88.289 18.474 61.932 1.00 69.06 162 ILE A C 1
ATOM 1160 O O . ILE A 1 162 ? -88.463 17.511 62.673 1.00 69.06 162 ILE A O 1
ATOM 1164 N N . GLY A 1 163 ? -89.149 19.500 61.903 1.00 70.25 163 GLY A N 1
ATOM 1165 C CA . GLY A 1 163 ? -90.520 19.421 62.431 1.00 70.25 163 GLY A CA 1
ATOM 1166 C C . GLY A 1 163 ? -90.705 19.360 63.957 1.00 70.25 163 GLY A C 1
ATOM 1167 O O . GLY A 1 163 ? -91.630 18.696 64.420 1.00 70.25 163 GLY A O 1
ATOM 1168 N N . ALA A 1 164 ? -89.878 20.043 64.758 1.00 58.78 164 ALA A N 1
ATOM 1169 C CA . ALA A 1 164 ? -90.012 20.051 66.225 1.00 58.78 164 ALA A CA 1
ATOM 1170 C C . ALA A 1 164 ? -90.651 21.351 66.777 1.00 58.78 164 ALA A C 1
ATOM 1172 O O . ALA A 1 164 ? -89.980 22.383 66.828 1.00 58.78 164 ALA A O 1
ATOM 1173 N N . GLY A 1 165 ? -91.911 21.309 67.254 1.00 50.44 165 GLY A N 1
ATOM 1174 C CA . GLY A 1 165 ? -92.552 22.468 67.917 1.00 50.44 165 GLY A CA 1
ATOM 1175 C C . GLY A 1 165 ? -94.016 22.319 68.394 1.00 50.44 165 GLY A C 1
ATOM 1176 O O . GLY A 1 165 ? -94.940 22.355 67.596 1.00 50.44 165 GLY A O 1
ATOM 1177 N N . THR A 1 166 ? -94.182 22.216 69.719 1.00 48.03 166 THR A N 1
ATOM 1178 C CA . THR A 1 166 ? -95.327 22.524 70.628 1.00 48.03 166 THR A CA 1
ATOM 1179 C C . THR A 1 166 ? -96.692 23.070 70.139 1.00 48.03 166 THR A C 1
ATOM 1181 O O . THR A 1 166 ? -96.746 24.059 69.413 1.00 48.03 166 THR A O 1
ATOM 1184 N N . SER A 1 167 ? -97.782 22.635 70.803 1.00 41.69 167 SER A N 1
ATOM 1185 C CA . SER A 1 167 ? -99.018 23.431 71.011 1.00 41.69 167 SER A CA 1
ATOM 1186 C C . SER A 1 167 ? -99.778 23.021 72.292 1.00 41.69 167 SER A C 1
ATOM 1188 O O . SER A 1 167 ? -100.035 21.833 72.472 1.00 41.69 167 SER A O 1
ATOM 1190 N N . ASN A 1 168 ? -100.173 23.981 73.145 1.00 39.41 168 ASN A N 1
ATOM 1191 C CA . ASN A 1 168 ? -100.885 23.760 74.421 1.00 39.41 168 ASN A CA 1
ATOM 1192 C C . ASN A 1 168 ? -102.236 24.502 74.484 1.00 39.41 168 ASN A C 1
ATOM 1194 O O . ASN A 1 168 ? -102.303 25.676 74.124 1.00 39.41 168 ASN A O 1
ATOM 1198 N N . ALA A 1 169 ? -103.246 23.822 75.041 1.00 40.31 169 ALA A N 1
ATOM 1199 C CA . ALA A 1 169 ? -104.561 24.294 75.506 1.00 40.31 169 ALA A CA 1
ATOM 1200 C C . ALA A 1 169 ? -105.149 23.190 76.433 1.00 40.31 169 ALA A C 1
ATOM 1202 O O . ALA A 1 169 ? -104.783 22.029 76.263 1.00 40.31 169 ALA A O 1
ATOM 1203 N N . GLU A 1 170 ? -106.021 23.411 77.424 1.00 45.47 170 GLU A N 1
ATOM 1204 C CA . GLU A 1 170 ? -106.598 24.634 78.013 1.00 45.47 170 GLU A CA 1
ATOM 1205 C C . GLU A 1 170 ? -107.102 24.331 79.456 1.00 45.47 170 GLU A C 1
ATOM 1207 O O . GLU A 1 170 ? -107.182 23.165 79.843 1.00 45.47 170 GLU A O 1
ATOM 1212 N N . GLY A 1 171 ? -107.505 25.348 80.236 1.00 47.91 171 GLY A N 1
ATOM 1213 C CA . GLY A 1 171 ? -108.288 25.162 81.481 1.00 47.91 171 GLY A CA 1
ATOM 1214 C C . GLY A 1 171 ? -107.553 25.326 82.829 1.00 47.91 171 GLY A C 1
ATOM 1215 O O . GLY A 1 171 ? -106.327 25.366 82.902 1.00 47.91 171 GLY A O 1
ATOM 1216 N N . SER A 1 172 ? -108.320 25.471 83.921 1.00 48.28 172 SER A N 1
ATOM 1217 C CA . SER A 1 172 ? -107.841 25.838 85.272 1.00 48.28 172 SER A CA 1
ATOM 1218 C C . SER A 1 172 ? -108.463 25.002 86.410 1.00 48.28 172 SER A C 1
ATOM 1220 O O . SER A 1 172 ? -109.622 24.604 86.332 1.00 48.28 172 SER A O 1
ATOM 1222 N N . VAL A 1 173 ? -107.706 24.757 87.494 1.00 57.62 173 VAL A N 1
ATOM 1223 C CA . VAL A 1 173 ? -108.107 23.936 88.665 1.00 57.62 173 VAL A CA 1
ATOM 1224 C C . VAL A 1 173 ? -107.696 24.614 89.980 1.00 57.62 173 VAL A C 1
ATOM 1226 O O . VAL A 1 173 ? -106.581 25.111 90.101 1.00 57.62 173 VAL A O 1
ATOM 1229 N N . THR A 1 174 ? -108.564 24.647 90.998 1.00 55.94 174 THR A N 1
ATOM 1230 C CA . THR A 1 174 ? -108.404 25.573 92.141 1.00 55.94 174 THR A CA 1
ATOM 1231 C C . THR A 1 174 ? -107.777 25.033 93.435 1.00 55.94 174 THR A C 1
ATOM 1233 O O . THR A 1 174 ? -107.407 25.850 94.270 1.00 55.94 174 THR A O 1
ATOM 1236 N N . ARG A 1 175 ? -107.571 23.721 93.619 1.00 60.72 175 ARG A N 1
ATOM 1237 C CA . ARG A 1 175 ? -106.673 23.139 94.651 1.00 60.72 175 ARG A CA 1
ATOM 1238 C C . ARG A 1 175 ? -106.456 21.645 94.380 1.00 60.72 175 ARG A C 1
ATOM 1240 O O . ARG A 1 175 ? -107.330 21.012 93.796 1.00 60.72 175 ARG A O 1
ATOM 1247 N N . VAL A 1 1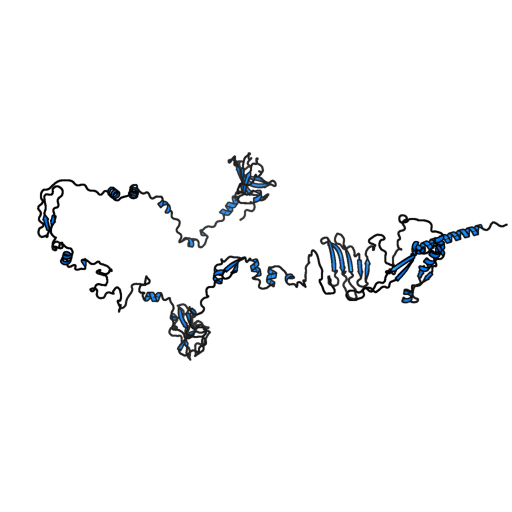76 ? -105.331 21.086 94.833 1.00 62.56 176 VAL A N 1
ATOM 1248 C CA . VAL A 1 176 ? -105.081 19.634 94.888 1.00 62.56 176 VAL A CA 1
ATOM 1249 C C . VAL A 1 176 ? -104.456 19.304 96.247 1.00 62.56 176 VAL A C 1
ATOM 1251 O O . VAL A 1 176 ? -103.399 19.837 96.564 1.00 62.56 176 VAL A O 1
ATOM 1254 N N . ASP A 1 177 ? -105.092 18.443 97.045 1.00 61.69 177 ASP A N 1
ATOM 1255 C CA . ASP A 1 177 ? -104.550 17.960 98.325 1.00 61.69 177 ASP A CA 1
ATOM 1256 C C . ASP A 1 177 ? -104.067 16.505 98.175 1.00 61.69 177 ASP A C 1
ATOM 1258 O O . ASP A 1 177 ? -104.839 15.629 97.783 1.00 61.69 177 ASP A O 1
ATOM 1262 N N . ALA A 1 178 ? -102.793 16.236 98.486 1.00 66.00 178 ALA A N 1
ATOM 1263 C CA . ALA A 1 178 ? -102.169 14.910 98.402 1.00 66.00 178 ALA A CA 1
ATOM 1264 C C . ALA A 1 178 ? -101.157 14.692 99.546 1.00 66.00 178 ALA A C 1
ATOM 1266 O O . ALA A 1 178 ? -100.469 15.627 99.951 1.00 66.00 178 ALA A O 1
ATOM 1267 N N . ALA A 1 179 ? -101.039 13.461 100.060 1.00 65.25 179 ALA A N 1
ATOM 1268 C CA . ALA A 1 179 ? -100.155 13.117 101.183 1.00 65.25 179 ALA A CA 1
ATOM 1269 C C . ALA A 1 179 ? -99.182 11.979 100.814 1.00 65.25 179 ALA A C 1
ATOM 1271 O O . ALA A 1 179 ? -99.607 10.941 100.315 1.00 65.25 179 ALA A O 1
ATOM 1272 N N . GLY A 1 180 ? -97.880 12.153 101.082 1.00 69.31 180 GLY A N 1
ATOM 1273 C CA . GLY A 1 180 ? -96.814 11.229 100.643 1.00 69.31 180 GLY A CA 1
ATOM 1274 C C . GLY A 1 180 ? -96.479 10.052 101.579 1.00 69.31 180 GLY A C 1
ATOM 1275 O O . GLY A 1 180 ? -95.595 9.248 101.267 1.00 69.31 180 GLY A O 1
ATOM 1276 N N . GLY A 1 181 ? -97.178 9.910 102.710 1.00 76.56 181 GLY A N 1
ATOM 1277 C CA . GLY A 1 181 ? -97.042 8.763 103.618 1.00 76.56 181 GLY A CA 1
ATOM 1278 C C . GLY A 1 181 ? -95.642 8.598 104.230 1.00 76.56 181 GLY A C 1
ATOM 1279 O O . GLY A 1 181 ? -94.967 9.572 104.550 1.00 76.56 181 GLY A O 1
ATOM 1280 N N . THR A 1 182 ? -95.192 7.351 104.402 1.00 74.12 182 THR A N 1
ATOM 1281 C CA . THR A 1 182 ? -93.895 7.014 105.030 1.00 74.12 182 THR A CA 1
ATOM 1282 C C . THR A 1 182 ? -92.689 7.137 104.092 1.00 74.12 182 THR A C 1
ATOM 1284 O O . THR A 1 182 ? -91.575 6.806 104.487 1.00 74.12 182 THR A O 1
ATOM 1287 N N . THR A 1 183 ? -92.879 7.593 102.850 1.00 76.19 183 THR A N 1
ATOM 1288 C CA . THR A 1 183 ? -91.811 7.623 101.831 1.00 76.19 183 THR A CA 1
ATOM 1289 C C . THR A 1 183 ? -90.725 8.671 102.101 1.00 76.19 183 THR A C 1
ATOM 1291 O O . THR A 1 183 ? -89.606 8.527 101.607 1.00 76.19 183 THR A O 1
ATOM 1294 N N . GLY A 1 184 ? -91.041 9.701 102.895 1.00 76.81 184 GLY A N 1
ATOM 1295 C CA . GLY A 1 184 ? -90.183 10.867 103.137 1.00 76.81 184 GLY A CA 1
ATOM 1296 C C . GLY A 1 184 ? -90.445 12.052 102.197 1.00 76.81 184 GLY A C 1
ATOM 1297 O O . GLY A 1 184 ? -89.692 13.026 102.236 1.00 76.81 184 GLY A O 1
ATOM 1298 N N . LEU A 1 185 ? -91.496 11.978 101.369 1.00 81.94 185 LEU A N 1
ATOM 1299 C CA . LEU A 1 185 ? -91.911 13.034 100.441 1.00 81.94 185 LEU A CA 1
ATOM 1300 C C . LEU A 1 185 ? -93.211 13.723 100.897 1.00 81.94 185 LEU A C 1
ATOM 1302 O O . LEU A 1 185 ? -94.119 13.074 101.418 1.00 81.94 185 LEU A O 1
ATOM 1306 N N . GLY A 1 186 ? -93.314 15.033 100.669 1.00 75.06 186 GLY A N 1
ATOM 1307 C CA . GLY A 1 186 ? -94.502 15.860 100.914 1.00 75.06 186 GLY A CA 1
ATOM 1308 C C . GLY A 1 186 ? -94.917 16.656 99.672 1.00 75.06 186 GLY A C 1
ATOM 1309 O O . GLY A 1 186 ? -94.132 16.792 98.738 1.00 75.06 186 GLY A O 1
ATOM 1310 N N . PHE A 1 187 ? -96.146 17.181 99.657 1.00 72.12 187 PHE A N 1
ATOM 1311 C CA . PHE A 1 187 ? -96.688 17.984 98.553 1.00 72.12 187 PHE A CA 1
ATOM 1312 C C . PHE A 1 187 ? -97.222 19.328 99.069 1.00 72.12 187 PHE A C 1
ATOM 1314 O O . PHE A 1 187 ? -97.923 19.353 100.082 1.00 72.12 187 PHE A O 1
ATOM 1321 N N . ALA A 1 188 ? -96.945 20.426 98.359 1.00 68.06 188 ALA A N 1
ATOM 1322 C CA . ALA A 1 188 ? -97.451 21.762 98.692 1.00 68.06 188 ALA A CA 1
ATOM 1323 C C . ALA A 1 188 ? -97.782 22.609 97.443 1.00 68.06 188 ALA A C 1
ATOM 1325 O O . ALA A 1 188 ? -97.078 22.543 96.433 1.00 68.06 188 ALA A O 1
ATOM 1326 N N . GLY A 1 189 ? -98.842 23.429 97.525 1.00 60.72 189 GLY A N 1
ATOM 1327 C CA . GLY A 1 189 ? -99.246 24.404 96.494 1.00 60.72 189 GLY A CA 1
ATOM 1328 C C . GLY A 1 189 ? -100.732 24.360 96.083 1.00 60.72 189 GLY A C 1
ATOM 1329 O O . GLY A 1 189 ? -101.446 23.402 96.363 1.00 60.72 189 GLY A O 1
ATOM 1330 N N . GLY A 1 190 ? -101.203 25.416 95.406 1.00 60.47 190 GLY A N 1
ATOM 1331 C CA . GLY A 1 190 ? -102.543 25.556 94.800 1.00 60.47 190 GLY A CA 1
ATOM 1332 C C . GLY A 1 190 ? -102.950 27.036 94.663 1.00 60.47 190 GLY A C 1
ATOM 1333 O O . GLY A 1 190 ? -102.182 27.894 95.095 1.00 60.47 190 GLY A O 1
ATOM 1334 N N . PRO A 1 191 ? -104.174 27.370 94.201 1.00 57.31 191 PRO A N 1
ATOM 1335 C CA . PRO A 1 191 ? -104.753 27.075 92.876 1.00 57.31 191 PRO A CA 1
ATOM 1336 C C . PRO A 1 191 ? -103.773 26.984 91.691 1.00 57.31 191 PRO A C 1
ATOM 1338 O O . PRO A 1 191 ? -102.798 27.723 91.622 1.00 57.31 191 PRO A O 1
ATOM 1341 N N . VAL A 1 192 ? -104.095 26.154 90.694 1.00 60.12 192 VAL A N 1
ATOM 1342 C CA . VAL A 1 192 ? -103.410 26.067 89.391 1.00 60.12 192 VAL A CA 1
ATOM 1343 C C . VAL A 1 192 ? -104.325 26.590 88.280 1.00 60.12 192 VAL A C 1
ATOM 1345 O O . VAL A 1 192 ? -105.037 25.844 87.605 1.00 60.12 192 VAL A O 1
ATOM 1348 N N . THR A 1 193 ? -104.318 27.905 88.062 1.00 54.31 193 THR A N 1
ATOM 1349 C CA . THR A 1 193 ? -105.063 28.524 86.957 1.00 54.31 193 THR A CA 1
ATOM 1350 C C . THR A 1 193 ? -104.197 28.628 85.698 1.00 54.31 193 THR A C 1
ATOM 1352 O O . THR A 1 193 ? -103.569 29.657 85.459 1.00 54.31 193 THR A O 1
ATOM 1355 N N . GLY A 1 194 ? -104.154 27.550 84.907 1.00 65.38 194 GLY A N 1
ATOM 1356 C CA . GLY A 1 194 ? -103.391 27.442 83.655 1.00 65.38 194 GLY A CA 1
ATOM 1357 C C . GLY A 1 194 ? -102.124 26.603 83.824 1.00 65.38 194 GLY A C 1
ATOM 1358 O O . GLY A 1 194 ? -102.083 25.447 83.417 1.00 65.38 194 GLY A O 1
ATOM 1359 N N . SER A 1 195 ? -101.103 27.156 84.478 1.00 56.94 195 SER A N 1
ATOM 1360 C CA . SER A 1 195 ? -99.900 26.416 84.879 1.00 56.94 195 SER A CA 1
ATOM 1361 C C . SER A 1 195 ? -99.460 26.844 86.272 1.00 56.94 195 SER A C 1
ATOM 1363 O O . SER A 1 195 ? -99.299 28.035 86.530 1.00 56.94 195 SER A O 1
ATOM 1365 N N . GLY A 1 196 ? -99.240 25.882 87.159 1.00 60.03 196 GLY A N 1
ATOM 1366 C CA . GLY A 1 196 ? -98.858 26.124 88.542 1.00 60.03 196 GLY A CA 1
ATOM 1367 C C . GLY A 1 196 ? -98.224 24.868 89.113 1.00 60.03 196 GLY A C 1
ATOM 1368 O O . GLY A 1 196 ? -98.687 23.756 88.857 1.00 60.03 196 GLY A O 1
ATOM 1369 N N . THR A 1 197 ? -97.120 25.049 89.824 1.00 61.28 197 THR A N 1
ATOM 1370 C CA . THR A 1 197 ? -96.271 23.948 90.271 1.00 61.28 197 THR A CA 1
ATOM 1371 C C . THR A 1 197 ? -96.819 23.365 91.569 1.00 61.28 197 THR A C 1
ATOM 1373 O O . THR A 1 197 ? -96.890 24.065 92.576 1.00 61.28 197 THR A O 1
ATOM 1376 N N . LEU A 1 198 ? -97.180 22.080 91.559 1.00 67.31 198 LEU A N 1
ATOM 1377 C CA . LEU A 1 198 ? -97.321 21.304 92.788 1.00 67.31 198 LEU A CA 1
ATOM 1378 C C . LEU A 1 198 ? -95.917 20.840 93.190 1.00 67.31 198 LEU A C 1
ATOM 1380 O O . LEU A 1 198 ? -95.325 20.005 92.504 1.00 67.31 198 LEU A O 1
ATOM 1384 N N . THR A 1 199 ? -95.362 21.410 94.256 1.00 70.75 199 THR A N 1
ATOM 1385 C CA . THR A 1 199 ? -93.985 21.113 94.665 1.00 70.75 199 THR A CA 1
ATOM 1386 C C . THR A 1 199 ? -93.949 19.828 95.483 1.00 70.75 199 THR A C 1
ATOM 1388 O O . THR A 1 199 ? -94.639 19.708 96.496 1.00 70.75 199 THR A O 1
ATOM 1391 N N . LEU A 1 200 ? -93.127 18.879 95.033 1.00 77.12 200 LEU A N 1
ATOM 1392 C CA . LEU A 1 200 ? -92.701 17.705 95.790 1.00 77.12 200 LEU A CA 1
ATOM 1393 C C . LEU A 1 200 ? -91.489 18.084 96.647 1.00 77.12 200 LEU A C 1
ATOM 1395 O O . LEU A 1 200 ? -90.444 18.446 96.109 1.00 77.12 200 LEU A O 1
ATOM 1399 N N . GLU A 1 201 ? -91.625 17.989 97.965 1.00 79.88 201 GLU A N 1
ATOM 1400 C CA . GLU A 1 201 ? -90.574 18.320 98.934 1.00 79.88 201 GLU A CA 1
ATOM 1401 C C . GLU A 1 201 ? -90.088 17.072 99.687 1.00 79.88 201 GLU A C 1
ATOM 1403 O O . GLU A 1 201 ? -90.797 16.070 99.780 1.00 79.88 201 GLU A O 1
ATOM 1408 N N . GLY A 1 202 ? -88.879 17.137 100.254 1.00 85.12 202 GLY A N 1
ATOM 1409 C CA . GLY A 1 202 ? -88.268 16.044 101.020 1.00 85.12 202 GLY A CA 1
ATOM 1410 C C . GLY A 1 202 ? -87.329 15.151 100.202 1.00 85.12 202 GLY A C 1
ATOM 1411 O O . GLY A 1 202 ? -86.819 15.543 99.153 1.00 85.12 202 GLY A O 1
ATOM 1412 N N . THR A 1 203 ? -87.063 13.943 100.705 1.00 82.75 203 THR A N 1
ATOM 1413 C CA . THR A 1 203 ? -86.197 12.945 100.050 1.00 82.75 203 THR A CA 1
ATOM 1414 C C . THR A 1 203 ? -86.722 11.539 100.273 1.00 82.75 203 THR A C 1
ATOM 1416 O O . THR A 1 203 ? -87.094 11.192 101.393 1.00 82.75 203 THR A O 1
ATOM 1419 N N . LEU A 1 204 ? -86.654 10.697 99.241 1.00 84.44 204 LEU A N 1
ATOM 1420 C CA . LEU A 1 204 ? -87.041 9.293 99.337 1.00 84.44 204 LEU A CA 1
ATOM 1421 C C . LEU A 1 204 ? -86.077 8.517 100.254 1.00 84.44 204 LEU A C 1
ATOM 1423 O O . LEU A 1 204 ? -84.859 8.542 100.049 1.00 84.44 204 LEU A O 1
ATOM 1427 N N . ALA A 1 205 ? -86.616 7.827 101.259 1.00 84.19 205 ALA A N 1
ATOM 1428 C CA . ALA A 1 205 ? -85.832 7.057 102.226 1.00 84.19 205 ALA A CA 1
ATOM 1429 C C . ALA A 1 205 ? -85.142 5.819 101.608 1.00 84.19 205 ALA A C 1
ATOM 1431 O O . ALA A 1 205 ? -85.619 5.241 100.629 1.00 84.19 205 ALA A O 1
ATOM 1432 N N . ILE A 1 206 ? -84.042 5.365 102.226 1.00 84.38 206 ILE A N 1
ATOM 1433 C CA . ILE A 1 206 ? -83.222 4.230 101.743 1.00 84.38 206 ILE A CA 1
ATOM 1434 C C . ILE A 1 206 ? -84.043 2.937 101.629 1.00 84.38 206 ILE A C 1
ATOM 1436 O O . ILE A 1 206 ? -83.985 2.252 100.612 1.00 84.38 206 ILE A O 1
ATOM 1440 N N . GLY A 1 207 ? -84.885 2.644 102.627 1.00 80.44 207 GLY A N 1
ATOM 1441 C CA . GLY A 1 207 ? -85.781 1.476 102.626 1.00 80.44 207 GLY A CA 1
ATOM 1442 C C . GLY A 1 207 ? -86.861 1.487 101.532 1.00 80.44 207 GLY A C 1
ATOM 1443 O O . GLY A 1 207 ? -87.591 0.510 101.385 1.00 80.44 207 GLY A O 1
ATOM 1444 N N . HIS A 1 208 ? -86.962 2.572 100.761 1.00 79.12 208 HIS A N 1
ATOM 1445 C CA . HIS A 1 208 ? -87.868 2.730 99.625 1.00 79.12 208 HIS A CA 1
ATOM 1446 C C . HIS A 1 208 ? -87.114 2.995 98.307 1.00 79.12 208 HIS A C 1
ATOM 1448 O O . HIS A 1 208 ? -87.703 3.483 97.348 1.00 79.12 208 HIS A O 1
ATOM 1454 N N . GLY A 1 209 ? -85.817 2.665 98.246 1.00 81.00 209 GLY A N 1
ATOM 1455 C CA . GLY A 1 209 ? -84.990 2.764 97.035 1.00 81.00 209 GLY A CA 1
ATOM 1456 C C . GLY A 1 209 ? -84.356 4.136 96.786 1.00 81.00 209 GLY A C 1
ATOM 1457 O O . GLY A 1 209 ? -83.715 4.328 95.756 1.00 81.00 209 GLY A O 1
ATOM 1458 N N . GLY A 1 210 ? -84.521 5.090 97.706 1.00 87.44 210 GLY A N 1
ATOM 1459 C CA . GLY A 1 210 ? -83.826 6.376 97.664 1.00 87.44 210 GLY A CA 1
ATOM 1460 C C . GLY A 1 210 ? -82.488 6.364 98.409 1.00 87.44 210 GLY A C 1
ATOM 1461 O O . GLY A 1 210 ? -81.946 5.320 98.763 1.00 87.44 210 GLY A O 1
ATOM 1462 N N . THR A 1 211 ? -81.956 7.553 98.685 1.00 86.69 211 THR A N 1
ATOM 1463 C CA . THR A 1 211 ? -80.718 7.750 99.465 1.00 86.69 211 THR A CA 1
ATOM 1464 C C . THR A 1 211 ? -80.978 8.302 100.867 1.00 86.69 211 THR A C 1
ATOM 1466 O O . THR A 1 211 ? -80.055 8.365 101.674 1.00 86.69 211 THR A O 1
ATOM 1469 N N . GLY A 1 212 ? -82.209 8.749 101.157 1.00 85.88 212 GLY A N 1
ATOM 1470 C CA . GLY A 1 212 ? -82.564 9.470 102.384 1.00 85.88 212 GLY A CA 1
ATOM 1471 C C . GLY A 1 212 ? -81.797 10.782 102.599 1.00 85.88 212 GLY A C 1
ATOM 1472 O O . GLY A 1 212 ? -81.747 11.266 103.726 1.00 85.88 212 GLY A O 1
ATOM 1473 N N . ALA A 1 213 ? -81.148 11.325 101.561 1.00 87.12 213 ALA A N 1
ATOM 1474 C CA . ALA A 1 213 ? -80.165 12.394 101.696 1.00 87.12 213 ALA A CA 1
ATOM 1475 C C . ALA A 1 213 ? -80.255 13.428 100.563 1.00 87.12 213 ALA A C 1
ATOM 1477 O O . ALA A 1 213 ? -80.292 13.079 99.385 1.00 87.12 213 ALA A O 1
ATOM 1478 N N . THR A 1 214 ? -80.200 14.712 100.927 1.00 83.44 214 THR A N 1
ATOM 1479 C CA . THR A 1 214 ? -80.256 15.868 100.010 1.00 83.44 214 THR A CA 1
ATOM 1480 C C . THR A 1 214 ? -78.912 16.231 99.365 1.00 83.44 214 THR A C 1
ATOM 1482 O O . THR A 1 214 ? -78.853 17.155 98.559 1.00 83.44 214 THR A O 1
ATOM 1485 N N . SER A 1 215 ? -77.817 15.535 99.698 1.00 84.50 215 SER A N 1
ATOM 1486 C CA . SER A 1 215 ? -76.487 15.798 99.132 1.00 84.50 215 SER A CA 1
ATOM 1487 C C . SER A 1 215 ? -75.790 14.521 98.666 1.00 84.50 215 SER A C 1
ATOM 1489 O O . SER A 1 215 ? -75.931 13.455 99.267 1.00 84.50 215 SER A O 1
ATOM 1491 N N . THR A 1 216 ? -74.979 14.634 97.609 1.00 78.69 216 THR A N 1
ATOM 1492 C CA . THR A 1 216 ? -74.251 13.489 97.036 1.00 78.69 216 THR A CA 1
ATOM 1493 C C . THR A 1 216 ? -73.231 12.895 98.012 1.00 78.69 216 THR A C 1
ATOM 1495 O O . THR A 1 216 ? -72.999 11.690 97.985 1.00 78.69 216 THR A O 1
ATOM 1498 N N . GLY A 1 217 ? -72.642 13.714 98.892 1.00 82.31 217 GLY A N 1
ATOM 1499 C CA . GLY A 1 217 ? -71.727 13.255 99.940 1.00 82.31 217 GLY A CA 1
ATOM 1500 C C . GLY A 1 217 ? -72.429 12.367 100.964 1.00 82.31 217 GLY A C 1
ATOM 1501 O O . GLY A 1 217 ? -72.015 11.230 101.171 1.00 82.31 217 GLY A O 1
ATOM 1502 N N . ALA A 1 218 ? -73.538 12.846 101.536 1.00 81.44 218 ALA A N 1
ATOM 1503 C CA . ALA A 1 218 ? -74.332 12.061 102.479 1.00 81.44 218 ALA A CA 1
ATOM 1504 C C . ALA A 1 218 ? -74.930 10.804 101.821 1.00 81.44 218 ALA A C 1
ATOM 1506 O O . ALA A 1 218 ? -74.920 9.746 102.440 1.00 81.44 218 ALA A O 1
ATOM 1507 N N . ALA A 1 219 ? -75.353 10.880 100.554 1.00 84.94 219 ALA A N 1
ATOM 1508 C CA . ALA A 1 219 ? -75.829 9.724 99.795 1.00 84.94 219 ALA A CA 1
ATOM 1509 C C . ALA A 1 219 ? -74.755 8.630 99.617 1.00 84.94 219 ALA A C 1
ATOM 1511 O O . ALA A 1 219 ? -75.047 7.455 99.824 1.00 84.94 219 ALA A O 1
ATOM 1512 N N . ARG A 1 220 ? -73.502 8.989 99.287 1.00 86.88 220 ARG A N 1
ATOM 1513 C CA . ARG A 1 220 ? -72.400 8.008 99.187 1.00 86.88 220 ARG A CA 1
ATOM 1514 C C . ARG A 1 220 ? -72.081 7.357 100.532 1.00 86.88 220 ARG A C 1
ATOM 1516 O O . ARG A 1 220 ? -71.842 6.153 100.567 1.00 86.88 220 ARG A O 1
ATOM 1523 N N . THR A 1 221 ? -72.116 8.124 101.623 1.00 82.31 221 THR A N 1
ATOM 1524 C CA . THR A 1 221 ? -71.941 7.597 102.987 1.00 82.31 221 THR A CA 1
ATOM 1525 C C . THR A 1 221 ? -73.082 6.656 103.375 1.00 82.31 221 THR A C 1
ATOM 1527 O O . THR A 1 221 ? -72.825 5.558 103.858 1.00 82.31 221 THR A O 1
ATOM 1530 N N . ALA A 1 222 ? -74.332 7.045 103.111 1.00 82.62 222 ALA A N 1
ATOM 1531 C CA . ALA A 1 222 ? -75.528 6.257 103.408 1.00 82.62 222 ALA A CA 1
ATOM 1532 C C . ALA A 1 222 ? -75.588 4.921 102.643 1.00 82.62 222 ALA A C 1
ATOM 1534 O O . ALA A 1 222 ? -76.132 3.946 103.155 1.00 82.62 222 ALA A O 1
ATOM 1535 N N . LEU A 1 223 ? -74.996 4.867 101.445 1.00 83.06 223 LEU A N 1
ATOM 1536 C CA . LEU A 1 223 ? -74.854 3.655 100.630 1.00 83.06 223 LEU A CA 1
ATOM 1537 C C . LEU A 1 223 ? -73.526 2.899 100.862 1.00 83.06 223 LEU A C 1
ATOM 1539 O O . LEU A 1 223 ? -73.274 1.900 100.195 1.00 83.06 223 LEU A O 1
ATOM 1543 N N . GLY A 1 224 ? -72.661 3.359 101.776 1.00 79.50 224 GLY A N 1
ATOM 1544 C CA . GLY A 1 224 ? -71.401 2.684 102.127 1.00 79.50 224 GLY A CA 1
ATOM 1545 C C . GLY A 1 224 ? -70.296 2.721 101.058 1.00 79.50 224 GLY A C 1
ATOM 1546 O O . GLY A 1 224 ? -69.380 1.905 101.103 1.00 79.50 224 GLY A O 1
ATOM 1547 N N . LEU A 1 225 ? -70.355 3.647 100.094 1.00 77.38 225 LEU A N 1
ATOM 1548 C CA . LEU A 1 225 ? -69.541 3.611 98.863 1.00 77.38 225 LEU A CA 1
ATOM 1549 C C . LEU A 1 225 ? -68.131 4.237 98.966 1.00 77.38 225 LEU A C 1
ATOM 1551 O O . LEU A 1 225 ? -67.368 4.197 97.997 1.00 77.38 225 LEU A O 1
ATOM 1555 N N . GLY A 1 226 ? -67.780 4.830 100.112 1.00 75.50 226 GLY A N 1
ATOM 1556 C CA . GLY A 1 226 ? -66.464 5.440 100.356 1.00 75.50 226 GLY A CA 1
ATOM 1557 C C . GLY A 1 226 ? -66.081 6.562 99.376 1.00 75.50 226 GLY A C 1
ATOM 1558 O O . GLY A 1 226 ? -66.937 7.269 98.838 1.00 75.50 226 GLY A O 1
ATOM 1559 N N . ASP A 1 227 ? -64.775 6.730 99.144 1.00 71.44 227 ASP A N 1
ATOM 1560 C CA . ASP A 1 227 ? -64.215 7.625 98.119 1.00 71.44 227 ASP A CA 1
ATOM 1561 C C . ASP A 1 227 ? -64.181 6.978 96.720 1.00 71.44 227 ASP A C 1
ATOM 1563 O O . ASP A 1 227 ? -64.123 7.685 95.711 1.00 71.44 227 ASP A O 1
ATOM 1567 N N . GLY A 1 228 ? -64.287 5.645 96.642 1.00 67.88 228 GLY A N 1
ATOM 1568 C CA . GLY A 1 228 ? -64.292 4.883 95.391 1.00 67.88 228 GLY A CA 1
ATOM 1569 C C . GLY A 1 228 ? -65.362 5.356 94.402 1.00 67.88 228 GLY A C 1
ATOM 1570 O O . GLY A 1 228 ? -65.067 5.546 93.227 1.00 67.88 228 GLY A O 1
ATOM 1571 N N . ALA A 1 229 ? -66.565 5.690 94.876 1.00 71.62 229 ALA A N 1
ATOM 1572 C CA . ALA A 1 229 ? -67.633 6.254 94.039 1.00 71.62 229 ALA A CA 1
ATOM 1573 C C . ALA A 1 229 ? -67.385 7.700 93.540 1.00 71.62 229 ALA A C 1
ATOM 1575 O O . ALA A 1 229 ? -68.284 8.317 92.971 1.00 71.62 229 ALA A O 1
ATOM 1576 N N . THR A 1 230 ? -66.188 8.259 93.751 1.00 73.44 230 THR A N 1
ATOM 1577 C CA . THR A 1 230 ? -65.744 9.551 93.188 1.00 73.44 230 THR A CA 1
ATOM 1578 C C . THR A 1 230 ? -64.441 9.470 92.391 1.00 73.44 230 THR A C 1
ATOM 1580 O O . THR A 1 230 ? -63.953 10.497 91.924 1.00 73.44 230 THR A O 1
ATOM 1583 N N . ARG A 1 231 ? -63.870 8.272 92.211 1.00 71.62 231 ARG A N 1
ATOM 1584 C CA . ARG A 1 231 ? -62.612 8.065 91.480 1.00 71.62 231 ARG A CA 1
ATOM 1585 C C . ARG A 1 231 ? -62.896 7.356 90.162 1.00 71.62 231 ARG A C 1
ATOM 1587 O O . ARG A 1 231 ? -63.733 6.461 90.096 1.00 71.62 231 ARG A O 1
ATOM 1594 N N . ASN A 1 232 ? -62.186 7.751 89.109 1.00 65.75 232 ASN A N 1
ATOM 1595 C CA . ASN A 1 232 ? -62.306 7.099 87.806 1.00 65.75 232 ASN A CA 1
ATOM 1596 C C . ASN A 1 232 ? -61.845 5.631 87.891 1.00 65.75 232 ASN A C 1
ATOM 1598 O O . ASN A 1 232 ? -60.996 5.284 88.717 1.00 65.75 232 ASN A O 1
ATOM 1602 N N . VAL A 1 233 ? -62.357 4.781 87.000 1.00 59.56 233 VAL A N 1
ATOM 1603 C CA . VAL A 1 233 ? -61.797 3.448 86.726 1.00 59.56 233 VAL A CA 1
ATOM 1604 C C . VAL A 1 233 ? -60.892 3.531 85.496 1.00 59.56 233 VAL A C 1
ATOM 1606 O O . VAL A 1 233 ? -61.254 4.162 84.505 1.00 59.56 233 VAL A O 1
ATOM 1609 N N . GLY A 1 234 ? -59.696 2.945 85.562 1.00 64.25 234 GLY A N 1
ATOM 1610 C CA . GLY A 1 234 ? -58.711 3.008 84.480 1.00 64.25 234 GLY A CA 1
ATOM 1611 C C . GLY A 1 234 ? -57.272 2.959 84.987 1.00 64.25 234 GLY A C 1
ATOM 1612 O O . GLY A 1 234 ? -57.016 2.532 86.107 1.00 64.25 234 GLY A O 1
ATOM 1613 N N . THR A 1 235 ? -56.338 3.410 84.148 1.00 53.88 235 THR A N 1
ATOM 1614 C CA . THR A 1 235 ? -54.884 3.349 84.388 1.00 53.88 235 THR A CA 1
ATOM 1615 C C . THR A 1 235 ? -54.247 4.724 84.652 1.00 53.88 235 THR A C 1
ATOM 1617 O O . THR A 1 235 ? -53.023 4.848 84.669 1.00 53.88 235 THR A O 1
ATOM 1620 N N . GLY A 1 236 ? -55.036 5.782 84.862 1.00 56.91 236 GLY A N 1
ATOM 1621 C CA . GLY A 1 236 ? -54.532 7.127 85.188 1.00 56.91 236 GLY A CA 1
ATOM 1622 C C . GLY A 1 236 ? -54.257 7.315 86.685 1.00 56.91 236 GLY A C 1
ATOM 1623 O O . GLY A 1 236 ? -54.952 6.727 87.513 1.00 56.91 236 GLY A O 1
ATOM 1624 N N . ALA A 1 237 ? -53.285 8.153 87.052 1.00 53.12 237 ALA A N 1
ATOM 1625 C CA . ALA A 1 237 ? -53.005 8.462 88.457 1.00 53.12 237 ALA A CA 1
ATOM 1626 C C . ALA A 1 237 ? -54.271 8.967 89.184 1.00 53.12 237 ALA A C 1
ATOM 1628 O O . ALA A 1 237 ? -55.015 9.797 88.659 1.00 53.12 237 ALA A O 1
ATOM 1629 N N . GLY A 1 238 ? -54.535 8.437 90.381 1.00 61.75 238 GLY A N 1
ATOM 1630 C CA . GLY A 1 238 ? -55.733 8.748 91.174 1.00 61.75 238 GLY A CA 1
ATOM 1631 C C . GLY A 1 238 ? -56.968 7.871 90.901 1.00 61.75 238 GLY A C 1
ATOM 1632 O O . GLY A 1 238 ? -57.940 7.976 91.653 1.00 61.75 238 GLY A O 1
ATOM 1633 N N . SER A 1 239 ? -56.928 6.991 89.893 1.00 64.50 239 SER A N 1
ATOM 1634 C CA . SER A 1 239 ? -57.973 5.991 89.606 1.00 64.50 239 SER A CA 1
ATOM 1635 C C . SER A 1 239 ? -57.835 4.709 90.445 1.00 64.50 239 SER A C 1
ATOM 1637 O O . SER A 1 239 ? -56.776 4.427 90.999 1.00 64.50 239 SER A O 1
ATOM 1639 N N . LEU A 1 240 ? -58.908 3.914 90.524 1.00 63.94 240 LEU A N 1
ATOM 1640 C CA . LEU A 1 240 ? -58.992 2.687 91.342 1.00 63.94 240 LEU A CA 1
ATOM 1641 C C . LEU A 1 240 ? -58.148 1.491 90.851 1.00 63.94 240 LEU A C 1
ATOM 1643 O O . LEU A 1 240 ? -58.116 0.469 91.530 1.00 63.94 240 LEU A O 1
ATOM 1647 N N . ALA A 1 241 ? -57.509 1.575 89.679 1.00 60.88 241 ALA A N 1
ATOM 1648 C CA . ALA A 1 241 ? -56.808 0.447 89.047 1.00 60.88 241 ALA A CA 1
ATOM 1649 C C . ALA A 1 241 ? -55.445 0.837 88.433 1.00 60.88 241 ALA A C 1
ATOM 1651 O O . ALA A 1 241 ? -54.967 0.209 87.491 1.00 60.88 241 ALA A O 1
ATOM 1652 N N . ALA A 1 242 ? -54.802 1.879 88.970 1.00 55.62 242 ALA A N 1
ATOM 1653 C CA . ALA A 1 242 ? -53.548 2.424 88.444 1.00 55.62 242 ALA A CA 1
ATOM 1654 C C . ALA A 1 242 ? -52.267 1.658 88.853 1.00 55.62 242 ALA A C 1
ATOM 1656 O O . ALA A 1 242 ? -51.192 1.999 88.363 1.00 55.62 242 ALA A O 1
ATOM 1657 N N . GLY A 1 243 ? -52.362 0.654 89.731 1.00 57.34 243 GLY A N 1
ATOM 1658 C CA . GLY A 1 243 ? -51.219 0.020 90.412 1.00 57.34 243 GLY A CA 1
ATOM 1659 C C . GLY A 1 243 ? -50.909 0.682 91.760 1.00 57.34 243 GLY A C 1
ATOM 1660 O O . GLY A 1 243 ? -50.733 -0.011 92.758 1.00 57.34 243 GLY A O 1
ATOM 1661 N N . ASP A 1 244 ? -51.010 2.012 91.811 1.00 52.31 244 ASP A N 1
ATOM 1662 C CA . ASP A 1 244 ? -50.707 2.884 92.959 1.00 52.31 244 ASP A CA 1
ATOM 1663 C C . ASP A 1 244 ? -51.640 2.721 94.195 1.00 52.31 244 ASP A C 1
ATOM 1665 O O . ASP A 1 244 ? -51.593 3.528 95.127 1.00 52.31 244 ASP A O 1
ATOM 1669 N N . ASP A 1 245 ? -52.526 1.719 94.216 1.00 60.31 245 ASP A N 1
ATOM 1670 C CA . ASP A 1 245 ? -53.450 1.454 95.325 1.00 60.31 245 ASP A CA 1
ATOM 1671 C C . ASP A 1 245 ? -52.814 0.490 96.337 1.00 60.31 245 ASP A C 1
ATOM 1673 O O . ASP A 1 245 ? -52.620 -0.694 96.059 1.00 60.31 245 ASP A O 1
ATOM 1677 N N . ALA A 1 246 ? -52.541 0.988 97.546 1.00 59.19 246 ALA A N 1
ATOM 1678 C CA . ALA A 1 246 ? -51.890 0.238 98.624 1.00 59.19 246 ALA A CA 1
ATOM 1679 C C . ALA A 1 246 ? -52.653 -1.022 99.101 1.00 59.19 246 ALA A C 1
ATOM 1681 O O . ALA A 1 246 ? -52.134 -1.773 99.926 1.00 59.19 246 ALA A O 1
ATOM 1682 N N . ARG A 1 247 ? -53.875 -1.269 98.606 1.00 63.16 247 ARG A N 1
ATOM 1683 C CA . ARG A 1 247 ? -54.655 -2.490 98.869 1.00 63.16 247 ARG A CA 1
ATOM 1684 C C . ARG A 1 247 ? -54.322 -3.646 97.913 1.00 63.16 247 ARG A C 1
ATOM 1686 O O . ARG A 1 247 ? -54.748 -4.768 98.175 1.00 63.16 247 ARG A O 1
ATOM 1693 N N . LEU A 1 248 ? -53.588 -3.401 96.823 1.00 63.47 248 LEU A N 1
ATOM 1694 C CA . LEU A 1 248 ? -53.211 -4.407 95.820 1.00 63.47 248 LEU A CA 1
ATOM 1695 C C . LEU A 1 248 ? -51.822 -5.003 96.110 1.00 63.47 248 LEU A C 1
ATOM 1697 O O . LEU A 1 248 ? -50.817 -4.627 95.509 1.00 63.47 248 LEU A O 1
ATOM 1701 N N . THR A 1 249 ? -51.754 -5.964 97.030 1.00 56.22 249 THR A N 1
ATOM 1702 C CA . THR A 1 249 ? -50.513 -6.682 97.357 1.00 56.22 249 THR A CA 1
ATOM 1703 C C . THR A 1 249 ? -50.219 -7.821 96.369 1.00 56.22 249 THR A C 1
ATOM 1705 O O . THR A 1 249 ? -51.033 -8.720 96.178 1.00 56.22 249 THR A O 1
ATOM 1708 N N . GLY A 1 250 ? -49.020 -7.813 95.770 1.00 56.88 250 GLY A N 1
ATOM 1709 C CA . GLY A 1 250 ? -48.503 -8.907 94.926 1.00 56.88 250 GLY A CA 1
ATOM 1710 C C . GLY A 1 250 ? -48.602 -8.712 93.405 1.00 56.88 250 GLY A C 1
ATOM 1711 O O . GLY A 1 250 ? -48.221 -9.617 92.665 1.00 56.88 250 GLY A O 1
ATOM 1712 N N . ALA A 1 251 ? -49.081 -7.560 92.925 1.00 60.66 251 ALA A N 1
ATOM 1713 C CA . ALA A 1 251 ? -49.061 -7.198 91.505 1.00 60.66 251 ALA A CA 1
ATOM 1714 C C . ALA A 1 251 ? -47.816 -6.366 91.152 1.00 60.66 251 ALA A C 1
ATOM 1716 O O . ALA A 1 251 ? -47.366 -5.565 91.969 1.00 60.66 251 ALA A O 1
ATOM 1717 N N . VAL A 1 252 ? -47.296 -6.533 89.929 1.00 63.19 252 VAL A N 1
ATOM 1718 C CA . VAL A 1 252 ? -46.124 -5.787 89.443 1.00 63.19 252 VAL A CA 1
ATOM 1719 C C . VAL A 1 252 ? -46.501 -4.347 89.102 1.00 63.19 252 VAL A C 1
ATOM 1721 O O . VAL A 1 252 ? -47.429 -4.095 88.331 1.00 63.19 252 VAL A O 1
ATOM 1724 N N . GLN A 1 253 ? -45.759 -3.414 89.682 1.00 65.44 253 GLN A N 1
ATOM 1725 C CA . GLN A 1 253 ? -45.963 -1.978 89.592 1.00 65.44 253 GLN A CA 1
ATOM 1726 C C . GLN A 1 253 ? -45.384 -1.369 88.314 1.00 65.44 253 GLN A C 1
ATOM 1728 O O . GLN A 1 253 ? -44.523 -1.935 87.641 1.00 65.44 253 GLN A O 1
ATOM 1733 N N . ARG A 1 254 ? -45.852 -0.161 87.980 1.00 59.78 254 ARG A N 1
ATOM 1734 C CA . ARG A 1 254 ? -45.561 0.510 86.699 1.00 59.78 254 ARG A CA 1
ATOM 1735 C C . ARG A 1 254 ? -44.100 0.958 86.513 1.00 59.78 254 ARG A C 1
ATOM 1737 O O . ARG A 1 254 ? -43.754 1.456 85.445 1.00 59.78 254 ARG A O 1
ATOM 1744 N N . GLY A 1 255 ? -43.249 0.797 87.524 1.00 64.62 255 GLY A N 1
ATOM 1745 C CA . GLY A 1 255 ? -41.811 1.032 87.426 1.00 64.62 255 GLY A CA 1
ATOM 1746 C C . GLY A 1 255 ? -41.060 0.590 88.682 1.00 64.62 255 GLY A C 1
ATOM 1747 O O . GLY A 1 255 ? -41.561 0.744 89.790 1.00 64.62 255 GLY A O 1
ATOM 1748 N N . GLY A 1 256 ? -39.844 0.067 88.499 1.00 60.44 256 GLY A N 1
ATOM 1749 C CA . GLY A 1 256 ? -38.902 -0.244 89.584 1.00 60.44 256 GLY A CA 1
ATOM 1750 C C . GLY A 1 256 ? -39.028 -1.625 90.240 1.00 60.44 256 GLY A C 1
ATOM 1751 O O . GLY A 1 256 ? -38.178 -1.959 91.062 1.00 60.44 256 GLY A O 1
ATOM 1752 N N . ASP A 1 257 ? -40.026 -2.433 89.879 1.00 65.19 257 ASP A N 1
ATOM 1753 C CA . ASP A 1 257 ? -40.246 -3.746 90.499 1.00 65.19 257 ASP A CA 1
ATOM 1754 C C . ASP A 1 257 ? -39.267 -4.833 90.028 1.00 65.19 257 ASP A C 1
ATOM 1756 O O . ASP A 1 257 ? -38.902 -4.922 88.854 1.00 65.19 257 ASP A O 1
ATOM 1760 N N . ALA A 1 258 ? -38.893 -5.716 90.958 1.00 64.88 258 ALA A N 1
ATOM 1761 C CA . ALA A 1 258 ? -38.013 -6.854 90.713 1.00 64.88 258 ALA A CA 1
ATOM 1762 C C . ALA A 1 258 ? -38.809 -8.170 90.645 1.00 64.88 258 ALA A C 1
ATOM 1764 O O . ALA A 1 258 ? -39.287 -8.678 91.659 1.00 64.88 258 ALA A O 1
ATOM 1765 N N . MET A 1 259 ? -38.908 -8.766 89.453 1.00 69.81 259 MET A N 1
ATOM 1766 C CA . MET A 1 259 ? -39.461 -10.114 89.282 1.00 69.81 259 MET A CA 1
ATOM 1767 C C . MET A 1 259 ? -38.448 -11.174 89.740 1.00 69.81 259 MET A C 1
ATOM 1769 O O . MET A 1 259 ? -37.444 -11.412 89.074 1.00 69.81 259 MET A O 1
ATOM 1773 N N . THR A 1 260 ? -38.721 -11.837 90.865 1.00 69.56 260 THR A N 1
ATOM 1774 C CA . THR A 1 260 ? -37.857 -12.887 91.445 1.00 69.56 260 THR A CA 1
ATOM 1775 C C . THR A 1 260 ? -38.227 -14.316 91.018 1.00 69.56 260 THR A C 1
ATOM 1777 O O . THR A 1 260 ? -37.576 -15.270 91.441 1.00 69.56 260 THR A O 1
ATOM 1780 N N . GLY A 1 261 ? -39.258 -14.479 90.180 1.00 71.19 261 GLY A N 1
ATOM 1781 C CA . GLY A 1 261 ? -39.731 -15.762 89.644 1.00 71.19 261 GLY A CA 1
ATOM 1782 C C . GLY A 1 261 ? -39.668 -15.841 88.114 1.00 71.19 261 GLY A C 1
ATOM 1783 O O . GLY A 1 261 ? -39.379 -14.858 87.436 1.00 71.19 261 GLY A O 1
ATOM 1784 N N . ALA A 1 262 ? -39.951 -17.021 87.556 1.00 70.88 262 ALA A N 1
ATOM 1785 C CA . ALA A 1 262 ? -39.894 -17.254 86.112 1.00 70.88 262 ALA A CA 1
ATOM 1786 C C . ALA A 1 262 ? -41.037 -16.548 85.354 1.00 70.88 262 ALA A C 1
ATOM 1788 O O . ALA A 1 262 ? -42.213 -16.846 85.562 1.00 70.88 262 ALA A O 1
ATOM 1789 N N . LEU A 1 263 ? -40.683 -15.655 84.425 1.00 76.38 263 LEU A N 1
ATOM 1790 C CA . LEU A 1 263 ? -41.623 -14.965 83.539 1.00 76.38 263 LEU A CA 1
ATOM 1791 C C . LEU A 1 263 ? -41.857 -15.779 82.256 1.00 76.38 263 LEU A C 1
ATOM 1793 O O . LEU A 1 263 ? -40.927 -16.010 81.485 1.00 76.38 263 LEU A O 1
ATOM 1797 N N . THR A 1 264 ? -43.105 -16.182 82.004 1.00 81.19 264 THR A N 1
ATOM 1798 C CA . THR A 1 264 ? -43.513 -16.846 80.752 1.00 81.19 264 THR A CA 1
ATOM 1799 C C . THR A 1 264 ? -44.280 -15.858 79.878 1.00 81.19 264 THR A C 1
ATOM 1801 O O . THR A 1 264 ? -45.302 -15.327 80.305 1.00 81.19 264 THR A O 1
ATOM 1804 N N . LEU A 1 265 ? -43.795 -15.608 78.659 1.00 83.25 265 LEU A N 1
ATOM 1805 C CA . LEU A 1 265 ? -44.431 -14.709 77.689 1.00 83.25 265 LEU A CA 1
ATOM 1806 C C . LEU A 1 265 ? -45.276 -15.515 76.690 1.00 83.25 265 LEU A C 1
ATOM 1808 O O . LEU A 1 265 ? -44.921 -16.637 76.331 1.00 83.25 265 LEU A O 1
ATOM 1812 N N . ASN A 1 266 ? -46.376 -14.935 76.211 1.00 82.44 266 ASN A N 1
ATOM 1813 C CA . ASN A 1 266 ? -47.371 -15.616 75.372 1.00 82.44 266 ASN A CA 1
ATOM 1814 C C . ASN A 1 266 ? -47.004 -15.724 73.877 1.00 82.44 266 ASN A C 1
ATOM 1816 O O . ASN A 1 266 ? -47.780 -16.284 73.106 1.00 82.44 266 ASN A O 1
ATOM 1820 N N . GLY A 1 267 ? -45.873 -15.162 73.445 1.00 84.56 267 GLY A N 1
ATOM 1821 C CA . GLY A 1 267 ? -45.463 -15.137 72.041 1.00 84.56 267 GLY A CA 1
ATOM 1822 C C . GLY A 1 267 ? -44.155 -14.370 71.808 1.00 84.56 267 GLY A C 1
ATOM 1823 O O . GLY A 1 267 ? -43.555 -13.876 72.766 1.00 84.56 267 GLY A O 1
ATOM 1824 N N . PRO A 1 268 ? -43.681 -14.292 70.552 1.00 83.00 268 PRO A N 1
ATOM 1825 C CA . PRO A 1 268 ? -42.549 -13.447 70.178 1.00 83.00 268 PRO A CA 1
ATOM 1826 C C . PRO A 1 268 ? -42.875 -11.943 70.330 1.00 83.00 268 PRO A C 1
ATOM 1828 O O . PRO A 1 268 ? -44.050 -11.563 70.316 1.00 83.00 268 PRO A O 1
ATOM 1831 N N . PRO A 1 269 ? -41.856 -11.075 70.468 1.00 89.56 269 PRO A N 1
ATOM 1832 C CA . PRO A 1 269 ? -42.037 -9.626 70.485 1.00 89.56 269 PRO A CA 1
ATOM 1833 C C . PRO A 1 269 ? -42.604 -9.120 69.147 1.00 89.56 269 PRO A C 1
ATOM 1835 O O . PRO A 1 269 ? -42.293 -9.661 68.088 1.00 89.56 269 PRO A O 1
ATOM 1838 N N . ALA A 1 270 ? -43.429 -8.071 69.206 1.00 86.69 270 ALA A N 1
ATOM 1839 C CA . ALA A 1 270 ? -44.098 -7.465 68.045 1.00 86.69 270 ALA A CA 1
ATOM 1840 C C . ALA A 1 270 ? -43.808 -5.957 67.889 1.00 86.69 270 ALA A C 1
ATOM 1842 O O . ALA A 1 270 ? -44.244 -5.342 66.920 1.00 86.69 270 ALA A O 1
ATOM 1843 N N . ALA A 1 271 ? -43.084 -5.367 68.843 1.00 80.38 271 ALA A N 1
ATOM 1844 C CA . ALA A 1 271 ? -42.567 -4.005 68.805 1.00 80.38 271 ALA A CA 1
ATOM 1845 C C . ALA A 1 271 ? -41.225 -3.956 69.554 1.00 80.38 271 ALA A C 1
ATOM 1847 O O . ALA A 1 271 ? -40.992 -4.768 70.452 1.00 80.38 271 ALA A O 1
ATOM 1848 N N . ASP A 1 272 ? -40.373 -2.989 69.215 1.00 75.25 272 ASP A N 1
ATOM 1849 C CA . ASP A 1 272 ? -38.950 -2.935 69.597 1.00 75.25 272 ASP A CA 1
ATOM 1850 C C . ASP A 1 272 ? -38.671 -2.975 71.111 1.00 75.25 272 ASP A C 1
ATOM 1852 O O . ASP A 1 272 ? -37.597 -3.392 71.535 1.00 75.25 272 ASP A O 1
ATOM 1856 N N . LEU A 1 273 ? -39.636 -2.551 71.936 1.00 78.88 273 LEU A N 1
ATOM 1857 C CA . LEU A 1 273 ? -39.523 -2.509 73.401 1.00 78.88 273 LEU A CA 1
ATOM 1858 C C . LEU A 1 273 ? -40.192 -3.702 74.112 1.00 78.88 273 LEU A C 1
ATOM 1860 O O . LEU A 1 273 ? -40.290 -3.713 75.339 1.00 78.88 273 LEU A O 1
ATOM 1864 N N . HIS A 1 274 ? -40.677 -4.705 73.376 1.00 87.88 274 HIS A N 1
ATOM 1865 C CA . HIS A 1 274 ? -41.210 -5.930 73.976 1.00 87.88 274 HIS A CA 1
ATOM 1866 C C . HIS A 1 274 ? -40.078 -6.812 74.521 1.00 87.88 274 HIS A C 1
ATOM 1868 O O . HIS A 1 274 ? -39.046 -6.999 73.877 1.00 87.88 274 HIS A O 1
ATOM 1874 N N . ALA A 1 275 ? -40.309 -7.446 75.673 1.00 80.31 275 ALA A N 1
ATOM 1875 C CA . ALA A 1 275 ? -39.436 -8.512 76.151 1.00 80.31 275 ALA A CA 1
ATOM 1876 C C . ALA A 1 275 ? -39.427 -9.681 75.147 1.00 80.31 275 ALA A C 1
ATOM 1878 O O . ALA A 1 275 ? -40.479 -10.144 74.704 1.00 80.31 275 ALA A O 1
ATOM 1879 N N . ALA A 1 276 ? -38.238 -10.168 74.793 1.00 84.56 276 ALA A N 1
ATOM 1880 C CA . ALA A 1 276 ? -38.082 -11.283 73.868 1.00 84.56 276 ALA A CA 1
ATOM 1881 C C . ALA A 1 276 ? -38.186 -12.634 74.595 1.00 84.56 276 ALA A C 1
ATOM 1883 O O . ALA A 1 276 ? -37.587 -12.830 75.653 1.00 84.56 276 ALA A O 1
ATOM 1884 N N . THR A 1 277 ? -38.897 -13.606 74.014 1.00 87.31 277 THR A N 1
ATOM 1885 C CA . THR A 1 277 ? -38.817 -14.999 74.486 1.00 87.31 277 THR A CA 1
ATOM 1886 C C . THR A 1 277 ? -37.458 -15.595 74.144 1.00 87.31 277 THR A C 1
ATOM 1888 O O . THR A 1 277 ? -36.902 -15.311 73.083 1.00 87.31 277 THR A O 1
ATOM 1891 N N . LYS A 1 278 ? -36.955 -16.510 74.985 1.00 81.31 278 LYS A N 1
ATOM 1892 C CA . LYS A 1 278 ? -35.757 -17.294 74.646 1.00 81.31 278 LYS A CA 1
ATOM 1893 C C . LYS A 1 278 ? -35.912 -18.008 73.295 1.00 81.31 278 LYS A C 1
ATOM 1895 O O . LYS A 1 278 ? -35.007 -17.931 72.482 1.00 81.31 278 LYS A O 1
ATOM 1900 N N . ALA A 1 279 ? -37.076 -18.599 73.016 1.00 81.44 279 ALA A N 1
ATOM 1901 C CA . ALA A 1 279 ? -37.352 -19.249 71.732 1.00 81.44 279 ALA A CA 1
ATOM 1902 C C . ALA A 1 279 ? -37.280 -18.289 70.526 1.00 81.44 279 ALA A C 1
ATOM 1904 O O . ALA A 1 279 ? -36.805 -18.683 69.466 1.00 81.44 279 ALA A O 1
ATOM 1905 N N . TYR A 1 280 ? -37.709 -17.028 70.677 1.00 84.06 280 TYR A N 1
ATOM 1906 C CA . TYR A 1 280 ? -37.528 -16.013 69.638 1.00 84.06 280 TYR A CA 1
ATOM 1907 C C . TYR A 1 280 ? -36.048 -15.668 69.450 1.00 84.06 280 TYR A C 1
ATOM 1909 O O . TYR A 1 280 ? -35.571 -15.693 68.323 1.00 84.06 280 TYR A O 1
ATOM 1917 N N . VAL A 1 281 ? -35.307 -15.405 70.532 1.00 80.12 281 VAL A N 1
ATOM 1918 C CA . VAL A 1 281 ? -33.866 -15.097 70.454 1.00 80.12 281 VAL A CA 1
ATOM 1919 C C . VAL A 1 281 ? -33.089 -16.257 69.822 1.00 80.12 281 VAL A C 1
ATOM 1921 O O . VAL A 1 281 ? -32.335 -16.037 68.880 1.00 80.12 281 VAL A O 1
ATOM 1924 N N . ASP A 1 282 ? -33.340 -17.490 70.263 1.00 78.56 282 ASP A N 1
ATOM 1925 C CA . ASP A 1 282 ? -32.721 -18.706 69.723 1.00 78.56 282 ASP A CA 1
ATOM 1926 C C . ASP A 1 282 ? -33.067 -18.930 68.236 1.00 78.56 282 ASP A C 1
ATOM 1928 O O . ASP A 1 282 ? -32.251 -19.471 67.497 1.00 78.56 282 ASP A O 1
ATOM 1932 N N . GLY A 1 283 ? -34.254 -18.504 67.782 1.00 71.00 283 GLY A N 1
ATOM 1933 C CA . GLY A 1 283 ? -34.670 -18.576 66.376 1.00 71.00 283 GLY A CA 1
ATOM 1934 C C . GLY A 1 283 ? -34.173 -17.421 65.494 1.00 71.00 283 GLY A C 1
ATOM 1935 O O . GLY A 1 283 ? -34.088 -17.584 64.279 1.00 71.00 283 GLY A O 1
ATOM 1936 N N . GLN A 1 284 ? -33.849 -16.260 66.077 1.00 71.12 284 GLN A N 1
ATOM 1937 C CA . GLN A 1 284 ? -33.253 -15.117 65.369 1.00 71.12 284 GLN A CA 1
ATOM 1938 C C . GLN A 1 284 ? -31.722 -15.215 65.275 1.00 71.12 284 GLN A C 1
ATOM 1940 O O . GLN A 1 284 ? -31.129 -14.684 64.336 1.00 71.12 284 GLN A O 1
ATOM 1945 N N . ILE A 1 285 ? -31.071 -15.918 66.209 1.00 69.69 285 ILE A N 1
ATOM 1946 C CA . ILE A 1 285 ? -29.662 -16.303 66.084 1.00 69.69 285 ILE A CA 1
ATOM 1947 C C . ILE A 1 285 ? -29.568 -17.356 64.972 1.00 69.69 285 ILE A C 1
ATOM 1949 O O . ILE A 1 285 ? -29.788 -18.547 65.185 1.00 69.69 285 ILE A O 1
ATOM 1953 N N . GLN A 1 286 ? -29.271 -16.900 63.754 1.00 58.16 286 GLN A N 1
ATOM 1954 C CA . GLN A 1 286 ? -29.174 -17.766 62.584 1.00 58.16 286 GLN A CA 1
ATOM 1955 C C . GLN A 1 286 ? -28.107 -18.847 62.777 1.00 58.16 286 GLN A C 1
ATOM 1957 O O . GLN A 1 286 ? -26.922 -18.542 62.726 1.00 58.16 286 GLN A O 1
ATOM 1962 N N . ALA A 1 287 ? -28.558 -20.095 62.942 1.00 62.91 287 ALA A N 1
ATOM 1963 C CA . ALA A 1 287 ? -28.025 -21.352 62.393 1.00 62.91 287 ALA A CA 1
ATOM 1964 C C . ALA A 1 287 ? -26.498 -21.622 62.383 1.00 62.91 287 ALA A C 1
ATOM 1966 O O . ALA A 1 287 ? -26.073 -22.545 61.690 1.00 62.91 287 ALA A O 1
ATOM 1967 N N . ILE A 1 288 ? -25.681 -20.876 63.124 1.00 68.88 288 ILE A N 1
ATOM 1968 C CA . ILE A 1 288 ? -24.224 -21.014 63.199 1.00 68.88 288 ILE A CA 1
ATOM 1969 C C . ILE A 1 288 ? -23.872 -21.807 64.463 1.00 68.88 288 ILE A C 1
ATOM 1971 O O . ILE A 1 288 ? -24.103 -21.350 65.583 1.00 68.88 288 ILE A O 1
ATOM 1975 N N . ASP A 1 289 ? -23.288 -22.992 64.290 1.00 81.88 289 ASP A N 1
ATOM 1976 C CA . ASP A 1 289 ? -22.861 -23.870 65.385 1.00 81.88 289 ASP A CA 1
ATOM 1977 C C . ASP A 1 289 ? -21.471 -23.423 65.875 1.00 81.88 289 ASP A C 1
ATOM 1979 O O . ASP A 1 289 ? -20.422 -23.911 65.443 1.00 81.88 289 ASP A O 1
ATOM 1983 N N . GLY A 1 290 ? -21.474 -22.390 66.724 1.00 86.38 290 GLY A N 1
ATOM 1984 C CA . GLY A 1 290 ? -20.273 -21.767 67.276 1.00 86.38 290 GLY A CA 1
ATOM 1985 C C . GLY A 1 290 ? -19.457 -22.731 68.140 1.00 86.38 290 GLY A C 1
ATOM 1986 O O . GLY A 1 290 ? -19.858 -23.092 69.245 1.00 86.38 290 GLY A O 1
ATOM 1987 N N . LYS A 1 291 ? -18.279 -23.112 67.646 1.00 91.38 291 LYS A N 1
ATOM 1988 C CA . LYS A 1 291 ? -17.309 -23.967 68.336 1.00 91.38 291 LYS A CA 1
ATOM 1989 C C . 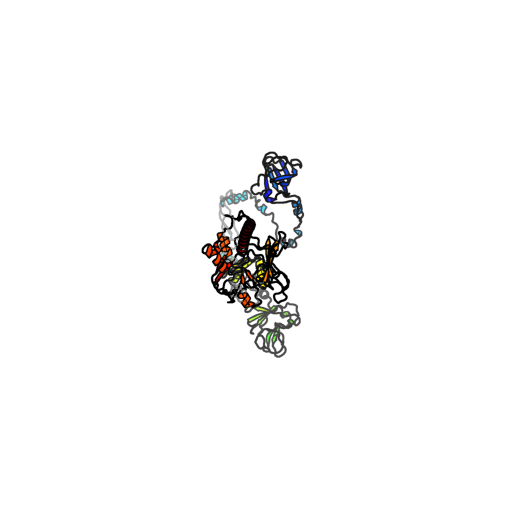LYS A 1 291 ? -16.376 -23.139 69.210 1.00 91.38 291 LYS A C 1
ATOM 1991 O O . LYS A 1 291 ? -16.140 -21.959 68.944 1.00 91.38 291 LYS A O 1
ATOM 1996 N N . ALA A 1 292 ? -15.787 -23.775 70.224 1.00 92.38 292 ALA A N 1
ATOM 1997 C CA . ALA A 1 292 ? -14.685 -23.156 70.954 1.00 92.38 292 ALA A CA 1
ATOM 1998 C C . ALA A 1 292 ? -13.528 -22.869 69.981 1.00 92.38 292 ALA A C 1
ATOM 2000 O O . ALA A 1 292 ? -13.266 -23.679 69.083 1.00 92.38 292 ALA A O 1
ATOM 2001 N N . SER A 1 293 ? -12.857 -21.732 70.158 1.00 92.75 293 SER A N 1
ATOM 2002 C CA . SER A 1 293 ? -11.773 -21.263 69.293 1.00 92.75 293 SER A CA 1
ATOM 2003 C C . SER A 1 293 ? -10.681 -22.318 69.082 1.00 92.75 293 SER A C 1
ATOM 2005 O O . SER A 1 293 ? -10.508 -23.265 69.863 1.00 92.75 293 SER A O 1
ATOM 2007 N N . VAL A 1 294 ? -9.964 -22.175 67.970 1.00 97.00 294 VAL A N 1
ATOM 2008 C CA . VAL A 1 294 ? -8.761 -22.954 67.680 1.00 97.00 294 VAL A CA 1
ATOM 2009 C C . VAL A 1 294 ? -7.547 -22.058 67.801 1.00 97.00 294 VAL A C 1
ATOM 2011 O O . VAL A 1 294 ? -7.557 -20.903 67.377 1.00 97.00 294 VAL A O 1
ATOM 2014 N N . ARG A 1 295 ? -6.463 -22.624 68.318 1.00 96.81 295 ARG A N 1
ATOM 2015 C CA . ARG A 1 295 ? -5.199 -21.909 68.425 1.00 96.81 295 ARG A CA 1
ATOM 2016 C C . ARG A 1 295 ? -4.611 -21.632 67.040 1.00 96.81 295 ARG A C 1
ATOM 2018 O O . ARG A 1 295 ? -4.043 -20.568 66.819 1.00 96.81 295 ARG A O 1
ATOM 2025 N N . LEU A 1 296 ? -4.746 -22.593 66.122 1.00 97.38 296 LEU A N 1
ATOM 2026 C CA . LEU A 1 296 ? -4.176 -22.579 64.771 1.00 97.38 296 LEU A CA 1
ATOM 2027 C C . LEU A 1 296 ? -5.145 -23.219 63.766 1.00 97.38 296 LEU A C 1
ATOM 2029 O O . LEU A 1 296 ? -5.956 -24.078 64.126 1.00 97.38 296 LEU A O 1
ATOM 2033 N N . ALA A 1 297 ? -4.996 -22.866 62.491 1.00 97.12 297 ALA A N 1
ATOM 2034 C CA . ALA A 1 297 ? -5.610 -23.570 61.368 1.00 97.12 297 ALA A CA 1
ATOM 2035 C C . ALA A 1 297 ? -4.530 -24.081 60.407 1.00 97.12 297 ALA A C 1
ATOM 2037 O O . ALA A 1 297 ? -3.471 -23.468 60.275 1.00 97.12 297 ALA A O 1
ATOM 2038 N N . THR A 1 298 ? -4.789 -25.198 59.727 1.00 97.44 298 THR A N 1
ATOM 2039 C CA . THR A 1 298 ? -3.867 -25.725 58.715 1.00 97.44 298 THR A CA 1
ATOM 2040 C C . THR A 1 298 ? -3.687 -24.757 57.539 1.00 97.44 298 THR A C 1
ATOM 2042 O O . THR A 1 298 ? -4.518 -23.882 57.275 1.00 97.44 298 THR A O 1
ATOM 2045 N N . THR A 1 299 ? -2.575 -24.923 56.824 1.00 95.19 299 THR A N 1
ATOM 2046 C CA . THR A 1 299 ? -2.286 -24.258 55.539 1.00 95.19 299 THR A CA 1
ATOM 2047 C C . THR A 1 299 ? -1.965 -25.255 54.418 1.00 95.19 299 THR A C 1
ATOM 2049 O O . THR A 1 299 ? -1.794 -24.851 53.271 1.00 95.19 299 THR A O 1
ATOM 2052 N N . ALA A 1 300 ? -1.873 -26.547 54.746 1.00 95.56 300 ALA A N 1
ATOM 2053 C CA . ALA A 1 300 ? -1.576 -27.666 53.856 1.00 95.56 300 ALA A CA 1
ATOM 2054 C C . ALA A 1 300 ? -1.987 -28.991 54.533 1.00 95.56 300 ALA A C 1
ATOM 2056 O O . ALA A 1 300 ? -2.292 -29.010 55.728 1.00 95.56 300 ALA A O 1
ATOM 2057 N N . ASN A 1 301 ? -1.951 -30.097 53.784 1.00 96.88 301 ASN A N 1
ATOM 2058 C CA . ASN A 1 301 ? -2.204 -31.444 54.301 1.00 96.88 301 ASN A CA 1
ATOM 2059 C C . ASN A 1 301 ? -1.148 -31.858 55.342 1.00 96.88 301 ASN A C 1
ATOM 2061 O O . ASN A 1 301 ? 0.052 -31.797 55.064 1.00 96.88 301 ASN A O 1
ATOM 2065 N N . ILE A 1 302 ? -1.593 -32.358 56.496 1.00 96.62 302 ILE A N 1
ATOM 2066 C CA . ILE A 1 302 ? -0.745 -32.795 57.613 1.00 96.62 302 ILE A CA 1
ATOM 2067 C C . ILE A 1 302 ? -0.932 -34.285 57.937 1.00 96.62 302 ILE A C 1
ATOM 2069 O O . ILE A 1 302 ? -1.890 -34.934 57.510 1.00 96.62 302 ILE A O 1
ATOM 2073 N N . ALA A 1 303 ? -0.018 -34.831 58.740 1.00 95.31 303 ALA A N 1
ATOM 2074 C CA . ALA A 1 303 ? -0.242 -36.098 59.427 1.00 95.31 303 ALA A CA 1
ATOM 2075 C C . ALA A 1 303 ? -1.028 -35.838 60.722 1.00 95.31 303 ALA A C 1
ATOM 2077 O O . ALA A 1 303 ? -0.653 -34.972 61.508 1.00 95.31 303 ALA A O 1
ATOM 2078 N N . LEU A 1 304 ? -2.090 -36.604 60.986 1.00 95.81 304 LEU A N 1
ATOM 2079 C CA . LEU A 1 304 ? -2.901 -36.489 62.211 1.00 95.81 304 LEU A CA 1
ATOM 2080 C C . LEU A 1 304 ? -2.248 -37.224 63.400 1.00 95.81 304 LEU A C 1
ATOM 2082 O O . LEU A 1 304 ? -2.863 -38.058 64.062 1.00 95.81 304 LEU A O 1
ATOM 2086 N N . THR A 1 305 ? -0.962 -36.964 63.635 1.00 96.00 305 THR A N 1
ATOM 2087 C CA . THR A 1 305 ? -0.169 -37.548 64.724 1.00 96.00 305 THR A CA 1
ATOM 2088 C C . THR A 1 305 ? 1.058 -36.688 65.015 1.00 96.00 305 THR A C 1
ATOM 2090 O O . THR A 1 305 ? 1.646 -36.119 64.099 1.00 96.00 305 THR A O 1
ATOM 2093 N N . GLY A 1 306 ? 1.491 -36.653 66.275 1.00 94.81 306 GLY A N 1
ATOM 2094 C CA . GLY A 1 306 ? 2.710 -35.959 66.693 1.00 94.81 306 GLY A CA 1
ATOM 2095 C C . GLY A 1 306 ? 2.570 -34.438 66.803 1.00 94.81 306 GLY A C 1
ATOM 2096 O O . GLY A 1 306 ? 1.706 -33.805 66.196 1.00 94.81 306 GLY A O 1
ATOM 2097 N N . ASN A 1 307 ? 3.442 -33.829 67.601 1.00 92.56 307 ASN A N 1
ATOM 2098 C CA . ASN A 1 307 ? 3.557 -32.376 67.689 1.00 92.56 307 ASN A CA 1
ATOM 2099 C C . ASN A 1 307 ? 4.337 -31.853 66.473 1.00 92.56 307 ASN A C 1
ATOM 2101 O O . ASN A 1 307 ? 5.413 -32.363 66.164 1.00 92.56 307 ASN A O 1
ATOM 2105 N N . GLN A 1 308 ? 3.790 -30.857 65.775 1.00 95.06 308 GLN A N 1
ATOM 2106 C CA . GLN A 1 308 ? 4.296 -30.385 64.477 1.00 95.06 308 GLN A CA 1
ATOM 2107 C C . GLN A 1 308 ? 4.104 -28.871 64.317 1.00 95.06 308 GLN A C 1
ATOM 2109 O O . GLN A 1 308 ? 3.443 -28.241 65.138 1.00 95.06 308 GLN A O 1
ATOM 2114 N N . VAL A 1 309 ? 4.688 -28.269 63.278 1.00 95.38 309 VAL A N 1
ATOM 2115 C CA . VAL A 1 309 ? 4.534 -26.831 62.993 1.00 95.38 309 VAL A CA 1
ATOM 2116 C C . VAL A 1 309 ? 3.341 -26.610 62.065 1.00 95.38 309 VAL A C 1
ATOM 2118 O O . VAL A 1 309 ? 3.286 -27.191 60.985 1.00 95.38 309 VAL A O 1
ATOM 2121 N N . ILE A 1 310 ? 2.407 -25.750 62.471 1.00 96.25 310 ILE A N 1
ATOM 2122 C CA . ILE A 1 310 ? 1.229 -25.345 61.695 1.00 96.25 310 ILE A CA 1
ATOM 2123 C C . ILE A 1 310 ? 1.167 -23.818 61.671 1.00 96.25 310 ILE A C 1
ATOM 2125 O O . ILE A 1 310 ? 1.290 -23.176 62.709 1.00 96.25 310 ILE A O 1
ATOM 2129 N N . ASP A 1 311 ? 1.018 -23.235 60.478 1.00 94.38 311 ASP A N 1
ATOM 2130 C CA . ASP A 1 311 ? 0.957 -21.779 60.262 1.00 94.38 311 ASP A CA 1
ATOM 2131 C C . ASP A 1 311 ? 2.063 -20.980 60.999 1.00 94.38 311 ASP A C 1
ATOM 2133 O O . ASP A 1 311 ? 1.832 -19.935 61.608 1.00 94.38 311 ASP A O 1
ATOM 2137 N N . GLY A 1 312 ? 3.288 -21.521 60.975 1.00 93.12 312 GLY A N 1
ATOM 2138 C CA . GLY A 1 312 ? 4.475 -20.940 61.614 1.00 93.12 312 GLY A CA 1
ATOM 2139 C C . GLY A 1 312 ? 4.621 -21.191 63.123 1.00 93.12 312 GLY A C 1
ATOM 2140 O O . GLY A 1 312 ? 5.600 -20.733 63.706 1.00 93.12 312 GLY A O 1
ATOM 2141 N N . VAL A 1 313 ? 3.705 -21.930 63.761 1.00 95.00 313 VAL A N 1
ATOM 2142 C CA . VAL A 1 313 ? 3.688 -22.167 65.216 1.00 95.00 313 VAL A CA 1
ATOM 2143 C C . VAL A 1 313 ? 3.702 -23.668 65.533 1.00 95.00 313 VAL A C 1
ATOM 2145 O O . VAL A 1 313 ? 2.952 -24.448 64.953 1.00 95.00 313 VAL A O 1
ATOM 2148 N N . THR A 1 314 ? 4.547 -24.098 66.474 1.00 95.06 314 THR A N 1
ATOM 2149 C CA . THR A 1 314 ? 4.600 -25.499 66.932 1.00 95.06 314 THR A CA 1
ATOM 2150 C C . THR A 1 314 ? 3.414 -25.839 67.838 1.00 95.06 314 THR A C 1
ATOM 2152 O O . THR A 1 314 ? 3.175 -25.141 68.828 1.00 95.06 314 THR A O 1
ATOM 2155 N N . THR A 1 315 ? 2.711 -26.938 67.547 1.00 95.12 315 THR A N 1
ATOM 2156 C CA . THR A 1 315 ? 1.604 -27.435 68.373 1.00 95.12 315 THR A CA 1
ATOM 2157 C C . THR A 1 315 ? 2.087 -28.073 69.677 1.00 95.12 315 THR A C 1
ATOM 2159 O O . THR A 1 315 ? 3.113 -28.754 69.723 1.00 95.12 315 THR A O 1
ATOM 2162 N N . ALA A 1 316 ? 1.306 -27.913 70.741 1.00 94.31 316 ALA A N 1
ATOM 2163 C CA . ALA A 1 316 ? 1.413 -28.593 72.028 1.00 94.31 316 ALA A CA 1
ATOM 2164 C C . ALA A 1 316 ? 0.312 -29.662 72.176 1.00 94.31 316 ALA A C 1
ATOM 2166 O O . ALA A 1 316 ? -0.709 -29.628 71.490 1.00 94.31 316 ALA A O 1
ATOM 2167 N N . SER A 1 317 ? 0.512 -30.639 73.066 1.00 93.94 317 SER A N 1
ATOM 2168 C CA . SER A 1 317 ? -0.518 -31.651 73.338 1.00 93.94 317 SER A CA 1
ATOM 2169 C C . SER A 1 317 ? -1.727 -30.997 74.017 1.00 93.94 317 SER A C 1
ATOM 2171 O O . SER A 1 317 ? -1.574 -30.370 75.062 1.00 93.94 317 SER A O 1
ATOM 2173 N N . GLY A 1 318 ? -2.916 -31.160 73.438 1.00 91.62 318 GLY A N 1
ATOM 2174 C CA . GLY A 1 318 ? -4.157 -30.501 73.853 1.00 91.62 318 GLY A CA 1
ATOM 2175 C C . GLY A 1 318 ? -4.518 -29.238 73.061 1.00 91.62 318 GLY A C 1
ATOM 2176 O O . GLY A 1 318 ? -5.629 -28.741 73.237 1.00 91.62 318 GLY A O 1
ATOM 2177 N N . ASP A 1 319 ? -3.650 -28.733 72.172 1.00 96.94 319 ASP A N 1
ATOM 2178 C CA . ASP A 1 319 ? -4.009 -27.608 71.297 1.00 96.94 319 ASP A CA 1
ATOM 2179 C C . ASP A 1 319 ? -5.192 -27.977 70.394 1.00 96.94 319 ASP A C 1
ATOM 2181 O O . ASP A 1 319 ? -5.182 -29.017 69.730 1.00 96.94 319 ASP A O 1
ATOM 2185 N N . ARG A 1 320 ? -6.181 -27.082 70.312 1.00 97.81 320 ARG A N 1
ATOM 2186 C CA . ARG A 1 320 ? -7.278 -27.169 69.343 1.00 97.81 320 ARG A CA 1
ATOM 2187 C C . ARG A 1 320 ? -6.815 -26.633 67.991 1.00 97.81 320 ARG A C 1
ATOM 2189 O O . ARG A 1 320 ? -6.437 -25.466 67.894 1.00 97.81 320 ARG A O 1
ATOM 2196 N N . ILE A 1 321 ? -6.881 -27.472 66.961 1.00 97.69 321 ILE A N 1
ATOM 2197 C CA . ILE A 1 321 ? -6.449 -27.165 65.594 1.00 97.69 321 ILE A CA 1
ATOM 2198 C C . ILE A 1 321 ? -7.637 -27.309 64.638 1.00 97.69 321 ILE A C 1
ATOM 2200 O O . ILE A 1 321 ? -8.301 -28.349 64.628 1.00 97.69 321 ILE A O 1
ATOM 2204 N N . LEU A 1 322 ? -7.876 -26.298 63.798 1.00 97.88 322 LEU A N 1
ATOM 2205 C CA . LEU A 1 322 ? -8.744 -26.438 62.628 1.00 97.88 322 LEU A CA 1
ATOM 2206 C C . LEU A 1 322 ? -7.952 -27.114 61.507 1.00 97.88 322 LEU A C 1
ATOM 2208 O O . LEU A 1 322 ? -7.104 -26.496 60.866 1.00 97.88 322 LEU A O 1
ATOM 2212 N N . VAL A 1 323 ? -8.250 -28.384 61.261 1.00 97.75 323 VAL A N 1
ATOM 2213 C CA . VAL A 1 323 ? -7.728 -29.135 60.121 1.00 97.75 323 VAL A CA 1
ATOM 2214 C C . VAL A 1 323 ? -8.716 -28.980 58.969 1.00 97.75 323 VAL A C 1
ATOM 2216 O O . VAL A 1 323 ? -9.820 -29.518 59.014 1.00 97.75 323 VAL A O 1
ATOM 2219 N N . LYS A 1 324 ? -8.343 -28.214 57.946 1.00 96.62 324 LYS A N 1
ATOM 2220 C CA . LYS A 1 324 ? -9.215 -27.890 56.801 1.00 96.62 324 LYS A CA 1
ATOM 2221 C C . LYS A 1 324 ? -8.609 -28.214 55.428 1.00 96.62 324 LYS A C 1
ATOM 2223 O O . LYS A 1 324 ? -9.325 -28.138 54.433 1.00 96.62 324 LYS A O 1
ATOM 2228 N N . ASP A 1 325 ? -7.330 -28.594 55.369 1.00 96.50 325 ASP A N 1
ATOM 2229 C CA . ASP A 1 325 ? -6.578 -28.779 54.116 1.00 96.50 325 ASP A CA 1
ATOM 2230 C C . ASP A 1 325 ? -6.071 -30.223 53.901 1.00 96.50 325 ASP A C 1
ATOM 2232 O O . ASP A 1 325 ? -5.069 -30.428 53.213 1.00 96.50 325 ASP A O 1
ATOM 2236 N N . GLN A 1 326 ? -6.727 -31.241 54.478 1.00 97.38 326 GLN A N 1
ATOM 2237 C CA . GLN A 1 326 ? -6.389 -32.641 54.180 1.00 97.38 326 GLN A CA 1
ATOM 2238 C C . GLN A 1 326 ? -6.713 -32.998 52.726 1.00 97.38 326 GLN A C 1
ATOM 2240 O O . GLN A 1 326 ? -7.744 -32.601 52.182 1.00 97.38 326 GLN A O 1
ATOM 2245 N N . SER A 1 327 ? -5.875 -33.839 52.117 1.00 95.75 327 SER A N 1
ATOM 2246 C CA . SER A 1 327 ? -6.110 -34.390 50.776 1.00 95.75 327 SER A CA 1
ATOM 2247 C C . SER A 1 327 ? -7.352 -35.288 50.716 1.00 95.75 327 SER A C 1
ATOM 2249 O O . SER A 1 327 ? -7.994 -35.381 49.673 1.00 95.75 327 SER A O 1
ATOM 2251 N N . VAL A 1 328 ? -7.720 -35.917 51.836 1.00 96.12 328 VAL A N 1
ATOM 2252 C CA . VAL A 1 328 ? -9.010 -36.591 52.020 1.00 96.12 328 VAL A CA 1
ATOM 2253 C C . VAL A 1 328 ? -9.913 -35.661 52.826 1.00 96.12 328 VAL A C 1
ATOM 2255 O O . VAL A 1 328 ? -9.779 -35.538 54.039 1.00 96.12 328 VAL A O 1
ATOM 2258 N N . ALA A 1 329 ? -10.864 -35.004 52.161 1.00 95.62 329 ALA A N 1
ATOM 2259 C CA . ALA A 1 329 ? -11.717 -33.997 52.801 1.00 95.62 329 ALA A CA 1
ATOM 2260 C C . ALA A 1 329 ? -12.603 -34.549 53.940 1.00 95.62 329 ALA A C 1
ATOM 2262 O O . ALA A 1 329 ? -13.097 -33.773 54.753 1.00 95.62 329 ALA A O 1
ATOM 2263 N N . ALA A 1 330 ? -12.809 -35.868 54.032 1.00 95.44 330 ALA A N 1
ATOM 2264 C CA . ALA A 1 330 ? -13.498 -36.499 55.162 1.00 95.44 330 ALA A CA 1
ATOM 2265 C C . ALA A 1 330 ? -12.669 -36.499 56.465 1.00 95.44 330 ALA A C 1
ATOM 2267 O O . ALA A 1 330 ? -13.234 -36.661 57.549 1.00 95.44 330 ALA A O 1
ATOM 2268 N N . ASP A 1 331 ? -11.355 -36.263 56.379 1.00 96.31 331 ASP A N 1
ATOM 2269 C CA . ASP A 1 331 ? -10.453 -36.161 57.531 1.00 96.31 331 ASP A CA 1
ATOM 2270 C C . ASP A 1 331 ? -10.381 -34.741 58.106 1.00 96.31 331 ASP A C 1
ATOM 2272 O O . ASP A 1 331 ? -9.898 -34.561 59.220 1.00 96.31 331 ASP A O 1
ATOM 2276 N N . ASN A 1 332 ? -10.920 -33.731 57.417 1.00 97.62 332 ASN A N 1
ATOM 2277 C CA . ASN A 1 332 ? -11.017 -32.366 57.938 1.00 97.62 332 ASN A CA 1
ATOM 2278 C C . ASN A 1 332 ? -11.937 -32.272 59.173 1.00 97.62 332 ASN A C 1
ATOM 2280 O O . ASN A 1 332 ? -12.840 -33.086 59.381 1.00 97.62 332 ASN A O 1
ATOM 2284 N N . GLY A 1 333 ? -11.737 -31.247 59.997 1.00 96.31 333 GLY A N 1
ATOM 2285 C CA . GLY A 1 333 ? -12.524 -30.928 61.186 1.00 96.31 333 GLY A CA 1
ATOM 2286 C C . GLY A 1 333 ? -11.674 -30.318 62.300 1.00 96.31 333 GLY A C 1
ATOM 2287 O O . GLY A 1 333 ? -10.538 -29.903 62.081 1.00 96.31 333 GLY A O 1
ATOM 2288 N N . LEU A 1 334 ? -12.225 -30.272 63.510 1.00 97.38 334 LEU A N 1
ATOM 2289 C CA . LEU A 1 334 ? -11.500 -29.822 64.697 1.00 97.38 334 LEU A CA 1
ATOM 2290 C C . LEU A 1 334 ? -10.798 -31.002 65.372 1.00 97.38 334 LEU A C 1
ATOM 2292 O O . LEU A 1 334 ? -11.432 -32.023 65.645 1.00 97.38 334 LEU A O 1
ATOM 2296 N N . TYR A 1 335 ? -9.509 -30.847 65.667 1.00 97.56 335 TYR A N 1
ATOM 2297 C CA . TYR A 1 335 ? -8.679 -31.863 66.318 1.00 97.56 335 TYR A CA 1
ATOM 2298 C C . TYR A 1 335 ? -7.996 -31.325 67.571 1.00 97.56 335 TYR A C 1
ATOM 2300 O O . TYR A 1 335 ? -7.694 -30.136 67.669 1.00 97.56 335 TYR A O 1
ATOM 2308 N N . LEU A 1 336 ? -7.723 -32.230 68.508 1.00 97.19 336 LEU A N 1
ATOM 2309 C CA . LEU A 1 336 ? -6.797 -32.028 69.612 1.00 97.19 336 LEU A CA 1
ATOM 2310 C C . LEU A 1 336 ? -5.439 -32.606 69.211 1.00 97.19 336 LEU A C 1
ATOM 2312 O O . LEU A 1 336 ? -5.313 -33.811 68.973 1.00 97.19 336 LEU A O 1
ATOM 2316 N N . ALA A 1 337 ? -4.428 -31.743 69.130 1.00 96.56 337 ALA A N 1
ATOM 2317 C CA . ALA A 1 337 ? -3.064 -32.166 68.851 1.00 96.56 337 ALA A CA 1
ATOM 2318 C C . ALA A 1 337 ? -2.510 -33.021 70.000 1.00 96.56 337 ALA A C 1
ATOM 2320 O O . ALA A 1 337 ? -2.804 -32.783 71.171 1.00 96.56 337 ALA A O 1
ATOM 2321 N N . ALA A 1 338 ? -1.681 -34.009 69.674 1.00 94.88 338 ALA A N 1
ATOM 2322 C CA . ALA A 1 338 ? -1.055 -34.911 70.638 1.00 94.88 338 ALA A CA 1
ATOM 2323 C C . ALA A 1 338 ? 0.320 -35.377 70.142 1.00 94.88 338 ALA A C 1
ATOM 2325 O O . ALA A 1 338 ? 0.623 -35.286 68.953 1.00 94.88 338 ALA A O 1
ATOM 2326 N N . SER A 1 339 ? 1.139 -35.922 71.046 1.00 91.00 339 SER A N 1
ATOM 2327 C CA . SER A 1 339 ? 2.420 -36.552 70.694 1.00 91.00 339 SER A CA 1
ATOM 2328 C C . SER A 1 339 ? 2.249 -37.911 70.000 1.00 91.00 339 SER A C 1
ATOM 2330 O O . SER A 1 339 ? 3.108 -38.314 69.219 1.00 91.00 339 SER A O 1
ATOM 2332 N N . GLY A 1 340 ? 1.132 -38.597 70.260 1.00 91.69 340 GLY A N 1
ATOM 2333 C CA . GLY A 1 340 ? 0.645 -39.738 69.482 1.00 91.69 340 GLY A CA 1
ATOM 2334 C C . GLY A 1 340 ? -0.379 -39.316 68.424 1.00 91.69 340 GLY A C 1
ATOM 2335 O O . GLY A 1 340 ? -0.387 -38.166 67.982 1.00 91.69 340 GLY A O 1
ATOM 2336 N N . ALA A 1 341 ? -1.265 -40.241 68.045 1.00 95.12 341 ALA A N 1
ATOM 2337 C CA . ALA A 1 341 ? -2.370 -39.962 67.129 1.00 95.12 341 ALA A CA 1
ATOM 2338 C C . ALA A 1 341 ? -3.285 -38.849 67.669 1.00 95.12 341 ALA A C 1
ATOM 2340 O O . ALA A 1 341 ? -3.615 -38.822 68.856 1.00 95.12 341 ALA A O 1
ATOM 2341 N N . TRP A 1 342 ? -3.689 -37.935 66.790 1.00 96.94 342 TRP A N 1
ATOM 2342 C CA . TRP A 1 342 ? -4.600 -36.844 67.121 1.00 96.94 342 TRP A CA 1
ATOM 2343 C C . TRP A 1 342 ? -6.038 -37.355 67.164 1.00 96.94 342 TRP A C 1
ATOM 2345 O O . TRP A 1 342 ? -6.428 -38.237 66.397 1.00 96.94 342 TRP A O 1
ATOM 2355 N N . THR A 1 343 ? -6.849 -36.773 68.040 1.00 95.69 343 THR A N 1
ATOM 2356 C CA . THR A 1 343 ? -8.271 -37.107 68.173 1.00 95.69 343 THR A CA 1
ATOM 2357 C C . THR A 1 343 ? -9.131 -35.939 67.717 1.00 95.69 343 THR A C 1
ATOM 2359 O O . THR A 1 343 ? -8.734 -34.779 67.840 1.00 95.69 343 THR A O 1
ATOM 2362 N N . ARG A 1 344 ? -10.322 -36.219 67.174 1.00 96.00 344 ARG A N 1
ATOM 2363 C CA . ARG A 1 344 ? -11.302 -35.160 66.900 1.00 96.00 344 ARG A CA 1
ATOM 2364 C C . ARG A 1 344 ? -11.738 -34.515 68.213 1.00 96.00 344 ARG A C 1
ATOM 2366 O O . ARG A 1 344 ? -11.890 -35.197 69.226 1.00 96.00 344 ARG A O 1
ATOM 2373 N N . ALA A 1 345 ? -11.934 -33.203 68.195 1.00 95.31 345 ALA A N 1
ATOM 2374 C CA . ALA A 1 345 ? -12.439 -32.476 69.348 1.00 95.31 345 ALA A CA 1
ATOM 2375 C C . ALA A 1 345 ? -13.894 -32.885 69.645 1.00 95.31 345 ALA A C 1
ATOM 2377 O O . ALA A 1 345 ? -14.683 -33.088 68.724 1.00 95.31 345 ALA A O 1
ATOM 2378 N N . ALA A 1 346 ? -14.261 -32.984 70.926 1.00 93.12 346 ALA A N 1
ATOM 2379 C CA . ALA A 1 346 ? -15.566 -33.502 71.367 1.00 93.12 346 ALA A CA 1
ATOM 2380 C C . ALA A 1 346 ? -16.780 -32.661 70.907 1.00 93.12 346 ALA A C 1
ATOM 2382 O O . ALA A 1 346 ? -17.924 -33.116 70.938 1.00 93.12 346 ALA A O 1
ATOM 2383 N N . ASP A 1 347 ? -16.556 -31.425 70.464 1.00 90.19 347 ASP A N 1
ATOM 2384 C CA . ASP A 1 347 ? -17.556 -30.549 69.853 1.00 90.19 347 ASP A CA 1
ATOM 2385 C C . ASP A 1 347 ? -17.680 -30.722 68.324 1.00 90.19 347 ASP A C 1
ATOM 2387 O O . ASP A 1 347 ? -18.542 -30.088 67.716 1.00 90.19 347 ASP A O 1
ATOM 2391 N N . MET A 1 348 ? -16.890 -31.616 67.708 1.00 91.50 348 MET A N 1
ATOM 2392 C CA . MET A 1 348 ? -16.933 -31.962 66.277 1.00 91.50 348 MET A CA 1
ATOM 2393 C C . MET A 1 348 ? -16.595 -33.449 65.980 1.00 91.50 348 MET A C 1
ATOM 2395 O O . MET A 1 348 ? -16.048 -33.791 64.928 1.00 91.50 348 MET A O 1
ATOM 2399 N N . ASP A 1 349 ? -16.924 -34.350 66.908 1.00 93.38 349 ASP A N 1
ATOM 2400 C CA . ASP A 1 349 ? -16.642 -35.800 66.872 1.00 93.38 349 ASP A CA 1
ATOM 2401 C C . ASP A 1 349 ? -17.776 -36.666 66.273 1.00 93.38 349 ASP A C 1
ATOM 2403 O O . ASP A 1 349 ? -17.711 -37.893 66.310 1.00 93.38 349 ASP A O 1
ATOM 2407 N N . GLY A 1 350 ? -18.817 -36.050 65.704 1.00 92.00 350 GLY A N 1
ATOM 2408 C CA . GLY A 1 350 ? -19.967 -36.739 65.113 1.00 92.00 350 GLY A CA 1
ATOM 2409 C C . GLY A 1 350 ? -20.697 -35.857 64.103 1.00 92.00 350 GLY A C 1
ATOM 2410 O O . GLY A 1 350 ? -20.739 -34.639 64.270 1.00 92.00 350 GLY A O 1
ATOM 2411 N N . TRP A 1 351 ? -21.282 -36.450 63.051 1.00 93.81 351 TRP A N 1
ATOM 2412 C CA . TRP A 1 351 ? -21.765 -35.676 61.893 1.00 93.81 351 TRP A CA 1
ATOM 2413 C C . TRP A 1 351 ? -22.824 -34.622 62.233 1.00 93.81 351 TRP A C 1
ATOM 2415 O O . TRP A 1 351 ? -22.812 -33.541 61.660 1.00 93.81 351 TRP A O 1
ATOM 2425 N N . ALA A 1 352 ? -23.697 -34.876 63.211 1.00 90.56 352 ALA A N 1
ATOM 2426 C CA . ALA A 1 352 ? -24.699 -33.900 63.647 1.00 90.56 352 ALA A CA 1
ATOM 2427 C C . ALA A 1 352 ? -24.106 -32.574 64.183 1.00 90.56 352 ALA A C 1
ATOM 2429 O O . ALA A 1 352 ? -24.839 -31.600 64.287 1.00 90.56 352 ALA A O 1
ATOM 2430 N N . LYS A 1 353 ? -22.802 -32.535 64.502 1.00 91.69 353 LYS A N 1
ATOM 2431 C CA . LYS A 1 353 ? -22.061 -31.366 65.014 1.00 91.69 353 LYS A CA 1
ATOM 2432 C C . LYS A 1 353 ? -21.217 -30.650 63.939 1.00 91.69 353 LYS A C 1
ATOM 2434 O O . LYS A 1 353 ? -20.395 -29.802 64.284 1.00 91.69 353 LYS A O 1
ATOM 2439 N N . ILE A 1 354 ? -21.320 -31.070 62.673 1.00 92.94 354 ILE A N 1
ATOM 2440 C CA . ILE A 1 354 ? -20.479 -30.602 61.555 1.00 92.94 354 ILE A CA 1
ATOM 2441 C C . ILE A 1 354 ? -21.139 -29.482 60.731 1.00 92.94 354 ILE A C 1
ATOM 2443 O O . ILE A 1 354 ? -20.457 -28.484 60.482 1.00 92.94 354 ILE A O 1
ATOM 2447 N N . PRO A 1 355 ? -22.412 -29.595 60.296 1.00 92.31 355 PRO A N 1
ATOM 2448 C CA . PRO A 1 355 ? -23.050 -28.556 59.495 1.00 92.31 355 PRO A CA 1
ATOM 2449 C C . PRO A 1 355 ? -23.066 -27.205 60.198 1.00 92.31 355 PRO A C 1
ATOM 2451 O O . PRO A 1 355 ? -23.401 -27.118 61.377 1.00 92.31 355 PRO A O 1
ATOM 2454 N N . ASN A 1 356 ? -22.702 -26.155 59.461 1.00 89.06 356 ASN A N 1
ATOM 2455 C CA . ASN A 1 356 ? -22.599 -24.776 59.942 1.00 89.06 356 ASN A CA 1
ATOM 2456 C C . ASN A 1 356 ? -21.673 -24.574 61.161 1.00 89.06 356 ASN A C 1
ATOM 2458 O O . ASN A 1 356 ? -21.751 -23.531 61.816 1.00 89.06 356 ASN A O 1
ATOM 2462 N N . ALA A 1 357 ? -20.788 -25.531 61.468 1.00 92.75 357 ALA A N 1
ATOM 2463 C CA . ALA A 1 357 ? -19.777 -25.363 62.505 1.00 92.75 357 ALA A CA 1
ATOM 2464 C C . ALA A 1 357 ? -18.908 -24.137 62.202 1.00 92.75 357 ALA A C 1
ATOM 2466 O O . ALA A 1 357 ? -18.414 -23.991 61.086 1.00 92.75 357 ALA A O 1
ATOM 2467 N N . HIS A 1 358 ? -18.703 -23.263 63.182 1.00 92.75 358 HIS A N 1
ATOM 2468 C CA . HIS A 1 358 ? -17.981 -22.004 63.002 1.00 92.75 358 HIS A CA 1
ATOM 2469 C C . HIS A 1 358 ? -16.928 -21.808 64.084 1.00 92.75 358 HIS A C 1
ATOM 2471 O O . HIS A 1 358 ? -17.196 -22.048 65.260 1.00 92.75 358 HIS A O 1
ATOM 2477 N N . VAL A 1 359 ? -15.742 -21.328 63.708 1.00 94.44 359 VAL A N 1
ATOM 2478 C CA . VAL A 1 359 ? -14.620 -21.179 64.637 1.00 94.44 359 VAL A CA 1
ATOM 2479 C C . VAL A 1 359 ? -13.738 -19.974 64.307 1.00 94.44 359 VAL A C 1
ATOM 2481 O O . VAL A 1 359 ? -13.503 -19.662 63.140 1.00 94.44 359 VAL A O 1
ATOM 2484 N N . TRP A 1 360 ? -13.233 -19.310 65.347 1.00 94.31 360 TRP A N 1
ATOM 2485 C CA . TRP A 1 360 ? -12.194 -18.279 65.250 1.00 94.31 360 TRP A CA 1
ATOM 2486 C C . TRP A 1 360 ? -10.805 -18.883 65.468 1.00 94.31 360 TRP A C 1
ATOM 2488 O O . TRP A 1 360 ? -10.650 -19.797 66.284 1.00 94.31 360 TRP A O 1
ATOM 2498 N N . VAL A 1 361 ? -9.812 -18.354 64.752 1.00 95.69 361 VAL A N 1
ATOM 2499 C CA . VAL A 1 361 ? -8.405 -18.763 64.840 1.00 95.69 361 VAL A CA 1
ATOM 2500 C C . VAL A 1 361 ? -7.601 -17.704 65.597 1.00 95.69 361 VAL A C 1
ATOM 2502 O O . VAL A 1 361 ? -7.555 -16.546 65.192 1.00 95.69 361 VAL A O 1
ATOM 2505 N N . GLU A 1 362 ? -6.963 -18.107 66.695 1.00 95.31 362 GLU A N 1
ATOM 2506 C CA . GLU A 1 362 ? -6.311 -17.194 67.650 1.00 95.31 362 GLU A CA 1
ATOM 2507 C C . GLU A 1 362 ? -4.882 -16.791 67.258 1.00 95.31 362 GLU A C 1
ATOM 2509 O O . GLU A 1 362 ? -4.381 -15.763 67.705 1.00 95.31 362 GLU A O 1
ATOM 2514 N N . SER A 1 363 ? -4.180 -17.618 66.480 1.00 90.69 363 SER A N 1
ATOM 2515 C CA . SER A 1 363 ? -2.775 -17.392 66.134 1.00 90.69 363 SER A CA 1
ATOM 2516 C C . SER A 1 363 ? -2.378 -18.060 64.813 1.00 90.69 363 SER A C 1
ATOM 2518 O O . SER A 1 363 ? -3.164 -18.778 64.196 1.00 90.69 363 SER A O 1
ATOM 2520 N N . GLY A 1 364 ? -1.144 -17.805 64.373 1.00 92.31 364 GLY A N 1
ATOM 2521 C CA . GLY A 1 364 ? -0.615 -18.233 63.076 1.00 92.31 364 GLY A CA 1
ATOM 2522 C C . GLY A 1 364 ? -0.281 -17.051 62.164 1.00 92.31 364 GLY A C 1
ATOM 2523 O O . GLY A 1 364 ? -0.786 -15.947 62.345 1.00 92.31 364 GLY A O 1
ATOM 2524 N N . SER A 1 365 ? 0.603 -17.265 61.192 1.00 90.12 365 SER A N 1
ATOM 2525 C CA . SER A 1 365 ? 1.059 -16.213 60.271 1.00 90.12 365 SER A CA 1
ATOM 2526 C C . SER A 1 365 ? 0.027 -15.797 59.217 1.00 90.12 365 SER A C 1
ATOM 2528 O O . SER A 1 365 ? -0.014 -14.634 58.820 1.00 90.12 365 SER A O 1
ATOM 2530 N N . ALA A 1 366 ? -0.803 -16.734 58.760 1.00 89.19 366 ALA A N 1
ATOM 2531 C CA . ALA A 1 366 ? -1.756 -16.534 57.679 1.00 89.19 366 ALA A CA 1
ATOM 2532 C C . ALA A 1 366 ? -3.198 -16.446 58.192 1.00 89.19 366 ALA A C 1
ATOM 2534 O O . ALA A 1 366 ? -3.988 -15.672 57.644 1.00 89.19 366 ALA A O 1
ATOM 2535 N N . ASN A 1 367 ? -3.541 -17.230 59.219 1.00 92.19 367 ASN A N 1
ATOM 2536 C CA . ASN A 1 367 ? -4.915 -17.450 59.668 1.00 92.19 367 ASN A CA 1
ATOM 2537 C C . ASN A 1 367 ? -5.311 -16.740 60.971 1.00 92.19 367 ASN A C 1
ATOM 2539 O O . ASN A 1 367 ? -6.497 -16.792 61.291 1.00 92.19 367 ASN A O 1
ATOM 2543 N N . ALA A 1 368 ? -4.396 -16.087 61.700 1.00 91.56 368 ALA A N 1
ATOM 2544 C CA . ALA A 1 368 ? -4.761 -15.318 62.895 1.00 91.56 368 ALA A CA 1
ATOM 2545 C C . ALA A 1 368 ? -5.868 -14.289 62.602 1.00 91.56 368 ALA A C 1
ATOM 2547 O O . ALA A 1 368 ? -5.932 -13.722 61.507 1.00 91.56 368 ALA A O 1
ATOM 2548 N N . ASP A 1 369 ? -6.749 -14.078 63.581 1.00 90.94 369 ASP A N 1
ATOM 2549 C CA . ASP A 1 369 ? -7.880 -13.142 63.527 1.00 90.94 369 ASP A CA 1
ATOM 2550 C C . ASP A 1 369 ? -8.866 -13.394 62.363 1.00 90.94 369 ASP A C 1
ATOM 2552 O O . ASP A 1 369 ? -9.614 -12.502 61.945 1.00 90.94 369 ASP A O 1
ATOM 2556 N N . ARG A 1 370 ? -8.905 -14.628 61.834 1.00 90.31 370 ARG A N 1
ATOM 2557 C CA . ARG A 1 370 ? -9.897 -15.075 60.843 1.00 90.31 370 ARG A CA 1
ATOM 2558 C C . ARG A 1 370 ? -10.937 -16.000 61.463 1.00 90.31 370 ARG A C 1
ATOM 2560 O O . ARG A 1 370 ? -10.630 -16.837 62.313 1.00 90.31 370 ARG A O 1
ATOM 2567 N N . ALA A 1 371 ? -12.157 -15.901 60.947 1.00 91.88 371 ALA A N 1
ATOM 2568 C CA . ALA A 1 371 ? -13.235 -16.838 61.230 1.00 91.88 371 ALA A CA 1
ATOM 2569 C C . ALA A 1 371 ? -13.455 -17.792 60.052 1.00 91.88 371 ALA A C 1
ATOM 2571 O O . ALA A 1 371 ? -13.400 -17.368 58.895 1.00 91.88 371 ALA A O 1
ATOM 2572 N N . TRP A 1 372 ? -13.758 -19.055 60.343 1.00 93.25 372 TRP A N 1
ATOM 2573 C CA . TRP A 1 372 ? -14.052 -20.099 59.361 1.00 93.25 372 TRP A CA 1
ATOM 2574 C C . TRP A 1 372 ? -15.401 -20.753 59.656 1.00 93.25 372 TRP A C 1
ATOM 2576 O O . TRP A 1 372 ? -15.725 -20.997 60.817 1.00 93.25 372 TRP A O 1
ATOM 2586 N N . VAL A 1 373 ? -16.162 -21.077 58.608 1.00 93.19 373 VAL A N 1
ATOM 2587 C CA . VAL A 1 373 ? -17.447 -21.791 58.690 1.00 93.19 373 VAL A CA 1
ATOM 2588 C C . VAL A 1 373 ? -17.434 -23.051 57.826 1.00 93.19 373 VAL A C 1
ATOM 2590 O O . VAL A 1 373 ? -16.898 -23.051 56.715 1.00 93.19 373 VAL A O 1
ATOM 2593 N N . CYS A 1 374 ? -17.997 -24.139 58.346 1.00 94.00 374 CYS A N 1
ATOM 2594 C CA . CYS A 1 374 ? -18.123 -25.412 57.656 1.00 94.00 374 CYS A CA 1
ATOM 2595 C C . CYS A 1 374 ? -19.367 -25.419 56.761 1.00 94.00 374 CYS A C 1
ATOM 2597 O O . CYS A 1 374 ? -20.469 -25.112 57.212 1.00 94.00 374 CYS A O 1
ATOM 2599 N N . THR A 1 375 ? -19.190 -25.799 55.496 1.00 93.25 375 THR A N 1
ATOM 2600 C CA . THR A 1 375 ? -20.237 -25.802 54.458 1.00 93.25 375 THR A CA 1
ATOM 2601 C C . THR A 1 375 ? -20.782 -27.200 54.144 1.00 93.25 375 THR A C 1
ATOM 2603 O O . THR A 1 375 ? -21.528 -27.378 53.182 1.00 93.25 375 THR A O 1
ATOM 2606 N N . ALA A 1 376 ? -20.412 -28.213 54.933 1.00 92.31 376 ALA A N 1
ATOM 2607 C CA . ALA A 1 376 ? -20.925 -29.570 54.775 1.00 92.31 376 ALA A CA 1
ATOM 2608 C C . ALA A 1 376 ? -22.379 -29.681 55.274 1.00 92.31 376 ALA A C 1
ATOM 2610 O O . ALA A 1 376 ? -22.712 -29.215 56.360 1.00 92.31 376 ALA A O 1
ATOM 2611 N N . ASN A 1 377 ? -23.249 -30.323 54.494 1.00 90.50 377 ASN A N 1
ATOM 2612 C CA . ASN A 1 377 ? -24.683 -30.404 54.789 1.00 90.50 377 ASN A CA 1
ATOM 2613 C C . ASN A 1 377 ? -25.037 -31.490 55.825 1.00 90.50 377 ASN A C 1
ATOM 2615 O O . ASN A 1 377 ? -24.291 -32.445 56.062 1.00 90.50 377 ASN A O 1
ATOM 2619 N N . ALA A 1 378 ? -26.223 -31.377 56.428 1.00 88.81 378 ALA A N 1
ATOM 2620 C CA . ALA A 1 378 ? -26.784 -32.424 57.282 1.00 88.81 378 ALA A CA 1
ATOM 2621 C C . ALA A 1 378 ? -27.021 -33.740 56.506 1.00 88.81 378 ALA A C 1
ATOM 2623 O O . ALA A 1 378 ? -27.269 -33.726 55.303 1.00 88.81 378 ALA A O 1
ATOM 2624 N N . GLY A 1 379 ? -26.960 -34.880 57.206 1.00 88.50 379 GLY A N 1
ATOM 2625 C CA . GLY A 1 379 ? -27.241 -36.212 56.639 1.00 88.50 379 GLY A CA 1
ATOM 2626 C C . GLY A 1 379 ? -26.039 -37.001 56.094 1.00 88.50 379 GLY A C 1
ATOM 2627 O O . GLY A 1 379 ? -26.227 -38.113 55.610 1.00 88.50 379 GLY A O 1
ATOM 2628 N N . GLY A 1 380 ? -24.816 -36.470 56.182 1.00 91.94 380 GLY A N 1
ATOM 2629 C CA . GLY A 1 380 ? -23.583 -37.206 55.874 1.00 91.94 380 GLY A CA 1
ATOM 2630 C C . GLY A 1 380 ? -23.114 -38.140 57.001 1.00 91.94 380 GLY A C 1
ATOM 2631 O O . GLY A 1 380 ? -23.770 -38.301 58.030 1.00 91.94 380 GLY A O 1
ATOM 2632 N N . THR A 1 381 ? -21.953 -38.768 56.804 1.00 94.31 381 THR A N 1
ATOM 2633 C CA . THR A 1 381 ? -21.339 -39.724 57.742 1.00 94.31 381 THR A CA 1
ATOM 2634 C C . THR A 1 381 ? -19.877 -39.368 58.017 1.00 94.31 381 THR A C 1
ATOM 2636 O O . THR A 1 381 ? -19.089 -39.139 57.097 1.00 94.31 381 THR A O 1
ATOM 2639 N N . LEU A 1 382 ? -19.494 -39.346 59.299 1.00 93.00 382 LEU A N 1
ATOM 2640 C CA . LEU A 1 382 ? -18.129 -39.035 59.734 1.00 93.00 382 LEU A CA 1
ATOM 2641 C C . LEU A 1 382 ? -17.122 -40.051 59.168 1.00 93.00 382 LEU A C 1
ATOM 2643 O O . LEU A 1 382 ? -17.379 -41.252 59.191 1.00 93.00 382 LEU A O 1
ATOM 2647 N N . GLY A 1 383 ? -15.981 -39.570 58.666 1.00 90.19 383 GLY A N 1
ATOM 2648 C CA . GLY A 1 383 ? -14.928 -40.417 58.088 1.00 90.19 383 GLY A CA 1
ATOM 2649 C C . GLY A 1 383 ? -15.207 -40.924 56.666 1.00 90.19 383 GLY A C 1
ATOM 2650 O O . GLY A 1 383 ? -14.422 -41.707 56.144 1.00 90.19 383 GLY A O 1
ATOM 2651 N N . SER A 1 384 ? -16.297 -40.489 56.020 1.00 93.00 384 SER A N 1
ATOM 2652 C CA . SER A 1 384 ? -16.570 -40.800 54.603 1.00 93.00 384 SER A CA 1
ATOM 2653 C C . SER A 1 384 ? -17.139 -39.622 53.808 1.00 93.00 384 SER A C 1
ATOM 2655 O O . SER A 1 384 ? -16.762 -39.421 52.657 1.00 93.00 384 SER A O 1
ATOM 2657 N N . SER A 1 385 ? -18.016 -38.810 54.403 1.00 96.38 385 SER A N 1
ATOM 2658 C CA . SER A 1 385 ? -18.516 -37.578 53.785 1.00 96.38 385 SER A CA 1
ATOM 2659 C C . SER A 1 385 ? -17.511 -36.430 53.941 1.00 96.38 385 SER A C 1
ATOM 2661 O O . SER A 1 385 ? -16.879 -36.287 54.986 1.00 96.38 385 SER A O 1
ATOM 2663 N N . ALA A 1 386 ? -17.360 -35.608 52.899 1.00 95.88 386 ALA A N 1
ATOM 2664 C CA . ALA A 1 386 ? -16.394 -34.510 52.862 1.00 95.88 386 ALA A CA 1
ATOM 2665 C C . ALA A 1 386 ? -16.771 -33.353 53.806 1.00 95.88 386 ALA A C 1
ATOM 2667 O O . ALA A 1 386 ? -17.926 -32.934 53.856 1.00 95.88 386 ALA A O 1
ATOM 2668 N N . ILE A 1 387 ? -15.779 -32.810 54.515 1.00 96.81 387 ILE A N 1
ATOM 2669 C CA . ILE A 1 387 ? -15.924 -31.720 55.484 1.00 96.81 387 ILE A CA 1
ATOM 2670 C C . ILE A 1 387 ? -15.173 -30.498 54.933 1.00 96.81 387 ILE A C 1
ATOM 2672 O O . ILE A 1 387 ? -13.944 -30.414 54.978 1.00 96.81 387 ILE A O 1
ATOM 2676 N N . SER A 1 388 ? -15.925 -29.558 54.361 1.00 94.31 388 SER A N 1
ATOM 2677 C CA . SER A 1 388 ? -15.401 -28.359 53.692 1.00 94.31 388 SER A CA 1
ATOM 2678 C C . SER A 1 388 ? -15.545 -27.116 54.569 1.00 94.31 388 SER A C 1
ATOM 2680 O O . SER A 1 388 ? -16.516 -26.998 55.312 1.00 94.31 388 SER A O 1
ATOM 2682 N N . TRP A 1 389 ? -14.597 -26.182 54.465 1.00 94.50 389 TRP A N 1
ATOM 2683 C CA . TRP A 1 389 ? -14.558 -24.938 55.242 1.00 94.50 389 TRP A CA 1
ATOM 2684 C C . TRP A 1 389 ? -14.280 -23.729 54.343 1.00 94.50 389 TRP A C 1
ATOM 2686 O O . TRP A 1 389 ? -13.484 -23.826 53.410 1.00 94.50 389 TRP A O 1
ATOM 2696 N N . VAL A 1 390 ? -14.889 -22.583 54.653 1.00 92.00 390 VAL A N 1
ATOM 2697 C CA . VAL A 1 390 ? -14.654 -21.291 53.979 1.00 92.00 390 VAL A CA 1
ATOM 2698 C C . VAL A 1 390 ? -14.434 -20.175 55.003 1.00 92.00 390 VAL A C 1
ATOM 2700 O O . VAL A 1 390 ? -14.907 -20.274 56.136 1.00 92.00 390 VAL A O 1
ATOM 2703 N N . GLN A 1 391 ? -13.711 -19.116 54.631 1.00 90.06 391 GLN A N 1
ATOM 2704 C CA . GLN A 1 391 ? -13.509 -17.959 55.510 1.00 90.06 391 GLN A CA 1
ATOM 2705 C C . GLN A 1 391 ? -14.806 -17.136 55.605 1.00 90.06 391 GLN A C 1
ATOM 2707 O O . GLN A 1 391 ? -15.395 -16.791 54.584 1.00 90.06 391 GLN A O 1
ATOM 2712 N N . ALA A 1 392 ? -15.223 -16.803 56.828 1.00 85.00 392 ALA A N 1
ATOM 2713 C CA . ALA A 1 392 ? -16.431 -16.029 57.123 1.00 85.00 392 ALA A CA 1
ATOM 2714 C C . ALA A 1 392 ? -16.141 -14.563 57.506 1.00 85.00 392 ALA A C 1
ATOM 2716 O O . ALA A 1 392 ? -16.950 -13.684 57.222 1.00 85.00 392 ALA A O 1
ATOM 2717 N N . ALA A 1 393 ? -14.993 -14.283 58.138 1.00 82.50 393 ALA A N 1
ATOM 2718 C CA . ALA A 1 393 ? -14.594 -12.933 58.554 1.00 82.50 393 ALA A CA 1
ATOM 2719 C C . ALA A 1 393 ? -13.064 -12.780 58.670 1.00 82.50 393 ALA A C 1
ATOM 2721 O O . ALA A 1 393 ? -12.329 -13.773 58.697 1.00 82.50 393 ALA A O 1
ATOM 2722 N N . GLY A 1 394 ? -12.588 -11.533 58.736 1.00 77.31 394 GLY A N 1
ATOM 2723 C CA . GLY A 1 394 ? -11.177 -11.158 58.913 1.00 77.31 394 GLY A CA 1
ATOM 2724 C C . GLY A 1 394 ? -10.696 -10.107 57.893 1.00 77.31 394 GLY A C 1
ATOM 2725 O O . GLY A 1 394 ? -11.459 -9.721 57.001 1.00 77.31 394 GLY A O 1
ATOM 2726 N N . PRO A 1 395 ? -9.443 -9.625 57.995 1.00 60.84 395 PRO A N 1
ATOM 2727 C CA . PRO A 1 395 ? -8.881 -8.651 57.057 1.00 60.84 395 PRO A CA 1
ATOM 2728 C C . PRO A 1 395 ? -8.864 -9.163 55.604 1.00 60.84 395 PRO A C 1
ATOM 2730 O O . PRO A 1 395 ? -8.421 -10.281 55.343 1.00 60.84 395 PRO A O 1
ATOM 2733 N N . GLY A 1 396 ? -9.307 -8.325 54.654 1.00 60.31 396 GLY A N 1
ATOM 2734 C CA . GLY A 1 396 ? -9.239 -8.598 53.205 1.00 60.31 396 GLY A CA 1
ATOM 2735 C C . GLY A 1 396 ? -10.571 -8.749 52.450 1.00 60.31 396 GLY A C 1
ATOM 2736 O O . GLY A 1 396 ? -10.541 -9.112 51.280 1.00 60.31 396 GLY A O 1
ATOM 2737 N N . ALA A 1 397 ? -11.726 -8.479 53.071 1.00 55.50 397 ALA A N 1
ATOM 2738 C CA . ALA A 1 397 ? -13.043 -8.780 52.484 1.00 55.50 397 ALA A CA 1
ATOM 2739 C C . ALA A 1 397 ? -13.685 -7.696 51.577 1.00 55.50 397 ALA A C 1
ATOM 2741 O O . ALA A 1 397 ? -14.681 -7.993 50.923 1.00 55.50 397 ALA A O 1
ATOM 2742 N N . TYR A 1 398 ? -13.165 -6.459 51.515 1.00 61.22 398 TYR A N 1
ATOM 2743 C CA . TYR A 1 398 ? -13.786 -5.351 50.758 1.00 61.22 398 TYR A CA 1
ATOM 2744 C C . TYR A 1 398 ? -12.763 -4.404 50.106 1.00 61.22 398 TYR A C 1
ATOM 2746 O O . TYR A 1 398 ? -11.684 -4.177 50.653 1.00 61.22 398 TYR A O 1
ATOM 2754 N N . GLN A 1 399 ? -13.137 -3.789 48.976 1.00 65.00 399 GLN A N 1
ATOM 2755 C CA . GLN A 1 399 ? -12.396 -2.698 48.327 1.00 65.00 399 GLN A CA 1
ATOM 2756 C C . GLN A 1 399 ? -13.051 -1.337 48.632 1.00 65.00 399 GLN A C 1
ATOM 2758 O O . GLN A 1 399 ? -14.274 -1.219 48.647 1.00 65.00 399 GLN A O 1
ATOM 2763 N N . ALA A 1 400 ? -12.241 -0.302 48.874 1.00 61.22 400 ALA A N 1
ATOM 2764 C CA . ALA A 1 400 ? -12.728 1.042 49.192 1.00 61.22 400 ALA A CA 1
ATOM 2765 C C . ALA A 1 400 ? -13.330 1.776 47.974 1.00 61.22 400 ALA A C 1
ATOM 2767 O O . ALA A 1 400 ? -12.903 1.575 46.835 1.00 61.22 400 ALA A O 1
ATOM 2768 N N . VAL A 1 401 ? -14.290 2.675 48.229 1.00 70.06 401 VAL A N 1
ATOM 2769 C CA . VAL A 1 401 ? -14.919 3.534 47.208 1.00 70.06 401 VAL A CA 1
ATOM 2770 C C . VAL A 1 401 ? -13.874 4.399 46.496 1.00 70.06 401 VAL A C 1
ATOM 2772 O O . VAL A 1 401 ? -13.046 5.049 47.130 1.00 70.06 401 VAL A O 1
ATOM 2775 N N . SER A 1 402 ? -13.950 4.439 45.164 1.00 86.56 402 SER A N 1
ATOM 2776 C CA . SER A 1 402 ? -13.061 5.210 44.291 1.00 86.56 402 SER A CA 1
ATOM 2777 C C . SER A 1 402 ? -13.871 6.035 43.293 1.00 86.56 402 SER A C 1
ATOM 2779 O O . SER A 1 402 ? -14.780 5.511 42.647 1.00 86.56 402 SER A O 1
ATOM 2781 N N . ALA A 1 403 ? -13.510 7.311 43.117 1.00 89.06 403 ALA A N 1
ATOM 2782 C CA . ALA A 1 403 ? -14.165 8.206 42.159 1.00 89.06 403 ALA A CA 1
ATOM 2783 C C . ALA A 1 403 ? -14.095 7.674 40.715 1.00 89.06 403 ALA A C 1
ATOM 2785 O O . ALA A 1 403 ? -15.065 7.775 39.971 1.00 89.06 403 ALA A O 1
ATOM 2786 N N . ASN A 1 404 ? -12.985 7.030 40.338 1.00 90.69 404 ASN A N 1
ATOM 2787 C CA . ASN A 1 404 ? -12.831 6.422 39.014 1.00 90.69 404 ASN A CA 1
ATOM 2788 C C . ASN A 1 404 ? -13.741 5.196 38.826 1.00 90.69 404 ASN A C 1
ATOM 2790 O O . ASN A 1 404 ? -14.235 4.968 37.725 1.00 90.69 404 ASN A O 1
ATOM 2794 N N . LEU A 1 405 ? -13.991 4.428 39.894 1.00 88.94 405 LEU A N 1
ATOM 2795 C CA . LEU A 1 405 ? -14.905 3.284 39.849 1.00 88.94 405 LEU A CA 1
ATOM 2796 C C . LEU A 1 405 ? -16.361 3.755 39.720 1.00 88.94 405 LEU A C 1
ATOM 2798 O O . LEU A 1 405 ? -17.099 3.218 38.900 1.00 88.94 405 LEU A O 1
ATOM 2802 N N . GLY A 1 406 ? -16.742 4.810 40.450 1.00 89.69 406 GLY A N 1
ATOM 2803 C CA . GLY A 1 406 ? -18.043 5.468 40.291 1.00 89.69 406 GLY A CA 1
ATOM 2804 C C . GLY A 1 406 ? -18.248 6.052 38.888 1.00 89.69 406 GLY A C 1
ATOM 2805 O O . GLY A 1 406 ? -19.315 5.880 38.305 1.00 89.69 406 GLY A O 1
ATOM 2806 N N . ALA A 1 407 ? -17.213 6.671 38.311 1.00 93.31 407 ALA A N 1
ATOM 2807 C CA . ALA A 1 407 ? -17.261 7.229 36.960 1.00 93.31 407 ALA A CA 1
ATOM 2808 C C . ALA A 1 407 ? -17.511 6.165 35.877 1.00 93.31 407 ALA A C 1
ATOM 2810 O O . ALA A 1 407 ? -18.311 6.398 34.977 1.00 93.31 407 ALA A O 1
ATOM 2811 N N . ILE A 1 408 ? -16.864 4.996 35.973 1.00 91.69 408 ILE A N 1
ATOM 2812 C CA . ILE A 1 408 ? -17.102 3.875 35.047 1.00 91.69 408 ILE A CA 1
ATOM 2813 C C . ILE A 1 408 ? -18.480 3.245 35.295 1.00 91.69 408 ILE A C 1
ATOM 2815 O O . ILE A 1 408 ? -19.201 2.978 34.338 1.00 91.69 408 ILE A O 1
ATOM 2819 N N . ALA A 1 409 ? -18.872 3.046 36.558 1.00 90.44 409 ALA A N 1
ATOM 2820 C CA . ALA A 1 409 ? -20.167 2.460 36.917 1.00 90.44 409 ALA A CA 1
ATOM 2821 C C . ALA A 1 409 ? -21.373 3.321 36.489 1.00 90.44 409 ALA A C 1
ATOM 2823 O O . ALA A 1 409 ? -22.466 2.792 36.307 1.00 90.44 409 ALA A O 1
ATOM 2824 N N . GLY A 1 410 ? -21.181 4.633 36.308 1.00 89.94 410 GLY A N 1
ATOM 2825 C CA . GLY A 1 410 ? -22.194 5.549 35.778 1.00 89.94 410 GLY A CA 1
ATOM 2826 C C . GLY A 1 410 ? -22.385 5.502 34.255 1.00 89.94 410 GLY A C 1
ATOM 2827 O O . GLY A 1 410 ? -23.279 6.178 33.746 1.00 89.94 410 GLY A O 1
ATOM 2828 N N . LEU A 1 411 ? -21.571 4.744 33.509 1.00 94.12 411 LEU A N 1
ATOM 2829 C CA . LEU A 1 411 ? -21.711 4.623 32.057 1.00 94.12 411 LEU A CA 1
ATOM 2830 C C . LEU A 1 411 ? -22.733 3.546 31.674 1.00 94.12 411 LEU A C 1
ATOM 2832 O O . LEU A 1 411 ? -22.701 2.423 32.170 1.00 94.12 411 LEU A O 1
ATOM 2836 N N . ALA A 1 412 ? -23.602 3.864 30.713 1.00 90.44 412 ALA A N 1
ATOM 2837 C CA . ALA A 1 412 ? -24.514 2.887 30.129 1.00 90.44 412 ALA A CA 1
ATOM 2838 C C . ALA A 1 412 ? -23.743 1.835 29.312 1.00 90.44 412 ALA A C 1
ATOM 2840 O O . ALA A 1 412 ? -22.927 2.188 28.461 1.00 90.44 412 ALA A O 1
ATOM 2841 N N . SER A 1 413 ? -24.038 0.549 29.526 1.00 89.25 413 SER A N 1
ATOM 2842 C CA . SER A 1 413 ? -23.511 -0.534 28.687 1.00 89.25 413 SER A CA 1
ATOM 2843 C C . SER A 1 413 ? -24.182 -0.496 27.312 1.00 89.25 413 SER A C 1
ATOM 2845 O O . SER A 1 413 ? -25.401 -0.628 27.207 1.00 89.25 413 SER A O 1
ATOM 2847 N N . ILE A 1 414 ? -23.394 -0.260 26.261 1.00 90.56 414 ILE A N 1
ATOM 2848 C CA . ILE A 1 414 ? -23.858 -0.058 24.882 1.00 90.56 414 ILE A CA 1
ATOM 2849 C C . ILE A 1 414 ? -22.913 -0.824 23.947 1.00 90.56 414 ILE A C 1
ATOM 2851 O O . ILE A 1 414 ? -21.696 -0.795 24.134 1.00 90.56 414 ILE A O 1
ATOM 2855 N N . ALA A 1 415 ? -23.462 -1.497 22.932 1.00 91.06 415 ALA A N 1
ATOM 2856 C CA . ALA A 1 415 ? -22.673 -2.165 21.897 1.00 91.06 415 ALA A CA 1
ATOM 2857 C C . ALA A 1 415 ? -21.791 -1.173 21.111 1.00 91.06 415 ALA A C 1
ATOM 2859 O O . ALA A 1 415 ? -22.125 0.003 20.976 1.00 91.06 415 ALA A O 1
ATOM 2860 N N . ASP A 1 416 ? -20.657 -1.650 20.589 1.00 91.88 416 ASP A N 1
ATOM 2861 C CA . ASP A 1 416 ? -19.704 -0.844 19.807 1.00 91.88 416 ASP A CA 1
ATOM 2862 C C . ASP A 1 416 ? -19.198 0.431 20.526 1.00 91.88 416 ASP A C 1
ATOM 2864 O O . ASP A 1 416 ? -18.881 1.444 19.891 1.00 91.88 416 ASP A O 1
ATOM 2868 N N . ARG A 1 417 ? -19.099 0.391 21.864 1.00 93.75 417 ARG A N 1
ATOM 2869 C CA . ARG A 1 417 ? -18.544 1.465 22.704 1.00 93.75 417 ARG A CA 1
ATOM 2870 C C . ARG A 1 417 ? -17.416 0.973 23.614 1.00 93.75 417 ARG A C 1
ATOM 2872 O O . ARG A 1 417 ? -17.411 -0.180 24.034 1.00 93.75 417 ARG A O 1
ATOM 2879 N N . LEU A 1 418 ? -16.487 1.872 23.948 1.00 92.69 418 LEU A N 1
ATOM 2880 C CA . LEU A 1 418 ? -15.427 1.659 24.939 1.00 92.69 418 LEU A CA 1
ATOM 2881 C C . LEU A 1 418 ? -15.445 2.781 26.001 1.00 92.69 418 LEU A C 1
ATOM 2883 O O . LEU A 1 418 ? -15.418 3.960 25.621 1.00 92.69 418 LEU A O 1
ATOM 2887 N N . PRO A 1 419 ? -15.435 2.451 27.308 1.00 94.19 419 PRO A N 1
ATOM 2888 C CA . PRO A 1 419 ? -15.187 3.416 28.377 1.00 94.19 419 PRO A CA 1
ATOM 2889 C C . PRO A 1 419 ? -13.805 4.067 28.262 1.00 94.19 419 PRO A C 1
ATOM 2891 O O . PRO A 1 419 ? -12.806 3.381 28.048 1.00 94.19 419 PRO A O 1
ATOM 2894 N N . TYR A 1 420 ? -13.722 5.376 28.488 1.00 93.94 420 TYR A N 1
ATOM 2895 C CA . TYR A 1 420 ? -12.453 6.091 28.651 1.00 93.94 420 TYR A CA 1
ATOM 2896 C C . TYR A 1 420 ? -12.601 7.247 29.646 1.00 93.94 420 TYR A C 1
ATOM 2898 O O . TYR A 1 420 ? -13.688 7.800 29.804 1.00 93.94 420 TYR A O 1
ATOM 2906 N N . PHE A 1 421 ? -11.517 7.632 30.325 1.00 95.06 421 PHE A N 1
ATOM 2907 C CA . PHE A 1 421 ? -11.545 8.775 31.240 1.00 95.06 421 PHE A CA 1
ATOM 2908 C C . PHE A 1 421 ? -11.466 10.100 30.473 1.00 95.06 421 PHE A C 1
ATOM 2910 O O . PHE A 1 421 ? -10.579 10.299 29.646 1.00 95.06 421 PHE A O 1
ATOM 2917 N N . THR A 1 422 ? -12.372 11.025 30.789 1.00 94.38 422 THR A N 1
ATOM 2918 C CA . THR A 1 422 ? -12.409 12.396 30.244 1.00 94.38 422 THR A CA 1
ATOM 2919 C C . THR A 1 422 ? -11.733 13.418 31.163 1.00 94.38 422 THR A C 1
ATOM 2921 O O . THR A 1 422 ? -11.519 14.562 30.773 1.00 94.38 422 THR A O 1
ATOM 2924 N N . GLY A 1 423 ? -11.393 13.007 32.385 1.00 92.81 423 GLY A N 1
ATOM 2925 C CA . GLY A 1 423 ? -10.777 13.816 33.434 1.00 92.81 423 GLY A CA 1
ATOM 2926 C C . GLY A 1 423 ? -10.774 13.055 34.763 1.00 92.81 423 GLY A C 1
ATOM 2927 O O . GLY A 1 423 ? -11.357 11.975 34.859 1.00 92.81 423 GLY A O 1
ATOM 2928 N N . SER A 1 424 ? -10.144 13.604 35.804 1.00 90.69 424 SER A N 1
ATOM 2929 C CA . SER A 1 424 ? -10.114 12.963 37.131 1.00 90.69 424 SER A CA 1
ATOM 2930 C C . SER A 1 424 ? -11.533 12.710 37.657 1.00 90.69 424 SER A C 1
ATOM 2932 O O . SER A 1 424 ? -12.332 13.642 37.723 1.00 90.69 424 SER A O 1
ATOM 2934 N N . GLY A 1 425 ? -11.867 11.457 37.989 1.00 91.06 425 GLY A N 1
ATOM 2935 C CA . GLY A 1 425 ? -13.208 11.081 38.451 1.00 91.06 425 GLY A CA 1
ATOM 2936 C C . GLY A 1 425 ? -14.332 11.224 37.413 1.00 91.06 425 GLY A C 1
ATOM 2937 O O . GLY A 1 425 ? -15.494 11.249 37.805 1.00 91.06 425 GLY A O 1
ATOM 2938 N N . THR A 1 426 ? -14.027 11.321 36.111 1.00 93.44 426 THR A N 1
ATOM 2939 C CA . THR A 1 426 ? -15.039 11.402 35.036 1.00 93.44 426 THR A CA 1
ATOM 2940 C C . THR A 1 426 ? -14.694 10.484 33.866 1.00 93.44 426 THR A C 1
ATOM 2942 O O . THR A 1 426 ? -13.533 10.381 33.464 1.00 93.44 426 THR A O 1
ATOM 2945 N N . ALA A 1 427 ? -15.703 9.824 33.303 1.00 96.19 427 ALA A N 1
ATOM 2946 C CA . ALA A 1 427 ? -15.551 8.918 32.172 1.00 96.19 427 ALA A CA 1
ATOM 2947 C C . ALA A 1 427 ? -16.635 9.163 31.114 1.00 96.19 427 ALA A C 1
ATOM 2949 O O . ALA A 1 427 ? -17.702 9.699 31.413 1.00 96.19 427 ALA A O 1
ATOM 2950 N N . GLY A 1 428 ? -16.350 8.755 29.880 1.00 95.31 428 GLY A N 1
ATOM 2951 C CA . GLY A 1 428 ? -17.248 8.806 28.731 1.00 95.31 428 GLY A CA 1
ATOM 2952 C C . GLY A 1 428 ? -17.146 7.540 27.876 1.00 95.31 428 GLY A C 1
ATOM 2953 O O . GLY A 1 428 ? -16.379 6.628 28.182 1.00 95.31 428 GLY A O 1
ATOM 2954 N N . MET A 1 429 ? -17.924 7.491 26.791 1.00 96.06 429 MET A N 1
ATOM 2955 C CA . MET A 1 429 ? -17.997 6.347 25.872 1.00 96.06 429 MET A CA 1
ATOM 2956 C C . MET A 1 429 ? -17.562 6.725 24.452 1.00 96.06 429 MET A C 1
ATOM 2958 O O . MET A 1 429 ? -18.291 7.410 23.728 1.00 96.06 429 MET A O 1
ATOM 2962 N N . ALA A 1 430 ? -16.402 6.228 24.024 1.00 94.06 430 ALA A N 1
ATOM 2963 C CA . ALA A 1 430 ? -15.931 6.349 22.646 1.00 94.06 430 ALA A CA 1
ATOM 2964 C C . ALA A 1 430 ? -16.592 5.285 21.755 1.00 94.06 430 ALA A C 1
ATOM 2966 O O . ALA A 1 430 ? -16.936 4.206 22.235 1.00 94.06 430 ALA A O 1
ATOM 2967 N N . THR A 1 431 ? -16.767 5.565 20.462 1.00 95.56 431 THR A N 1
ATOM 2968 C CA . THR A 1 431 ? -17.178 4.544 19.481 1.00 95.56 431 THR A CA 1
ATOM 2969 C C . THR A 1 431 ? -16.013 3.601 19.204 1.00 95.56 431 THR A C 1
ATOM 2971 O O . THR A 1 431 ? -14.925 4.055 18.860 1.00 95.56 431 THR A O 1
ATOM 2974 N N . PHE A 1 432 ? -16.250 2.295 19.306 1.00 93.75 432 PHE A N 1
ATOM 2975 C CA . PHE A 1 432 ? -15.269 1.253 19.028 1.00 93.75 432 PHE A CA 1
ATOM 2976 C C . PHE A 1 432 ? -15.893 0.245 18.062 1.00 93.75 432 PHE A C 1
ATOM 2978 O O . PHE A 1 432 ? -16.651 -0.632 18.468 1.00 93.75 432 PHE A O 1
ATOM 2985 N N . THR A 1 433 ? -15.643 0.431 16.765 1.00 94.00 433 THR A N 1
ATOM 2986 C CA . THR A 1 433 ? -16.308 -0.309 15.679 1.00 94.00 433 THR A CA 1
ATOM 2987 C C . THR A 1 433 ? -15.883 -1.779 15.626 1.00 94.00 433 THR A C 1
ATOM 2989 O O . THR A 1 433 ? -14.844 -2.150 16.169 1.00 94.00 433 THR A O 1
ATOM 2992 N N . GLY A 1 434 ? -16.644 -2.619 14.912 1.00 91.50 434 GLY A N 1
ATOM 2993 C CA . GLY A 1 434 ? -16.258 -4.015 14.656 1.00 91.50 434 GLY A CA 1
ATOM 2994 C C . GLY A 1 434 ? -14.863 -4.155 14.034 1.00 91.50 434 GLY A C 1
ATOM 2995 O O . GLY A 1 434 ? -14.074 -4.964 14.504 1.00 91.50 434 GLY A O 1
ATOM 2996 N N . PHE A 1 435 ? -14.527 -3.296 13.065 1.00 91.50 435 PHE A N 1
ATOM 2997 C CA . PHE A 1 435 ? -13.190 -3.240 12.461 1.00 91.50 435 PHE A CA 1
ATOM 2998 C C . PHE A 1 435 ? -12.103 -2.737 13.428 1.00 91.50 435 PHE A C 1
ATOM 3000 O O . PHE A 1 435 ? -10.974 -3.210 13.403 1.00 91.50 435 PHE A O 1
ATOM 3007 N N . GLY A 1 436 ? -12.434 -1.787 14.311 1.00 92.00 436 GLY A N 1
ATOM 3008 C CA . GLY A 1 436 ? -11.508 -1.350 15.358 1.00 92.00 436 GLY A CA 1
ATOM 3009 C C . GLY A 1 436 ? -11.197 -2.469 16.352 1.00 92.00 436 GLY A C 1
ATOM 3010 O O . GLY A 1 436 ? -10.056 -2.601 16.783 1.00 92.00 436 GLY A O 1
ATOM 3011 N N . ARG A 1 437 ? -12.195 -3.300 16.687 1.00 93.00 437 ARG A N 1
ATOM 3012 C CA . ARG A 1 437 ? -11.998 -4.487 17.529 1.00 93.00 437 ARG A CA 1
ATOM 3013 C C . ARG A 1 437 ? -11.133 -5.535 16.845 1.00 93.00 437 ARG A C 1
ATOM 3015 O O . ARG A 1 437 ? -10.204 -5.992 17.495 1.00 93.00 437 ARG A O 1
ATOM 3022 N N . SER A 1 438 ? -11.376 -5.816 15.561 1.00 93.44 438 SER A N 1
ATOM 3023 C CA . SER A 1 438 ? -10.619 -6.807 14.779 1.00 93.44 438 SER A CA 1
ATOM 3024 C C . SER A 1 438 ? -9.159 -6.426 14.485 1.00 93.44 438 SER A C 1
ATOM 3026 O O . SER A 1 438 ? -8.513 -7.110 13.707 1.00 93.44 438 SER A O 1
ATOM 3028 N N . LEU A 1 439 ? -8.677 -5.288 15.002 1.00 94.69 439 LEU A N 1
ATOM 3029 C CA . LEU A 1 439 ? -7.277 -4.848 14.942 1.00 94.69 439 LEU A CA 1
ATOM 3030 C C . LEU A 1 439 ? -6.630 -4.782 16.341 1.00 94.69 439 LEU A C 1
ATOM 3032 O O . LEU A 1 439 ? -5.418 -4.629 16.465 1.00 94.69 439 LEU A O 1
ATOM 3036 N N . VAL A 1 440 ? -7.442 -4.837 17.402 1.00 92.38 440 VAL A N 1
ATOM 3037 C CA . VAL A 1 440 ? -7.012 -4.784 18.812 1.00 92.38 440 VAL A CA 1
ATOM 3038 C C . VAL A 1 440 ? -7.050 -6.176 19.457 1.00 92.38 440 VAL A C 1
ATOM 3040 O O . VAL A 1 440 ? -6.380 -6.396 20.463 1.00 92.38 440 VAL A O 1
ATOM 3043 N N . ASP A 1 441 ? -7.807 -7.116 18.886 1.00 93.19 441 ASP A N 1
ATOM 3044 C CA . ASP A 1 441 ? -7.747 -8.546 19.208 1.00 93.19 441 ASP A CA 1
ATOM 3045 C C . ASP A 1 441 ? -6.544 -9.263 18.561 1.00 93.19 441 ASP A C 1
ATOM 3047 O O . ASP A 1 441 ? -6.096 -10.288 19.079 1.00 93.19 441 ASP A O 1
ATOM 3051 N N . ASP A 1 442 ? -5.996 -8.706 17.476 1.00 96.56 442 ASP A N 1
ATOM 3052 C CA . ASP A 1 442 ? -4.796 -9.185 16.792 1.00 96.56 442 ASP A CA 1
ATOM 3053 C C . ASP A 1 442 ? -3.597 -9.314 17.750 1.00 96.56 442 ASP A C 1
ATOM 3055 O O . ASP A 1 442 ? -3.071 -8.338 18.290 1.00 96.56 442 ASP A O 1
ATOM 3059 N N . ALA A 1 443 ? -3.121 -10.550 17.931 1.00 95.31 443 ALA A N 1
ATOM 3060 C CA . ALA A 1 443 ? -2.091 -10.885 18.917 1.00 95.31 443 ALA A CA 1
ATOM 3061 C C . ALA A 1 443 ? -0.695 -10.316 18.593 1.00 95.31 443 ALA A C 1
ATOM 3063 O O . ALA A 1 443 ? 0.164 -10.238 19.475 1.00 95.31 443 ALA A O 1
ATOM 3064 N N . ASP A 1 444 ? -0.446 -9.943 17.335 1.00 92.06 444 ASP A N 1
ATOM 3065 C CA . ASP A 1 444 ? 0.812 -9.357 16.891 1.00 92.06 444 ASP A CA 1
ATOM 3066 C C . ASP A 1 444 ? 0.650 -8.429 15.672 1.00 92.06 444 ASP A C 1
ATOM 3068 O O . ASP A 1 444 ? -0.384 -8.355 15.004 1.00 92.06 444 ASP A O 1
ATOM 3072 N N . ALA A 1 445 ? 1.732 -7.721 15.340 1.00 90.81 445 ALA A N 1
ATOM 3073 C CA . ALA A 1 445 ? 1.764 -6.810 14.202 1.00 90.81 445 ALA A CA 1
ATOM 3074 C C . ALA A 1 445 ? 1.672 -7.511 12.828 1.00 90.81 445 ALA A C 1
ATOM 3076 O O . ALA A 1 445 ? 1.473 -6.826 11.825 1.00 90.81 445 ALA A O 1
ATOM 3077 N N . ALA A 1 446 ? 1.873 -8.831 12.733 1.00 91.81 446 ALA A N 1
ATOM 3078 C CA . ALA A 1 446 ? 1.701 -9.564 11.477 1.00 91.81 446 ALA A CA 1
ATOM 3079 C C . ALA A 1 446 ? 0.217 -9.812 11.196 1.00 91.81 446 ALA A C 1
ATOM 3081 O O . ALA A 1 446 ? -0.234 -9.559 10.079 1.00 91.81 446 ALA A O 1
ATOM 3082 N N . SER A 1 447 ? -0.520 -10.192 12.235 1.00 93.38 447 SER A N 1
ATOM 3083 C CA . SER A 1 447 ? -1.970 -10.357 12.250 1.00 93.38 447 SER A CA 1
ATOM 3084 C C . SER A 1 447 ? -2.652 -9.022 11.910 1.00 93.38 447 SER A C 1
ATOM 3086 O O . SER A 1 447 ? -3.328 -8.930 10.886 1.00 93.38 447 SER A O 1
ATOM 3088 N N . GLY A 1 448 ? -2.261 -7.926 12.580 1.00 94.94 448 GLY A N 1
ATOM 3089 C CA . GLY A 1 448 ? -2.744 -6.570 12.263 1.00 94.94 448 GLY A CA 1
ATOM 3090 C C . GLY A 1 448 ? -2.525 -6.112 10.814 1.00 94.94 448 GLY A C 1
ATOM 3091 O O . GLY A 1 448 ? -3.376 -5.442 10.224 1.00 94.94 448 GLY A O 1
ATOM 3092 N N . ARG A 1 449 ? -1.408 -6.497 10.178 1.00 94.69 449 ARG A N 1
ATOM 3093 C CA . ARG A 1 449 ? -1.175 -6.210 8.746 1.00 94.69 449 ARG A CA 1
ATOM 3094 C C . ARG A 1 449 ? -2.029 -7.072 7.816 1.00 94.69 449 ARG A C 1
ATOM 3096 O O . ARG A 1 449 ? -2.337 -6.613 6.715 1.00 94.69 449 ARG A O 1
ATOM 3103 N N . ALA A 1 450 ? -2.389 -8.288 8.229 1.00 92.31 450 ALA A N 1
ATOM 3104 C CA . ALA A 1 450 ? -3.303 -9.152 7.490 1.00 92.31 450 ALA A CA 1
ATOM 3105 C C . ALA A 1 450 ? -4.742 -8.615 7.560 1.00 92.31 450 ALA A C 1
ATOM 3107 O O . ALA A 1 450 ? -5.366 -8.467 6.511 1.00 92.31 450 ALA A O 1
ATOM 3108 N N . THR A 1 451 ? -5.211 -8.204 8.744 1.00 94.12 451 THR A N 1
ATOM 3109 C CA . THR A 1 451 ? -6.496 -7.507 8.953 1.00 94.12 451 THR A CA 1
ATOM 3110 C C . THR A 1 451 ? -6.617 -6.253 8.082 1.00 94.12 451 THR A C 1
ATOM 3112 O O . THR A 1 451 ? -7.651 -6.017 7.458 1.00 94.12 451 THR A O 1
ATOM 3115 N N . LEU A 1 452 ? -5.545 -5.461 7.978 1.00 94.75 452 LEU A N 1
ATOM 3116 C CA . LEU A 1 452 ? -5.489 -4.268 7.122 1.00 94.75 452 LEU A CA 1
ATOM 3117 C C . LEU A 1 452 ? -5.293 -4.573 5.619 1.00 94.75 452 LEU A C 1
ATOM 3119 O O . LEU A 1 452 ? -5.281 -3.644 4.812 1.00 94.75 452 LEU A O 1
ATOM 3123 N N . GLY A 1 453 ? -5.099 -5.836 5.222 1.00 93.00 453 GLY A N 1
ATOM 3124 C CA . GLY A 1 453 ? -4.901 -6.236 3.823 1.00 93.00 453 GLY A CA 1
ATOM 3125 C C . GLY A 1 453 ? -3.602 -5.731 3.174 1.00 93.00 453 GLY A C 1
ATOM 3126 O O . GLY A 1 453 ? -3.506 -5.685 1.950 1.00 93.00 453 GLY A O 1
ATOM 3127 N N . LEU A 1 454 ? -2.588 -5.348 3.962 1.00 87.88 454 LEU A N 1
ATOM 3128 C CA . LEU A 1 454 ? -1.406 -4.612 3.472 1.00 87.88 454 LEU A CA 1
ATOM 3129 C C . LEU A 1 454 ? -0.359 -5.477 2.743 1.00 87.88 454 LEU A C 1
ATOM 3131 O O . LEU A 1 454 ? 0.608 -4.954 2.181 1.00 87.88 454 LEU A O 1
ATOM 3135 N N . GLY A 1 455 ? -0.531 -6.800 2.764 1.00 86.19 455 GLY A N 1
ATOM 3136 C CA . GLY A 1 455 ? 0.361 -7.757 2.111 1.00 86.19 455 GLY A CA 1
ATOM 3137 C C . GLY A 1 455 ? 1.803 -7.740 2.638 1.00 86.19 455 GLY A C 1
ATOM 3138 O O . GLY A 1 455 ? 2.118 -7.208 3.703 1.00 86.19 455 GLY A O 1
ATOM 3139 N N . THR A 1 456 ? 2.712 -8.350 1.877 1.00 84.38 456 THR A N 1
ATOM 3140 C CA . THR A 1 456 ? 4.126 -8.498 2.265 1.00 84.38 456 THR A CA 1
ATOM 3141 C C . THR A 1 456 ? 4.941 -7.214 2.101 1.00 84.38 456 THR A C 1
ATOM 3143 O O . THR A 1 456 ? 5.922 -7.025 2.821 1.00 84.38 456 THR A O 1
ATOM 3146 N N . ILE A 1 457 ? 4.526 -6.289 1.223 1.00 86.25 457 ILE A N 1
ATOM 3147 C CA . ILE A 1 457 ? 5.225 -5.010 0.997 1.00 86.25 457 ILE A CA 1
ATOM 3148 C C . ILE A 1 457 ? 5.337 -4.195 2.293 1.00 86.25 457 ILE A C 1
ATOM 3150 O O . ILE A 1 457 ? 6.399 -3.641 2.560 1.00 86.25 457 ILE A O 1
ATOM 3154 N N . ALA A 1 458 ? 4.314 -4.215 3.152 1.00 89.38 458 ALA A N 1
ATOM 3155 C CA . ALA A 1 458 ? 4.309 -3.506 4.434 1.00 89.38 458 ALA A CA 1
ATOM 3156 C C . ALA A 1 458 ? 5.310 -4.035 5.488 1.00 89.38 458 ALA A C 1
ATOM 3158 O O . ALA A 1 458 ? 5.403 -3.468 6.575 1.00 89.38 458 ALA A O 1
ATOM 3159 N N . THR A 1 459 ? 6.054 -5.108 5.194 1.00 90.25 459 THR A N 1
ATOM 3160 C CA . THR A 1 459 ? 7.166 -5.599 6.037 1.00 90.25 459 THR A CA 1
ATOM 3161 C C . THR A 1 459 ? 8.551 -5.314 5.464 1.00 90.25 459 THR A C 1
ATOM 3163 O O . THR A 1 459 ? 9.552 -5.586 6.125 1.00 90.25 459 THR A O 1
ATOM 3166 N N . GLN A 1 460 ? 8.634 -4.780 4.245 1.00 91.12 460 GLN A N 1
ATOM 3167 C CA . GLN A 1 460 ? 9.913 -4.540 3.588 1.00 91.12 460 GLN A CA 1
ATOM 3168 C C . GLN A 1 460 ? 10.573 -3.255 4.091 1.00 91.12 460 GLN A C 1
ATOM 3170 O O . GLN A 1 460 ? 9.913 -2.320 4.545 1.00 91.12 460 GLN A O 1
ATOM 3175 N N . SER A 1 461 ? 11.902 -3.205 4.003 1.00 87.62 461 SER A N 1
ATOM 3176 C CA . SER A 1 461 ? 12.644 -1.993 4.337 1.00 87.62 461 SER A CA 1
ATOM 3177 C C . SER A 1 461 ? 12.297 -0.890 3.341 1.00 87.62 461 SER A C 1
ATOM 3179 O O . SER A 1 461 ? 12.324 -1.119 2.134 1.00 87.62 461 SER A O 1
ATOM 3181 N N . ALA A 1 462 ? 12.074 0.337 3.814 1.00 83.06 462 ALA A N 1
ATOM 3182 C CA . ALA A 1 462 ? 11.901 1.492 2.928 1.00 83.06 462 ALA A CA 1
ATOM 3183 C C . ALA A 1 462 ? 13.119 1.722 2.001 1.00 83.06 462 ALA A C 1
ATOM 3185 O O . ALA A 1 462 ? 12.981 2.320 0.939 1.00 83.06 462 ALA A O 1
ATOM 3186 N N . ALA A 1 463 ? 14.300 1.212 2.376 1.00 82.31 463 ALA A N 1
ATOM 3187 C CA . ALA A 1 463 ? 15.515 1.236 1.559 1.00 82.31 463 ALA A CA 1
ATOM 3188 C C . ALA A 1 463 ? 15.715 -0.027 0.689 1.00 82.31 463 ALA A C 1
ATOM 3190 O O . ALA A 1 463 ? 16.681 -0.102 -0.068 1.00 82.31 463 ALA A O 1
ATOM 3191 N N . SER A 1 464 ? 14.852 -1.043 0.808 1.00 84.44 464 SER A N 1
ATOM 3192 C CA . SER A 1 464 ? 14.935 -2.292 0.045 1.00 84.44 464 SER A CA 1
ATOM 3193 C C . SER A 1 464 ? 13.551 -2.932 -0.093 1.00 84.44 464 SER A C 1
ATOM 3195 O O . SER A 1 464 ? 13.110 -3.697 0.766 1.00 84.44 464 SER A O 1
ATOM 3197 N N . VAL A 1 465 ? 12.869 -2.590 -1.190 1.00 89.00 465 VAL A N 1
ATOM 3198 C CA . VAL A 1 465 ? 11.555 -3.128 -1.567 1.00 89.00 465 VAL A CA 1
ATOM 3199 C C . VAL A 1 465 ? 11.730 -4.049 -2.772 1.00 89.00 465 VAL A C 1
ATOM 3201 O O . VAL A 1 465 ? 12.090 -3.596 -3.858 1.00 89.00 465 VAL A O 1
ATOM 3204 N N . ALA A 1 466 ? 11.466 -5.340 -2.591 1.00 87.31 466 ALA A N 1
ATOM 3205 C CA . ALA A 1 466 ? 11.426 -6.333 -3.656 1.00 87.31 466 ALA A CA 1
ATOM 3206 C C . ALA A 1 466 ? 9.975 -6.613 -4.077 1.00 87.31 466 ALA A C 1
ATOM 3208 O O . ALA A 1 466 ? 9.103 -6.854 -3.241 1.00 87.31 466 ALA A O 1
ATOM 3209 N N . ILE A 1 467 ? 9.709 -6.627 -5.382 1.00 86.62 467 ILE A N 1
ATOM 3210 C CA . ILE A 1 467 ? 8.426 -7.070 -5.941 1.00 86.62 467 ILE A CA 1
ATOM 3211 C C . ILE A 1 467 ? 8.681 -8.420 -6.607 1.00 86.62 467 ILE A C 1
ATOM 3213 O O . ILE A 1 467 ? 9.274 -8.486 -7.681 1.00 86.62 467 ILE A O 1
ATOM 3217 N N . SER A 1 468 ? 8.276 -9.500 -5.940 1.00 82.81 468 SER A N 1
ATOM 3218 C CA . SER A 1 468 ? 8.393 -10.863 -6.466 1.00 82.81 468 SER A CA 1
ATOM 3219 C C . SER A 1 468 ? 7.068 -11.293 -7.092 1.00 82.81 468 SER A C 1
ATOM 3221 O O . SER A 1 468 ? 6.033 -11.220 -6.434 1.00 82.81 468 SER A O 1
ATOM 3223 N N . GLY A 1 469 ? 7.094 -11.736 -8.353 1.00 72.06 469 GLY A N 1
ATOM 3224 C CA . GLY A 1 469 ? 5.929 -12.330 -9.022 1.00 72.06 469 GLY A CA 1
ATOM 3225 C C . GLY A 1 469 ? 4.803 -11.363 -9.420 1.00 72.06 469 GLY A C 1
ATOM 3226 O O . GLY A 1 469 ? 3.646 -11.771 -9.423 1.00 72.06 469 GLY A O 1
ATOM 3227 N N . GLY A 1 470 ? 5.103 -10.104 -9.759 1.00 82.12 470 GLY A N 1
ATOM 3228 C CA . GLY A 1 470 ? 4.086 -9.125 -10.173 1.00 82.12 470 GLY A CA 1
ATOM 3229 C C . GLY A 1 470 ? 4.622 -7.981 -11.039 1.00 82.12 470 GLY A C 1
ATOM 3230 O O . GLY A 1 470 ? 5.792 -7.965 -11.417 1.00 82.12 470 GLY A O 1
ATOM 3231 N N . THR A 1 471 ? 3.761 -7.006 -11.340 1.00 85.38 471 THR A N 1
ATOM 3232 C CA . THR A 1 471 ? 4.084 -5.809 -12.138 1.00 85.38 471 THR A CA 1
ATOM 3233 C C . THR A 1 471 ? 3.848 -4.543 -11.318 1.00 85.38 471 THR A C 1
ATOM 3235 O O . THR A 1 471 ? 2.812 -4.412 -10.671 1.00 85.38 471 THR A O 1
ATOM 3238 N N . ALA A 1 472 ? 4.779 -3.589 -11.375 1.00 88.00 472 ALA A N 1
ATOM 3239 C CA . ALA A 1 472 ? 4.577 -2.242 -10.845 1.00 88.00 472 ALA A CA 1
ATOM 3240 C C . ALA A 1 472 ? 4.023 -1.327 -11.947 1.00 88.00 472 ALA A C 1
ATOM 3242 O O . ALA A 1 472 ? 4.662 -1.157 -12.985 1.00 88.00 472 ALA A O 1
ATOM 3243 N N . VAL A 1 473 ? 2.851 -0.730 -11.723 1.00 89.06 473 VAL A N 1
ATOM 3244 C CA . VAL A 1 473 ? 2.265 0.274 -12.624 1.00 89.06 473 VAL A CA 1
ATOM 3245 C C . VAL A 1 473 ? 2.594 1.658 -12.075 1.00 89.06 473 VAL A C 1
ATOM 3247 O O . VAL A 1 473 ? 2.193 1.996 -10.964 1.00 89.06 473 VAL A O 1
ATOM 3250 N N . LEU A 1 474 ? 3.345 2.446 -12.843 1.00 88.94 474 LEU A N 1
ATOM 3251 C CA . LEU A 1 474 ? 3.846 3.763 -12.450 1.00 88.94 474 LEU A CA 1
ATOM 3252 C C . LEU A 1 474 ? 3.471 4.800 -13.512 1.00 88.94 474 LEU A C 1
ATOM 3254 O O . LEU A 1 474 ? 3.599 4.532 -14.705 1.00 88.94 474 LEU A O 1
ATOM 3258 N N . SER A 1 475 ? 3.066 6.000 -13.090 1.00 93.00 475 SER A N 1
ATOM 3259 C CA . SER A 1 475 ? 2.918 7.156 -13.989 1.00 93.00 475 SER A CA 1
ATOM 3260 C C . SER A 1 475 ? 4.272 7.736 -14.413 1.00 93.00 475 SER A C 1
ATOM 3262 O O . SER A 1 475 ? 4.406 8.248 -15.521 1.00 93.00 475 SER A O 1
ATOM 3264 N N . ALA A 1 476 ? 5.281 7.627 -13.546 1.00 91.25 476 ALA A N 1
ATOM 3265 C CA . ALA A 1 476 ? 6.674 7.957 -13.816 1.00 91.25 476 ALA A CA 1
ATOM 3266 C C . ALA A 1 476 ? 7.603 7.084 -12.956 1.00 91.25 476 ALA A C 1
ATOM 3268 O O . ALA A 1 476 ? 7.266 6.734 -11.825 1.00 91.25 476 ALA A O 1
ATOM 3269 N N . LEU A 1 477 ? 8.788 6.768 -13.482 1.00 89.25 477 LEU A N 1
ATOM 3270 C CA . LEU A 1 477 ? 9.883 6.157 -12.730 1.00 89.25 477 LEU A CA 1
ATOM 3271 C C . LEU A 1 477 ? 10.999 7.194 -12.572 1.00 89.25 477 LEU A C 1
ATOM 3273 O O . LEU A 1 477 ? 11.778 7.410 -13.499 1.00 89.25 477 LEU A O 1
ATOM 3277 N N . GLU A 1 478 ? 11.077 7.833 -11.406 1.00 88.38 478 GLU A N 1
ATOM 3278 C CA . GLU A 1 478 ? 12.221 8.673 -11.052 1.00 88.38 478 GLU A CA 1
ATOM 3279 C C . GLU A 1 478 ? 13.302 7.817 -10.384 1.00 88.38 478 GLU A C 1
ATOM 3281 O O . GLU A 1 478 ? 13.064 7.150 -9.378 1.00 88.38 478 GLU A O 1
ATOM 3286 N N . VAL A 1 479 ? 14.512 7.852 -10.941 1.00 86.25 479 VAL A N 1
ATOM 3287 C CA . VAL A 1 479 ? 15.708 7.268 -10.333 1.00 86.25 479 VAL A CA 1
ATOM 3288 C C . VAL A 1 479 ? 16.662 8.422 -10.061 1.00 86.25 479 VAL A C 1
ATOM 3290 O O . VAL A 1 479 ? 17.280 8.954 -10.979 1.00 86.25 479 VAL A O 1
ATOM 3293 N N . SER A 1 480 ? 16.738 8.829 -8.796 1.00 84.06 480 SER A N 1
ATOM 3294 C CA . SER A 1 480 ? 17.458 10.021 -8.343 1.00 84.06 480 SER A CA 1
ATOM 3295 C C . SER A 1 480 ? 18.353 9.698 -7.146 1.00 84.06 480 SER A C 1
ATOM 3297 O O . SER A 1 480 ? 18.122 8.735 -6.412 1.00 84.06 480 SER A O 1
ATOM 3299 N N . ARG A 1 481 ? 19.412 10.490 -6.958 1.00 75.75 481 ARG A N 1
ATOM 3300 C CA . ARG A 1 481 ? 20.366 10.348 -5.853 1.00 75.75 481 ARG A CA 1
ATOM 3301 C C . ARG A 1 481 ? 20.767 11.715 -5.326 1.00 75.75 481 ARG A C 1
ATOM 3303 O O . ARG A 1 481 ? 21.340 12.517 -6.057 1.00 75.75 481 ARG A O 1
ATOM 3310 N N . VAL A 1 482 ? 20.590 11.917 -4.025 1.00 72.62 482 VAL A N 1
ATOM 3311 C CA . VAL A 1 482 ? 21.101 13.092 -3.315 1.00 72.62 482 VAL A CA 1
ATOM 3312 C C . VAL A 1 482 ? 22.348 12.687 -2.524 1.00 72.62 482 VAL A C 1
ATOM 3314 O O . VAL A 1 482 ? 22.263 11.948 -1.548 1.00 72.62 482 VAL A O 1
ATOM 3317 N N . GLY A 1 483 ? 23.515 13.164 -2.963 1.00 69.00 483 GLY A N 1
ATOM 3318 C CA . GLY A 1 483 ? 24.780 13.069 -2.227 1.00 69.00 483 GLY A CA 1
ATOM 3319 C C . GLY A 1 483 ? 25.683 11.846 -2.494 1.00 69.00 483 GLY A C 1
ATOM 3320 O O . GLY A 1 483 ? 25.261 10.689 -2.583 1.00 69.00 483 GLY A O 1
ATOM 3321 N N . GLY A 1 484 ? 26.988 12.127 -2.527 1.00 64.44 484 GLY A N 1
ATOM 3322 C CA . GLY A 1 484 ? 27.984 11.368 -1.761 1.00 64.44 484 GLY A CA 1
ATOM 3323 C C . GLY A 1 484 ? 28.631 10.105 -2.341 1.00 64.44 484 GLY A C 1
ATOM 3324 O O . GLY A 1 484 ? 29.625 9.684 -1.760 1.00 64.44 484 GLY A O 1
ATOM 3325 N N . ALA A 1 485 ? 28.163 9.488 -3.434 1.00 60.66 485 ALA A N 1
ATOM 3326 C CA . ALA A 1 485 ? 28.954 8.414 -4.063 1.00 60.66 485 ALA A CA 1
ATOM 3327 C C . ALA A 1 485 ? 28.803 8.314 -5.586 1.00 60.66 485 ALA A C 1
ATOM 3329 O O . ALA A 1 485 ? 27.852 8.825 -6.174 1.00 60.66 485 ALA A O 1
ATOM 3330 N N . ALA A 1 486 ? 29.778 7.630 -6.188 1.00 68.25 486 ALA A N 1
ATOM 3331 C CA . ALA A 1 486 ? 30.210 7.779 -7.577 1.00 68.25 486 ALA A CA 1
ATOM 3332 C C . ALA A 1 486 ? 29.231 7.313 -8.670 1.00 68.25 486 ALA A C 1
ATOM 3334 O O . ALA A 1 486 ? 29.474 7.575 -9.845 1.00 68.25 486 ALA A O 1
ATOM 3335 N N . THR A 1 487 ? 28.148 6.609 -8.332 1.00 71.44 487 THR A N 1
ATOM 3336 C CA . THR A 1 487 ? 27.255 6.028 -9.346 1.00 71.44 487 THR A CA 1
ATOM 3337 C C . THR A 1 487 ? 25.802 6.000 -8.886 1.00 71.44 487 THR A C 1
ATOM 3339 O O . THR A 1 487 ? 25.496 5.768 -7.711 1.00 71.44 487 THR A O 1
ATOM 3342 N N . LEU A 1 488 ? 24.906 6.193 -9.850 1.00 83.75 488 LEU A N 1
ATOM 3343 C CA . LEU A 1 488 ? 23.484 5.880 -9.790 1.00 83.75 488 LEU A CA 1
ATOM 3344 C C . LEU A 1 488 ? 23.170 5.022 -11.025 1.00 83.75 488 LEU A C 1
ATOM 3346 O O . LEU A 1 488 ? 23.560 5.389 -12.129 1.00 83.75 488 LEU A O 1
ATOM 3350 N N . SER A 1 489 ? 22.535 3.860 -10.848 1.00 84.44 489 SER A N 1
ATOM 3351 C CA . SER A 1 489 ? 22.311 2.909 -11.947 1.00 84.44 489 SER A CA 1
ATOM 3352 C C . SER A 1 489 ? 20.990 2.164 -11.803 1.00 84.44 489 SER A C 1
ATOM 3354 O O . SER A 1 489 ? 20.773 1.510 -10.781 1.00 84.44 489 SER A O 1
ATOM 3356 N N . THR A 1 490 ? 20.183 2.150 -12.860 1.00 89.62 490 THR A N 1
ATOM 3357 C CA . THR A 1 490 ? 19.113 1.160 -13.038 1.00 89.62 490 THR A CA 1
ATOM 3358 C C . THR A 1 490 ? 19.719 -0.117 -13.616 1.00 89.62 490 THR A C 1
ATOM 3360 O O . THR A 1 490 ? 20.501 -0.053 -14.563 1.00 89.62 490 THR A O 1
ATOM 3363 N N . ARG A 1 491 ? 19.384 -1.282 -13.053 1.00 88.56 491 ARG A N 1
ATOM 3364 C CA . ARG A 1 491 ? 19.862 -2.590 -13.530 1.00 88.56 491 ARG A CA 1
ATOM 3365 C C . ARG A 1 491 ? 18.677 -3.419 -14.007 1.00 88.56 491 ARG A C 1
ATOM 3367 O O . ARG A 1 491 ? 17.714 -3.579 -13.264 1.00 88.56 491 ARG A O 1
ATOM 3374 N N . ILE A 1 492 ? 18.767 -3.945 -15.225 1.00 91.69 492 ILE A N 1
ATOM 3375 C CA . ILE A 1 492 ? 17.799 -4.884 -15.798 1.00 91.69 492 ILE A CA 1
ATOM 3376 C C . ILE A 1 492 ? 18.550 -6.199 -16.013 1.00 91.69 492 ILE A C 1
ATOM 3378 O O . ILE A 1 492 ? 19.488 -6.258 -16.807 1.00 91.69 492 ILE A O 1
ATOM 3382 N N . SER A 1 493 ? 18.162 -7.235 -15.271 1.00 89.62 493 SER A N 1
ATOM 3383 C CA . SER A 1 493 ? 18.868 -8.519 -15.213 1.00 89.62 493 SER A CA 1
ATOM 3384 C C . SER A 1 493 ? 17.906 -9.674 -15.463 1.00 89.62 493 SER A C 1
ATOM 3386 O O . SER A 1 493 ? 16.771 -9.652 -15.000 1.00 89.62 493 SER A O 1
ATOM 3388 N N . THR A 1 494 ? 18.377 -10.683 -16.187 1.00 90.38 494 THR A N 1
ATOM 3389 C CA . THR A 1 494 ? 17.719 -11.978 -16.414 1.00 90.38 494 THR A CA 1
ATOM 3390 C C . THR A 1 494 ? 18.797 -13.050 -16.507 1.00 90.38 494 THR A C 1
ATOM 3392 O O . THR A 1 494 ? 19.973 -12.723 -16.689 1.00 90.38 494 THR A O 1
ATOM 3395 N N . ASP A 1 495 ? 18.401 -14.318 -16.451 1.00 89.44 495 ASP A N 1
ATOM 3396 C CA . ASP A 1 495 ? 19.311 -15.433 -16.707 1.00 89.44 495 ASP A CA 1
ATOM 3397 C C . ASP A 1 495 ? 19.895 -15.392 -18.134 1.00 89.44 495 ASP A C 1
ATOM 3399 O O . ASP A 1 495 ? 19.395 -14.710 -19.042 1.00 89.44 495 ASP A O 1
ATOM 3403 N N . ALA A 1 496 ? 20.975 -16.147 -18.347 1.00 86.69 496 ALA A N 1
ATOM 3404 C CA . ALA A 1 496 ? 21.558 -16.333 -19.670 1.00 86.69 496 ALA A CA 1
ATOM 3405 C C . ALA A 1 496 ? 20.548 -17.000 -20.625 1.00 86.69 496 ALA A C 1
ATOM 3407 O O . ALA A 1 496 ? 19.835 -17.923 -20.242 1.00 86.69 496 ALA A O 1
ATOM 3408 N N . GLY A 1 497 ? 20.501 -16.542 -21.880 1.00 89.56 497 GLY A N 1
ATOM 3409 C CA . GLY A 1 497 ? 19.558 -17.041 -22.891 1.00 89.56 497 GLY A CA 1
ATOM 3410 C C . GLY A 1 497 ? 18.257 -16.234 -23.009 1.00 89.56 497 GLY A C 1
ATOM 3411 O O . GLY A 1 497 ? 17.462 -16.483 -23.912 1.00 89.56 497 GLY A O 1
ATOM 3412 N N . TYR A 1 498 ? 18.039 -15.239 -22.144 1.00 92.31 498 TYR A N 1
ATOM 3413 C CA . TYR A 1 498 ? 16.846 -14.390 -22.178 1.00 92.31 498 TYR A CA 1
ATOM 3414 C C . TYR A 1 498 ? 17.144 -12.991 -22.732 1.00 92.31 498 TYR A C 1
ATOM 3416 O O . TYR A 1 498 ? 18.200 -12.408 -22.483 1.00 92.31 498 TYR A O 1
ATOM 3424 N N . THR A 1 499 ? 16.189 -12.455 -23.498 1.00 92.25 499 THR A N 1
ATOM 3425 C CA . THR A 1 499 ? 16.172 -11.040 -23.904 1.00 92.25 499 THR A CA 1
ATOM 3426 C C . THR A 1 499 ? 15.649 -10.209 -22.736 1.00 92.25 499 THR A C 1
ATOM 3428 O O . THR A 1 499 ? 14.619 -10.557 -22.163 1.00 92.25 499 THR A O 1
ATOM 3431 N N . ASN A 1 500 ? 16.306 -9.096 -22.417 1.00 92.50 500 ASN A N 1
ATOM 3432 C CA . ASN A 1 500 ? 15.825 -8.144 -21.417 1.00 92.50 500 ASN A CA 1
ATOM 3433 C C . ASN A 1 500 ? 16.122 -6.697 -21.839 1.00 92.50 500 ASN A C 1
ATOM 3435 O O . ASN A 1 500 ? 16.981 -6.464 -22.688 1.00 92.50 500 ASN A O 1
ATOM 3439 N N . GLY A 1 501 ? 15.387 -5.723 -21.298 1.00 93.62 501 GLY A N 1
ATOM 3440 C CA . GLY A 1 501 ? 15.553 -4.317 -21.667 1.00 93.62 501 GLY A CA 1
ATOM 3441 C C . GLY A 1 501 ? 14.305 -3.471 -21.454 1.00 93.62 501 GLY A C 1
ATOM 3442 O O . GLY A 1 501 ? 13.411 -3.846 -20.696 1.00 93.62 501 GLY A O 1
ATOM 3443 N N . LEU A 1 502 ? 14.263 -2.322 -22.128 1.00 94.62 502 LEU A N 1
ATOM 3444 C CA . LEU A 1 502 ? 13.141 -1.385 -22.105 1.00 94.62 502 LEU A CA 1
ATOM 3445 C C . LEU A 1 502 ? 12.283 -1.565 -23.359 1.00 94.62 502 LEU A C 1
ATOM 3447 O O . LEU A 1 502 ? 12.774 -1.404 -24.477 1.00 94.62 502 LEU A O 1
ATOM 3451 N N . GLN A 1 503 ? 10.989 -1.826 -23.177 1.00 94.00 503 GLN A N 1
ATOM 3452 C CA . GLN A 1 503 ? 10.017 -1.898 -24.265 1.00 94.00 503 GLN A CA 1
ATOM 3453 C C . GLN A 1 503 ? 9.129 -0.650 -24.272 1.00 94.00 503 GLN A C 1
ATOM 3455 O O . GLN A 1 503 ? 8.538 -0.288 -23.259 1.00 94.00 503 GLN A O 1
ATOM 3460 N N . LEU A 1 504 ? 9.027 -0.005 -25.431 1.00 96.75 504 LEU A N 1
ATOM 3461 C CA . LEU A 1 504 ? 8.153 1.135 -25.681 1.00 96.75 504 LEU A CA 1
ATOM 3462 C C . LEU A 1 504 ? 6.920 0.619 -26.433 1.00 96.75 504 LEU A C 1
ATOM 3464 O O . LEU A 1 504 ? 7.039 0.073 -27.537 1.00 96.75 504 LEU A O 1
ATOM 3468 N N . GLN A 1 505 ? 5.753 0.752 -25.806 1.00 96.19 505 GLN A N 1
ATOM 3469 C CA . GLN A 1 505 ? 4.489 0.176 -26.266 1.00 96.19 505 GLN A CA 1
ATOM 3470 C C . GLN A 1 505 ? 3.434 1.254 -26.552 1.00 96.19 505 GLN A C 1
ATOM 3472 O O . GLN A 1 505 ? 3.543 2.401 -26.118 1.00 96.19 505 GLN A O 1
ATOM 3477 N N . THR A 1 506 ? 2.384 0.880 -27.279 1.00 96.06 506 THR A N 1
ATOM 3478 C CA . THR A 1 506 ? 1.137 1.648 -27.389 1.00 96.06 506 THR A CA 1
ATOM 3479 C C . THR A 1 506 ? -0.020 0.690 -27.133 1.00 96.06 506 THR A C 1
ATOM 3481 O O . THR A 1 506 ? -0.187 -0.296 -27.853 1.00 96.06 506 THR A O 1
ATOM 3484 N N . GLY A 1 507 ? -0.770 0.917 -26.051 1.00 93.44 507 GLY A N 1
ATOM 3485 C CA . GLY A 1 507 ? -1.567 -0.154 -25.449 1.00 93.44 507 GLY A CA 1
ATOM 3486 C C . GLY A 1 507 ? -0.654 -1.316 -25.039 1.00 93.44 507 GLY A C 1
ATOM 3487 O O . GLY A 1 507 ? 0.415 -1.084 -24.486 1.00 93.44 507 GLY A O 1
ATOM 3488 N N . ALA A 1 508 ? -1.043 -2.549 -25.366 1.00 92.81 508 ALA A N 1
ATOM 3489 C CA . ALA A 1 508 ? -0.226 -3.747 -25.140 1.00 92.81 508 ALA A CA 1
ATOM 3490 C C . ALA A 1 508 ? 0.754 -4.072 -26.291 1.00 92.81 508 ALA A C 1
ATOM 3492 O O . ALA A 1 508 ? 1.453 -5.083 -26.237 1.00 92.81 508 ALA A O 1
ATOM 3493 N N . LEU A 1 509 ? 0.785 -3.269 -27.363 1.00 97.12 509 LEU A N 1
ATOM 3494 C CA . LEU A 1 509 ? 1.526 -3.596 -28.583 1.00 97.12 509 LEU A CA 1
ATOM 3495 C C . LEU A 1 509 ? 2.912 -2.953 -28.589 1.00 97.12 509 LEU A C 1
ATOM 3497 O O . LEU A 1 509 ? 3.066 -1.761 -28.321 1.00 97.12 509 LEU A O 1
ATOM 3501 N N . ALA A 1 510 ? 3.925 -3.742 -28.941 1.00 96.81 510 ALA A N 1
ATOM 3502 C CA . ALA A 1 510 ? 5.292 -3.270 -29.109 1.00 96.81 510 ALA A CA 1
ATOM 3503 C C . ALA A 1 510 ? 5.391 -2.219 -30.228 1.00 96.81 510 ALA A C 1
ATOM 3505 O O . ALA A 1 510 ? 4.726 -2.332 -31.258 1.00 96.81 510 ALA A O 1
ATOM 3506 N N . ARG A 1 511 ? 6.258 -1.217 -30.052 1.00 98.00 511 ARG A N 1
ATOM 3507 C 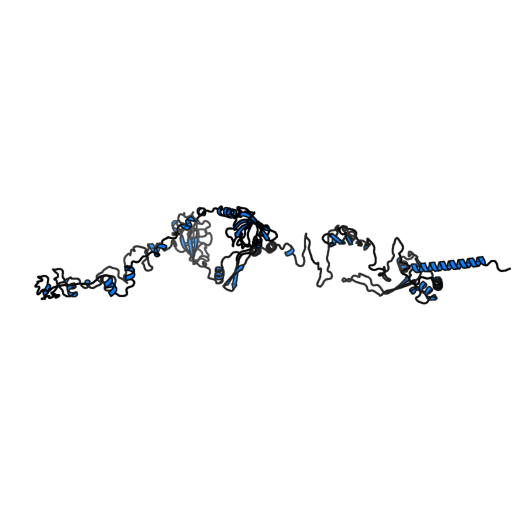CA . ARG A 1 511 ? 6.650 -0.271 -31.114 1.00 98.00 511 ARG A CA 1
ATOM 3508 C C . ARG A 1 511 ? 8.162 -0.201 -31.258 1.00 98.00 511 ARG A C 1
ATOM 3510 O O . ARG A 1 511 ? 8.688 -0.357 -32.358 1.00 98.00 511 ARG A O 1
ATOM 3517 N N . TRP A 1 512 ? 8.859 -0.077 -30.133 1.00 97.94 512 TRP A N 1
ATOM 3518 C CA . TRP A 1 512 ? 10.318 -0.106 -30.062 1.00 97.94 512 TRP A CA 1
ATOM 3519 C C . TRP A 1 512 ? 10.784 -0.886 -28.835 1.00 97.94 512 TRP A C 1
ATOM 3521 O O . TRP A 1 512 ? 10.054 -1.010 -27.852 1.00 97.94 512 TRP A O 1
ATOM 3531 N N . SER A 1 513 ? 12.013 -1.394 -28.859 1.00 97.06 513 SER A N 1
ATOM 3532 C CA . SER A 1 513 ? 12.659 -1.906 -27.648 1.00 97.06 513 SER A CA 1
ATOM 3533 C C . SER A 1 513 ? 14.172 -1.735 -27.691 1.00 97.06 513 SER A C 1
ATOM 3535 O O . SER A 1 513 ? 14.776 -1.969 -28.739 1.00 97.06 513 SER A O 1
ATOM 3537 N N . VAL A 1 514 ? 14.771 -1.386 -26.554 1.00 97.56 514 VAL A N 1
ATOM 3538 C CA . VAL A 1 514 ? 16.221 -1.243 -26.361 1.00 97.56 514 VAL A CA 1
ATOM 3539 C C . VAL A 1 514 ? 16.671 -2.333 -25.394 1.00 97.56 514 VAL A C 1
ATOM 3541 O O . VAL A 1 514 ? 16.399 -2.249 -24.195 1.00 97.56 514 VAL A O 1
ATOM 3544 N N . ASN A 1 515 ? 17.308 -3.376 -25.930 1.00 94.88 515 ASN A N 1
ATOM 3545 C CA . ASN A 1 515 ? 17.462 -4.661 -25.255 1.00 94.88 515 ASN A CA 1
ATOM 3546 C C . ASN A 1 515 ? 18.877 -5.243 -25.356 1.00 94.88 515 ASN A C 1
ATOM 3548 O O . ASN A 1 515 ? 19.615 -5.002 -26.310 1.00 94.88 515 ASN A O 1
ATOM 3552 N N . LYS A 1 516 ? 19.189 -6.135 -24.416 1.00 93.94 516 LYS A N 1
ATOM 3553 C CA . LYS A 1 516 ? 20.155 -7.221 -24.581 1.00 93.94 516 LYS A CA 1
ATOM 3554 C C . LYS A 1 516 ? 19.484 -8.363 -25.351 1.00 93.94 516 LYS A C 1
ATOM 3556 O O . LYS A 1 516 ? 18.378 -8.776 -25.004 1.00 93.94 516 LYS A O 1
ATOM 3561 N N . SER A 1 517 ? 20.137 -8.885 -26.383 1.00 92.75 517 SER A N 1
ATOM 3562 C CA . SER A 1 517 ? 19.644 -10.038 -27.154 1.00 92.75 517 SER A CA 1
ATOM 3563 C C . SER A 1 517 ? 19.657 -11.351 -26.351 1.00 92.75 517 SER A C 1
ATOM 3565 O O . SER A 1 517 ? 20.390 -11.502 -25.376 1.00 92.75 517 SER A O 1
ATOM 3567 N N . GLY A 1 518 ? 18.846 -12.326 -26.774 1.00 92.06 518 GLY A N 1
ATOM 3568 C CA . GLY A 1 518 ? 18.651 -13.606 -26.075 1.00 92.06 518 GLY A CA 1
ATOM 3569 C C . GLY A 1 518 ? 19.758 -14.651 -26.249 1.00 92.06 518 GLY A C 1
ATOM 3570 O O . GLY A 1 518 ? 19.549 -15.806 -25.901 1.00 92.06 518 GLY A O 1
ATOM 3571 N N . SER A 1 519 ? 20.924 -14.308 -26.796 1.00 91.38 519 SER A N 1
ATOM 3572 C CA . SER A 1 519 ? 22.033 -15.266 -26.879 1.00 91.38 519 SER A CA 1
ATOM 3573 C C . SER A 1 519 ? 22.586 -15.569 -25.481 1.00 91.38 519 SER A C 1
ATOM 3575 O O . SER A 1 519 ? 22.880 -14.654 -24.707 1.00 91.38 519 SER A O 1
ATOM 3577 N N . ALA A 1 520 ? 22.749 -16.852 -25.150 1.00 89.19 520 ALA A N 1
ATOM 3578 C CA . ALA A 1 520 ? 23.344 -17.269 -23.883 1.00 89.19 520 ALA A CA 1
ATOM 3579 C C . ALA A 1 520 ? 24.808 -16.809 -23.778 1.00 89.19 520 ALA A C 1
ATOM 3581 O O . ALA A 1 520 ? 25.570 -16.912 -24.736 1.00 89.19 520 ALA A O 1
ATOM 3582 N N . GLU A 1 521 ? 25.200 -16.296 -22.612 1.00 86.88 521 GLU A N 1
ATOM 3583 C CA . GLU A 1 521 ? 26.576 -15.870 -22.353 1.00 86.88 521 GLU A CA 1
ATOM 3584 C C . GLU A 1 521 ? 27.408 -17.060 -21.871 1.00 86.88 521 GLU A C 1
ATOM 3586 O O . GLU A 1 521 ? 27.176 -17.587 -20.786 1.00 86.88 521 GLU A O 1
ATOM 3591 N N . SER A 1 522 ? 28.382 -17.482 -22.680 1.00 79.00 522 SER A N 1
ATOM 3592 C CA . SER A 1 522 ? 29.227 -18.659 -22.421 1.00 79.00 522 SER A CA 1
ATOM 3593 C C . SER A 1 522 ? 30.644 -18.310 -21.941 1.00 79.00 522 SER A C 1
ATOM 3595 O O . SER A 1 522 ? 31.513 -19.178 -21.906 1.00 79.00 522 SER A O 1
ATOM 3597 N N . GLY A 1 523 ? 30.896 -17.042 -21.601 1.00 77.75 523 GLY A N 1
ATOM 3598 C CA . GLY A 1 523 ? 32.221 -16.514 -21.249 1.00 77.75 523 GLY A CA 1
ATOM 3599 C C . GLY A 1 523 ? 32.943 -15.829 -22.418 1.00 77.75 523 GLY A C 1
ATOM 3600 O O . GLY A 1 523 ? 32.432 -15.768 -23.533 1.00 77.75 523 GLY A O 1
ATOM 3601 N N . SER A 1 524 ? 34.130 -15.272 -22.153 1.00 75.44 524 SER A N 1
ATOM 3602 C CA . SER A 1 524 ? 35.003 -14.618 -23.154 1.00 75.44 524 SER A CA 1
ATOM 3603 C C . SER A 1 524 ? 34.308 -13.564 -24.038 1.00 75.44 524 SER A C 1
ATOM 3605 O O . SER A 1 524 ? 34.557 -13.492 -25.238 1.00 75.44 524 SER A O 1
ATOM 3607 N N . SER A 1 525 ? 33.402 -12.772 -23.452 1.00 79.94 525 SER A N 1
ATOM 3608 C CA . SER A 1 525 ? 32.528 -11.794 -24.135 1.00 79.94 525 SER A CA 1
ATOM 3609 C C . SER A 1 525 ? 31.570 -12.364 -25.196 1.00 79.94 525 SER A C 1
ATOM 3611 O O . SER A 1 525 ? 30.797 -11.601 -25.775 1.00 79.94 525 SER A O 1
ATOM 3613 N N . ALA A 1 526 ? 31.546 -13.682 -25.410 1.00 79.56 526 ALA A N 1
ATOM 3614 C CA . ALA A 1 526 ? 30.597 -14.343 -26.296 1.00 79.56 526 ALA A CA 1
ATOM 3615 C C . ALA A 1 526 ? 29.200 -14.415 -25.658 1.00 79.56 526 ALA A C 1
ATOM 3617 O O . ALA A 1 526 ? 29.052 -14.668 -24.458 1.00 79.56 526 ALA A O 1
ATOM 3618 N N . GLY A 1 527 ? 28.169 -14.206 -26.477 1.00 85.75 527 GLY A N 1
ATOM 3619 C CA . GLY A 1 527 ? 26.772 -14.286 -26.067 1.00 85.75 527 GLY A CA 1
ATOM 3620 C C . GLY A 1 527 ? 25.949 -13.134 -26.619 1.00 85.75 527 GLY A C 1
ATOM 3621 O O . GLY A 1 527 ? 25.824 -12.984 -27.832 1.00 85.75 527 GLY A O 1
ATOM 3622 N N . SER A 1 528 ? 25.321 -12.373 -25.728 1.00 91.69 528 SER A N 1
ATOM 3623 C CA . SER A 1 528 ? 24.337 -11.357 -26.093 1.00 91.69 528 SER A CA 1
ATOM 3624 C C . SER A 1 528 ? 24.929 -10.006 -26.483 1.00 91.69 528 SER A C 1
ATOM 3626 O O . SER A 1 528 ? 25.670 -9.392 -25.712 1.00 91.69 528 SER A O 1
ATOM 3628 N N . ASP A 1 529 ? 24.444 -9.509 -27.611 1.00 93.94 529 ASP A N 1
ATOM 3629 C CA . ASP A 1 529 ? 24.674 -8.178 -28.164 1.00 93.94 529 ASP A CA 1
ATOM 3630 C C . ASP A 1 529 ? 23.606 -7.168 -27.717 1.00 93.94 529 ASP A C 1
ATOM 3632 O O . ASP A 1 529 ? 22.499 -7.560 -27.323 1.00 93.94 529 ASP A O 1
ATOM 3636 N N . PHE A 1 530 ? 23.930 -5.877 -27.821 1.00 95.50 530 PHE A N 1
ATOM 3637 C CA . PHE A 1 530 ? 22.996 -4.762 -27.624 1.00 95.50 530 PHE A CA 1
ATOM 3638 C C . PHE A 1 530 ? 22.185 -4.514 -28.900 1.00 95.50 530 PHE A C 1
ATOM 3640 O O . PHE A 1 530 ? 22.754 -4.478 -29.990 1.00 95.50 530 PHE A O 1
ATOM 3647 N N . GLU A 1 531 ? 20.872 -4.319 -28.777 1.00 96.06 531 GLU A N 1
ATOM 3648 C CA . GLU A 1 531 ? 19.949 -4.196 -29.908 1.00 96.06 531 GLU A CA 1
ATOM 3649 C C . GLU A 1 531 ? 18.887 -3.111 -29.689 1.00 96.06 531 GLU A C 1
ATOM 3651 O O . GLU A 1 531 ? 18.206 -3.078 -28.661 1.00 96.06 531 GLU A O 1
ATOM 3656 N N . ILE A 1 532 ? 18.667 -2.287 -30.716 1.00 97.25 532 ILE A N 1
ATOM 3657 C CA . ILE A 1 532 ? 17.459 -1.470 -30.868 1.00 97.25 532 ILE A CA 1
ATOM 3658 C C . ILE A 1 532 ? 16.577 -2.159 -31.906 1.00 97.25 532 ILE A C 1
ATOM 3660 O O . ILE A 1 532 ? 16.967 -2.284 -33.066 1.00 97.25 532 ILE A O 1
ATOM 3664 N N . ARG A 1 533 ? 15.386 -2.601 -31.494 1.00 96.44 533 ARG A N 1
ATOM 3665 C CA . ARG A 1 533 ? 14.410 -3.294 -32.351 1.00 96.44 533 ARG A CA 1
ATOM 3666 C C . ARG A 1 533 ? 13.189 -2.422 -32.617 1.00 96.44 533 ARG A C 1
ATOM 3668 O O . ARG A 1 533 ? 12.761 -1.679 -31.731 1.00 96.44 533 ARG A O 1
ATOM 3675 N N . ARG A 1 534 ? 12.598 -2.577 -33.803 1.00 97.12 534 ARG A N 1
ATOM 3676 C CA . ARG A 1 534 ? 11.333 -1.943 -34.207 1.00 97.12 534 ARG A CA 1
ATOM 3677 C C . ARG A 1 534 ? 10.267 -2.991 -34.523 1.00 97.12 534 ARG A C 1
ATOM 3679 O O . ARG A 1 534 ? 10.577 -4.079 -35.018 1.00 97.12 534 ARG A O 1
ATOM 3686 N N . TYR A 1 535 ? 9.018 -2.628 -34.271 1.00 97.94 535 TYR A N 1
ATOM 3687 C CA . TYR A 1 535 ? 7.844 -3.481 -34.435 1.00 97.94 535 TYR A CA 1
ATOM 3688 C C . TYR A 1 535 ? 6.806 -2.757 -35.303 1.00 97.94 535 TYR A C 1
ATOM 3690 O O . TYR A 1 535 ? 6.837 -1.529 -35.402 1.00 97.94 535 TYR A O 1
ATOM 3698 N N . ASP A 1 536 ? 5.925 -3.506 -35.960 1.00 97.25 536 ASP A N 1
ATOM 3699 C CA . ASP A 1 536 ? 4.831 -2.945 -36.755 1.00 97.25 536 ASP A CA 1
ATOM 3700 C C . ASP A 1 536 ? 3.616 -2.566 -35.891 1.00 97.25 536 ASP A C 1
ATOM 3702 O O . ASP A 1 536 ? 3.629 -2.688 -34.662 1.00 97.25 536 ASP A O 1
ATOM 3706 N N . ASP A 1 537 ? 2.539 -2.106 -36.534 1.00 96.56 537 ASP A N 1
ATOM 3707 C CA . ASP A 1 537 ? 1.329 -1.691 -35.828 1.00 96.56 537 ASP A CA 1
ATOM 3708 C C . ASP A 1 537 ? 0.620 -2.836 -35.091 1.00 96.56 537 ASP A C 1
ATOM 3710 O O . ASP A 1 537 ? -0.042 -2.579 -34.081 1.00 96.56 537 ASP A O 1
ATOM 3714 N N . SER A 1 538 ? 0.825 -4.090 -35.501 1.00 96.56 538 SER A N 1
ATOM 3715 C CA . SER A 1 538 ? 0.328 -5.277 -34.793 1.00 96.56 538 SER A CA 1
ATOM 3716 C C . SER A 1 538 ? 1.216 -5.695 -33.611 1.00 96.56 538 SER A C 1
ATOM 3718 O O . SER A 1 538 ? 0.838 -6.559 -32.824 1.00 96.56 538 SER A O 1
ATOM 3720 N N . GLY A 1 539 ? 2.376 -5.051 -33.442 1.00 96.81 539 GLY A N 1
ATOM 3721 C CA . GLY A 1 539 ? 3.372 -5.399 -32.431 1.00 96.81 539 GLY A CA 1
ATOM 3722 C C . GLY A 1 539 ? 4.307 -6.537 -32.849 1.00 96.81 539 GLY A C 1
ATOM 3723 O O . GLY A 1 539 ? 5.084 -7.012 -32.019 1.00 96.81 539 GLY A O 1
ATOM 3724 N N . THR A 1 540 ? 4.276 -6.968 -34.113 1.00 97.12 540 THR A N 1
ATOM 3725 C CA . THR A 1 540 ? 5.183 -7.989 -34.648 1.00 97.12 540 THR A CA 1
ATOM 3726 C C . THR A 1 540 ? 6.563 -7.388 -34.914 1.00 97.12 540 THR A C 1
ATOM 3728 O O . THR A 1 540 ? 6.693 -6.261 -35.390 1.00 97.12 540 THR A O 1
ATOM 3731 N N . TYR A 1 541 ? 7.623 -8.127 -34.571 1.00 96.19 541 TYR A N 1
ATOM 3732 C CA . TYR A 1 541 ? 9.006 -7.706 -34.816 1.00 96.19 541 TYR A CA 1
ATOM 3733 C C . TYR A 1 541 ? 9.265 -7.567 -36.318 1.00 96.19 541 TYR A C 1
ATOM 3735 O O . TYR A 1 541 ? 9.011 -8.505 -37.071 1.00 96.19 541 TYR A O 1
ATOM 3743 N N . VAL A 1 542 ? 9.813 -6.421 -36.737 1.00 96.38 542 VAL A N 1
ATOM 3744 C CA . VAL A 1 542 ? 10.150 -6.179 -38.148 1.00 96.38 542 VAL A CA 1
ATOM 3745 C C . VAL A 1 542 ? 11.650 -6.297 -38.377 1.00 96.38 542 VAL A C 1
ATOM 3747 O O . VAL A 1 542 ? 12.073 -7.051 -39.249 1.00 96.38 542 VAL A O 1
ATOM 3750 N N . SER A 1 543 ? 12.465 -5.556 -37.618 1.00 96.06 543 SER A N 1
ATOM 3751 C CA . SER A 1 543 ? 13.926 -5.663 -37.703 1.00 96.06 543 SER A CA 1
ATOM 3752 C C . SER A 1 543 ? 14.662 -5.052 -36.501 1.00 96.06 543 SER A C 1
ATOM 3754 O O . SER A 1 543 ? 14.044 -4.469 -35.600 1.00 96.06 543 SER A O 1
ATOM 3756 N N . THR A 1 544 ? 15.993 -5.168 -36.510 1.00 95.88 544 THR A N 1
ATOM 3757 C CA . THR A 1 544 ? 16.924 -4.558 -35.548 1.00 95.88 544 THR A CA 1
ATOM 3758 C C . THR A 1 544 ? 17.758 -3.483 -36.262 1.00 95.88 544 THR A C 1
ATOM 3760 O O . THR A 1 544 ? 18.863 -3.790 -36.706 1.00 95.88 544 THR A O 1
ATOM 3763 N N . PRO A 1 545 ? 17.261 -2.232 -36.406 1.00 96.06 545 PRO A N 1
ATOM 3764 C CA . PRO A 1 545 ? 17.972 -1.158 -37.111 1.00 96.06 545 PRO A CA 1
ATOM 3765 C C . PRO A 1 545 ? 19.394 -0.873 -36.621 1.00 96.06 545 PRO A C 1
ATOM 3767 O O . PRO A 1 545 ? 20.214 -0.393 -37.399 1.00 96.06 545 PRO A O 1
ATOM 3770 N N . LEU A 1 546 ? 19.688 -1.149 -35.346 1.00 96.75 546 LEU A N 1
ATOM 3771 C CA . LEU A 1 546 ? 21.027 -1.028 -34.776 1.00 96.75 546 LEU A CA 1
ATOM 3772 C C . LEU A 1 546 ? 21.311 -2.202 -33.841 1.00 96.75 546 LEU A C 1
ATOM 3774 O O . LEU A 1 546 ? 20.556 -2.450 -32.897 1.00 96.75 546 LEU A O 1
ATOM 3778 N N . ARG A 1 547 ? 22.439 -2.874 -34.074 1.00 96.06 547 ARG A N 1
ATOM 3779 C CA . ARG A 1 547 ? 23.012 -3.898 -33.196 1.00 96.06 547 ARG A CA 1
ATOM 3780 C C . ARG A 1 547 ? 24.482 -3.591 -32.942 1.00 96.06 547 ARG A C 1
ATOM 3782 O O . ARG A 1 547 ? 25.189 -3.220 -33.873 1.00 96.06 547 ARG A O 1
ATOM 3789 N N . ILE A 1 548 ? 24.947 -3.769 -31.708 1.00 96.88 548 ILE A N 1
ATOM 3790 C CA . ILE A 1 548 ? 26.367 -3.657 -31.351 1.00 96.88 548 ILE A CA 1
ATOM 3791 C C . ILE A 1 548 ? 26.830 -4.997 -30.789 1.00 96.88 548 ILE A C 1
ATOM 3793 O O . ILE A 1 548 ? 26.346 -5.431 -29.739 1.00 96.88 548 ILE A O 1
ATOM 3797 N N . GLY A 1 549 ? 27.763 -5.630 -31.501 1.00 93.81 549 GLY A N 1
ATOM 3798 C CA . GLY A 1 549 ? 28.402 -6.875 -31.095 1.00 93.81 549 GLY A CA 1
ATOM 3799 C C . GLY A 1 549 ? 29.153 -6.712 -29.776 1.00 93.81 549 GLY A C 1
ATOM 3800 O O . GLY A 1 549 ? 30.020 -5.847 -29.656 1.00 93.81 549 GLY A O 1
ATOM 3801 N N . ARG A 1 550 ? 28.853 -7.533 -28.764 1.00 91.94 550 ARG A N 1
ATOM 3802 C CA . ARG A 1 550 ? 29.571 -7.483 -27.478 1.00 91.94 550 ARG A CA 1
ATOM 3803 C C . ARG A 1 550 ? 30.998 -8.020 -27.597 1.00 91.94 550 ARG A C 1
ATOM 3805 O O . ARG A 1 550 ? 31.885 -7.565 -26.878 1.00 91.94 550 ARG A O 1
ATOM 3812 N N . ALA A 1 551 ? 31.207 -9.000 -28.473 1.00 90.94 551 ALA A N 1
ATOM 3813 C CA . ALA A 1 551 ? 32.491 -9.675 -28.633 1.00 90.94 551 ALA A CA 1
ATOM 3814 C C . ALA A 1 551 ? 33.527 -8.841 -29.412 1.00 90.94 551 ALA A C 1
ATOM 3816 O O . ALA A 1 551 ? 34.720 -8.966 -29.151 1.00 90.94 551 ALA A O 1
ATOM 3817 N N . ASP A 1 552 ? 33.079 -8.004 -30.352 1.00 90.94 552 ASP A N 1
ATOM 3818 C CA . ASP A 1 552 ? 33.925 -7.300 -31.328 1.00 90.94 552 ASP A CA 1
ATOM 3819 C C . ASP A 1 552 ? 33.686 -5.777 -31.403 1.00 90.94 552 ASP A C 1
ATOM 3821 O O . ASP A 1 552 ? 34.473 -5.063 -32.024 1.00 90.94 552 ASP A O 1
ATOM 3825 N N . GLY A 1 553 ? 32.627 -5.259 -30.770 1.00 92.00 553 GLY A N 1
ATOM 3826 C CA . GLY A 1 553 ? 32.227 -3.852 -30.845 1.00 92.00 553 GLY A CA 1
ATOM 3827 C C . GLY A 1 553 ? 31.625 -3.437 -32.192 1.00 92.00 553 GLY A C 1
ATOM 3828 O O . GLY A 1 553 ? 31.413 -2.242 -32.419 1.00 92.00 553 GLY A O 1
ATOM 3829 N N . VAL A 1 554 ? 31.351 -4.377 -33.106 1.00 94.00 554 VAL A N 1
ATOM 3830 C CA . VAL A 1 554 ? 30.869 -4.055 -34.454 1.00 94.00 554 VAL A CA 1
ATOM 3831 C C . VAL A 1 554 ? 29.446 -3.513 -34.380 1.00 94.00 554 VAL A C 1
ATOM 3833 O O . VAL A 1 554 ? 28.519 -4.194 -33.945 1.00 94.00 554 VAL A O 1
ATOM 3836 N N . THR A 1 555 ? 29.267 -2.273 -34.840 1.00 96.44 555 THR A N 1
ATOM 3837 C CA . THR A 1 555 ? 27.944 -1.662 -35.012 1.00 96.44 555 THR A CA 1
ATOM 3838 C C . THR A 1 555 ? 27.388 -2.050 -36.379 1.00 96.44 555 THR A C 1
ATOM 3840 O O . THR A 1 555 ? 27.811 -1.518 -37.404 1.00 96.44 555 THR A O 1
ATOM 3843 N N . ALA A 1 556 ? 26.438 -2.981 -36.391 1.00 94.94 556 ALA A N 1
ATOM 3844 C CA . ALA A 1 556 ? 25.662 -3.336 -37.569 1.00 94.94 556 ALA A CA 1
ATOM 3845 C C . ALA A 1 556 ? 24.421 -2.436 -37.667 1.00 94.94 556 ALA A C 1
ATOM 3847 O O . ALA A 1 556 ? 23.710 -2.236 -36.679 1.00 94.94 556 ALA A O 1
ATOM 3848 N N . ILE A 1 557 ? 24.163 -1.915 -38.868 1.00 95.56 557 ILE A N 1
ATOM 3849 C CA . ILE A 1 557 ? 22.986 -1.107 -39.193 1.00 95.56 557 ILE A CA 1
ATOM 3850 C C . ILE A 1 557 ? 22.133 -1.875 -40.200 1.00 95.56 557 ILE A C 1
ATOM 3852 O O . ILE A 1 557 ? 22.642 -2.309 -41.233 1.00 95.56 557 ILE A O 1
ATOM 3856 N N . ASP A 1 558 ? 20.843 -2.014 -39.905 1.00 94.06 558 ASP A N 1
ATOM 3857 C CA . ASP A 1 558 ? 19.841 -2.529 -40.838 1.00 94.06 558 ASP A CA 1
ATOM 3858 C C . ASP A 1 558 ? 19.004 -1.362 -41.382 1.00 94.06 558 ASP A C 1
ATOM 3860 O O . ASP A 1 558 ? 18.278 -0.689 -40.646 1.00 94.06 558 ASP A O 1
ATOM 3864 N N . GLY A 1 559 ? 19.148 -1.098 -42.682 1.00 89.94 559 GLY A N 1
ATOM 3865 C CA . GLY A 1 559 ? 18.614 0.085 -43.355 1.00 89.94 559 GLY A CA 1
ATOM 3866 C C . GLY A 1 559 ? 19.699 1.095 -43.749 1.00 89.94 559 GLY A C 1
ATOM 3867 O O . GLY A 1 559 ? 20.883 0.777 -43.831 1.00 89.94 559 GLY A O 1
ATOM 3868 N N . GLY A 1 560 ? 19.283 2.327 -44.057 1.00 89.00 560 GLY A N 1
ATOM 3869 C CA . GLY A 1 560 ? 20.180 3.381 -44.538 1.00 89.00 560 GLY A CA 1
ATOM 3870 C C . GLY A 1 560 ? 20.707 4.288 -43.425 1.00 89.00 560 GLY A C 1
ATOM 3871 O O . GLY A 1 560 ? 19.922 4.912 -42.712 1.00 89.00 560 GLY A O 1
ATOM 3872 N N . LEU A 1 561 ? 22.031 4.445 -43.342 1.00 92.25 561 LEU A N 1
ATOM 3873 C CA . LEU A 1 561 ? 22.666 5.519 -42.576 1.00 92.25 561 LEU A CA 1
ATOM 3874 C C . LEU A 1 561 ? 22.682 6.804 -43.420 1.00 92.25 561 LEU A C 1
ATOM 3876 O O . LEU A 1 561 ? 23.271 6.829 -44.500 1.00 92.25 561 LEU A O 1
ATOM 3880 N N . ARG A 1 562 ? 22.041 7.872 -42.935 1.00 93.62 562 ARG A N 1
ATOM 3881 C CA . ARG A 1 562 ? 21.944 9.172 -43.623 1.00 93.62 562 ARG A CA 1
ATOM 3882 C C . ARG A 1 562 ? 22.071 10.343 -42.640 1.00 93.62 562 ARG A C 1
ATOM 3884 O O . ARG A 1 562 ? 21.739 10.159 -41.467 1.00 93.62 562 ARG A O 1
ATOM 3891 N N . PRO A 1 563 ? 22.481 11.545 -43.086 1.00 94.94 563 PRO A N 1
ATOM 3892 C CA . PRO A 1 563 ? 22.363 12.749 -42.270 1.00 94.94 563 PRO A CA 1
ATOM 3893 C C . PRO A 1 563 ? 20.889 13.084 -41.983 1.00 94.94 563 PRO A C 1
ATOM 3895 O O . PRO A 1 563 ? 19.974 12.663 -42.705 1.00 94.94 563 PRO A O 1
ATOM 3898 N N . LEU A 1 564 ? 20.654 13.846 -40.909 1.00 94.31 564 LEU A N 1
ATOM 3899 C CA . LEU A 1 564 ? 19.306 14.262 -40.514 1.00 94.31 564 LEU A CA 1
ATOM 3900 C C . LEU A 1 564 ? 18.745 15.314 -41.483 1.00 94.31 564 LEU A C 1
ATOM 3902 O O . LEU A 1 564 ? 17.594 15.191 -41.903 1.00 94.31 564 LEU A O 1
ATOM 3906 N N . GLY A 1 565 ? 19.574 16.297 -41.852 1.00 94.19 565 GLY A N 1
ATOM 3907 C CA . GLY A 1 565 ? 19.288 17.310 -42.868 1.00 94.19 565 GLY A CA 1
ATOM 3908 C C . GLY A 1 565 ? 20.162 17.128 -44.109 1.00 94.19 565 GLY A C 1
ATOM 3909 O O . GLY A 1 565 ? 21.289 16.640 -44.013 1.00 94.19 565 GLY A O 1
ATOM 3910 N N . ASP A 1 566 ? 19.645 17.520 -45.271 1.00 96.12 566 ASP A N 1
ATOM 3911 C CA . ASP A 1 566 ? 20.396 17.457 -46.526 1.00 96.12 566 ASP A CA 1
ATOM 3912 C C . ASP A 1 566 ? 21.613 18.399 -46.504 1.00 96.12 566 ASP A C 1
ATOM 3914 O O . ASP A 1 566 ? 21.545 19.501 -45.959 1.00 96.12 566 ASP A O 1
ATOM 3918 N N . ASN A 1 567 ? 22.736 17.933 -47.059 1.00 93.81 567 ASN A N 1
ATOM 3919 C CA . ASN A 1 567 ? 24.027 18.631 -47.147 1.00 93.81 567 ASN A CA 1
ATOM 3920 C C . ASN A 1 567 ? 24.540 19.300 -45.839 1.00 93.81 567 ASN A C 1
ATOM 3922 O O . ASN A 1 567 ? 25.333 20.239 -45.884 1.00 93.81 567 ASN A O 1
ATOM 3926 N N . GLY A 1 568 ? 24.086 18.845 -44.662 1.00 92.25 568 GLY A N 1
ATOM 3927 C CA . GLY A 1 568 ? 24.348 19.517 -43.380 1.00 92.25 568 GLY A CA 1
ATOM 3928 C C . GLY A 1 568 ? 25.504 18.960 -42.540 1.00 92.25 568 GLY A C 1
ATOM 3929 O O . GLY A 1 568 ? 25.918 19.609 -41.579 1.00 92.25 568 GLY A O 1
ATOM 3930 N N . GLN A 1 569 ? 26.002 17.753 -42.835 1.00 94.25 569 GLN A N 1
ATOM 3931 C CA . GLN A 1 569 ? 27.026 17.070 -42.030 1.00 94.25 569 GLN A CA 1
ATOM 3932 C C . GLN A 1 569 ? 28.045 16.310 -42.906 1.00 94.25 569 GLN A C 1
ATOM 3934 O O . GLN A 1 569 ? 27.627 15.538 -43.770 1.00 94.25 569 GLN A O 1
ATOM 3939 N N . PRO A 1 570 ? 29.366 16.460 -42.671 1.00 93.38 570 PRO A N 1
ATOM 3940 C CA . PRO A 1 570 ? 30.398 15.670 -43.343 1.00 93.38 570 PRO A CA 1
ATOM 3941 C C . PRO A 1 570 ? 30.579 14.282 -42.702 1.00 93.38 570 PRO A C 1
ATOM 3943 O O . PRO A 1 570 ? 30.352 14.092 -41.505 1.00 93.38 570 PRO A O 1
ATOM 3946 N N . LEU A 1 571 ? 31.069 13.311 -43.482 1.00 94.12 571 LEU A N 1
ATOM 3947 C CA . LEU A 1 571 ? 31.452 11.989 -42.975 1.00 94.12 571 LEU A CA 1
ATOM 3948 C C . LEU A 1 571 ? 32.912 11.996 -42.483 1.00 94.12 571 LEU A C 1
ATOM 3950 O O . LEU A 1 571 ? 33.835 11.596 -43.192 1.00 94.12 571 LEU A O 1
ATOM 3954 N N . GLY A 1 572 ? 33.109 12.445 -41.243 1.00 94.38 572 GLY A N 1
ATOM 3955 C CA . GLY A 1 572 ? 34.429 12.633 -40.628 1.00 94.38 572 GLY A CA 1
ATOM 3956 C C . GLY A 1 572 ? 34.936 14.078 -40.719 1.00 94.38 572 GLY A C 1
ATOM 3957 O O . GLY A 1 572 ? 34.230 14.972 -41.179 1.00 94.38 572 GLY A O 1
ATOM 3958 N N . ALA A 1 573 ? 36.158 14.313 -40.237 1.00 91.44 573 ALA A N 1
ATOM 3959 C CA . ALA A 1 573 ? 36.793 15.636 -40.184 1.00 91.44 573 ALA A CA 1
ATOM 3960 C C . ALA A 1 573 ? 38.329 15.533 -40.275 1.00 91.44 573 ALA A C 1
ATOM 3962 O O . ALA A 1 573 ? 38.884 14.441 -40.140 1.00 91.44 573 ALA A O 1
ATOM 3963 N N . GLY A 1 574 ? 39.037 16.662 -40.423 1.00 90.50 574 GLY A N 1
ATOM 3964 C CA . GLY A 1 574 ? 40.504 16.698 -40.562 1.00 90.50 574 GLY A CA 1
ATOM 3965 C C . GLY A 1 574 ? 41.278 15.906 -39.491 1.00 90.50 574 GLY A C 1
ATOM 3966 O O . GLY A 1 574 ? 42.230 15.191 -39.821 1.00 90.50 574 GLY A O 1
ATOM 3967 N N . ALA A 1 575 ? 40.823 15.951 -38.232 1.00 91.25 575 ALA A N 1
ATOM 3968 C CA . ALA A 1 575 ? 41.375 15.182 -37.107 1.00 91.25 575 ALA A CA 1
ATOM 3969 C C . ALA A 1 575 ? 40.747 13.782 -36.911 1.00 91.25 575 ALA A C 1
ATOM 3971 O O . ALA A 1 575 ? 41.340 12.941 -36.239 1.00 91.25 575 ALA A O 1
ATOM 3972 N N . TYR A 1 576 ? 39.578 13.518 -37.503 1.00 91.44 576 TYR A N 1
ATOM 3973 C CA . TYR A 1 576 ? 38.768 12.306 -37.317 1.00 91.44 576 TYR A CA 1
ATOM 3974 C C . TYR A 1 576 ? 38.427 11.692 -38.680 1.00 91.44 576 TYR A C 1
ATOM 3976 O O . TYR A 1 576 ? 37.304 11.794 -39.179 1.00 91.44 576 TYR A O 1
ATOM 3984 N N . ARG A 1 577 ? 39.439 11.106 -39.322 1.00 93.69 577 ARG A N 1
ATOM 3985 C CA . ARG A 1 577 ? 39.326 10.533 -40.668 1.00 93.69 577 ARG A CA 1
ATOM 3986 C C . ARG A 1 577 ? 38.945 9.059 -40.602 1.00 93.69 577 ARG A C 1
ATOM 3988 O O . ARG A 1 577 ? 39.555 8.301 -39.850 1.00 93.69 577 ARG A O 1
ATOM 3995 N N . TRP A 1 578 ? 38.034 8.642 -41.474 1.00 94.62 578 TRP A N 1
ATOM 3996 C CA . TRP A 1 578 ? 37.878 7.232 -41.819 1.00 94.62 578 TRP A CA 1
ATOM 3997 C C . TRP A 1 578 ? 39.137 6.746 -42.547 1.00 94.62 578 TRP A C 1
ATOM 3999 O O . TRP A 1 578 ? 39.673 7.445 -43.406 1.00 94.62 578 TRP A O 1
ATOM 4009 N N . SER A 1 579 ? 39.637 5.563 -42.187 1.00 93.81 579 SER A N 1
ATOM 4010 C CA . SER A 1 579 ? 40.861 5.002 -42.776 1.00 93.81 579 SER A CA 1
ATOM 4011 C C . SER A 1 579 ? 40.652 4.485 -44.202 1.00 93.81 579 SER A C 1
ATOM 4013 O O . SER A 1 579 ? 41.585 4.495 -45.004 1.00 93.81 579 SER A O 1
ATOM 4015 N N . VAL A 1 580 ? 39.437 4.026 -44.508 1.00 94.19 580 VAL A N 1
ATOM 4016 C CA . VAL A 1 580 ? 39.000 3.491 -45.801 1.00 94.19 580 VAL A CA 1
ATOM 4017 C C . VAL A 1 580 ? 37.469 3.433 -45.829 1.00 94.19 580 VAL A C 1
ATOM 4019 O O . VAL A 1 580 ? 36.838 3.265 -44.787 1.00 94.19 580 VAL A O 1
ATOM 4022 N N . VAL A 1 581 ? 36.876 3.537 -47.019 1.00 95.00 581 VAL A N 1
ATOM 4023 C CA . VAL A 1 581 ? 35.461 3.227 -47.268 1.00 95.00 581 VAL A CA 1
ATOM 4024 C C . VAL A 1 581 ? 35.408 2.035 -48.221 1.00 95.00 581 VAL A C 1
ATOM 4026 O O . VAL A 1 581 ? 35.933 2.110 -49.329 1.00 95.00 581 VAL A O 1
ATOM 4029 N N . TYR A 1 582 ? 34.792 0.932 -47.791 1.00 95.31 582 TYR A N 1
ATOM 4030 C CA . TYR A 1 582 ? 34.489 -0.209 -48.656 1.00 95.31 582 TYR A CA 1
ATOM 4031 C C . TYR A 1 582 ? 33.046 -0.081 -49.150 1.00 95.31 582 TYR A C 1
ATOM 4033 O O . TYR A 1 582 ? 32.114 -0.148 -48.353 1.00 95.31 582 TYR A O 1
ATOM 4041 N N . ALA A 1 583 ? 32.866 0.101 -50.457 1.00 95.50 583 ALA A N 1
ATOM 4042 C CA . ALA A 1 583 ? 31.563 0.216 -51.104 1.00 95.50 583 ALA A CA 1
ATOM 4043 C C . ALA A 1 583 ? 31.544 -0.593 -52.410 1.00 95.50 583 ALA A C 1
ATOM 4045 O O . ALA A 1 583 ? 32.571 -0.723 -53.076 1.00 95.50 583 ALA A O 1
ATOM 4046 N N . ALA A 1 584 ? 30.379 -1.134 -52.776 1.00 96.50 584 ALA A N 1
ATOM 4047 C CA . ALA A 1 584 ? 30.210 -1.906 -54.013 1.00 96.50 584 ALA A CA 1
ATOM 4048 C C . ALA A 1 584 ? 30.163 -1.019 -55.274 1.00 96.50 584 ALA A C 1
ATOM 4050 O O . ALA A 1 584 ? 30.519 -1.466 -56.362 1.00 96.50 584 ALA A O 1
ATOM 4051 N N . SER A 1 585 ? 29.744 0.239 -55.125 1.00 96.31 585 SER A N 1
ATOM 4052 C CA . SER A 1 585 ? 29.718 1.266 -56.168 1.00 96.31 585 SER A CA 1
ATOM 4053 C C . SER A 1 585 ? 30.495 2.505 -55.720 1.00 96.31 585 SER A C 1
ATOM 4055 O O . SER A 1 585 ? 30.619 2.764 -54.522 1.00 96.31 585 SER A O 1
ATOM 4057 N N . GLY A 1 586 ? 30.982 3.298 -56.678 1.00 93.88 586 GLY A N 1
ATOM 4058 C CA . GLY A 1 586 ? 31.593 4.600 -56.393 1.00 93.88 586 GLY A CA 1
ATOM 4059 C C . GLY A 1 586 ? 30.612 5.598 -55.763 1.00 93.88 586 GLY A C 1
ATOM 4060 O O . GLY A 1 586 ? 29.393 5.427 -55.841 1.00 93.88 586 GLY A O 1
ATOM 4061 N N . ALA A 1 587 ? 31.150 6.651 -55.145 1.00 95.38 587 ALA A N 1
ATOM 4062 C CA . ALA A 1 587 ? 30.353 7.703 -54.522 1.00 95.38 587 ALA A CA 1
ATOM 4063 C C . ALA A 1 587 ? 29.576 8.523 -55.568 1.00 95.38 587 ALA A C 1
ATOM 4065 O O . ALA A 1 587 ? 30.152 9.047 -56.525 1.00 95.38 587 ALA A O 1
ATOM 4066 N N . ILE A 1 588 ? 28.266 8.668 -55.363 1.00 96.50 588 ILE A N 1
ATOM 4067 C CA . ILE A 1 588 ? 27.411 9.522 -56.193 1.00 96.50 588 ILE A CA 1
ATOM 4068 C C . ILE A 1 588 ? 27.590 10.971 -55.735 1.00 96.50 588 ILE A C 1
ATOM 4070 O O . ILE A 1 588 ? 27.329 11.294 -54.580 1.00 96.50 588 ILE A O 1
ATOM 4074 N N . ASN A 1 589 ? 28.003 11.842 -56.655 1.00 95.50 589 ASN A N 1
ATOM 4075 C CA . ASN A 1 589 ? 28.116 13.282 -56.433 1.00 95.50 589 ASN A CA 1
ATOM 4076 C C . ASN A 1 589 ? 27.054 14.013 -57.266 1.00 95.50 589 ASN A C 1
ATOM 4078 O O . ASN A 1 589 ? 26.948 13.792 -58.475 1.00 95.50 589 ASN A O 1
ATOM 4082 N N . THR A 1 590 ? 26.266 14.885 -56.634 1.00 96.25 590 THR A N 1
ATOM 4083 C CA . THR A 1 590 ? 25.212 15.656 -57.311 1.00 96.25 590 THR A CA 1
ATOM 4084 C C . THR A 1 590 ? 25.823 16.608 -58.339 1.00 96.25 590 THR A C 1
ATOM 4086 O O . THR A 1 590 ? 26.594 17.498 -57.995 1.00 96.25 590 THR A O 1
ATOM 4089 N N . SER A 1 591 ? 25.461 16.433 -59.612 1.00 94.75 591 SER A N 1
ATOM 4090 C CA . SER A 1 591 ? 26.047 17.176 -60.740 1.00 94.75 591 SER A CA 1
ATOM 4091 C C . SER A 1 591 ? 24.989 17.851 -61.632 1.00 94.75 591 SER A C 1
ATOM 4093 O O . SER A 1 591 ? 25.257 18.166 -62.790 1.00 94.75 591 SER A O 1
ATOM 4095 N N . ASP A 1 592 ? 23.789 18.077 -61.088 1.00 96.12 592 ASP A N 1
ATOM 4096 C CA . ASP A 1 592 ? 22.634 18.665 -61.781 1.00 96.12 592 ASP A CA 1
ATOM 4097 C C . ASP A 1 592 ? 22.924 20.092 -62.279 1.00 96.12 592 ASP A C 1
ATOM 4099 O O . ASP A 1 592 ? 23.469 20.918 -61.546 1.00 96.12 592 ASP A O 1
ATOM 4103 N N . ALA A 1 593 ? 22.534 20.400 -63.519 1.00 94.56 593 ALA A N 1
ATOM 4104 C CA . ALA A 1 593 ? 22.721 21.724 -64.113 1.00 94.56 593 ALA A CA 1
ATOM 4105 C C . ALA A 1 593 ? 21.958 22.829 -63.360 1.00 94.56 593 ALA A C 1
ATOM 4107 O O . ALA A 1 593 ? 22.414 23.966 -63.316 1.00 94.56 593 ALA A O 1
ATOM 4108 N N . ARG A 1 594 ? 20.828 22.497 -62.720 1.00 95.62 594 ARG A N 1
ATOM 4109 C CA . ARG A 1 594 ? 20.010 23.429 -61.922 1.00 95.62 594 ARG A CA 1
ATOM 4110 C C . ARG A 1 594 ? 20.661 23.808 -60.589 1.00 95.62 594 ARG A C 1
ATOM 4112 O O . ARG A 1 594 ? 20.235 24.771 -59.963 1.00 95.62 594 ARG A O 1
ATOM 4119 N N . ALA A 1 595 ? 21.669 23.050 -60.155 1.00 93.62 595 ALA A N 1
ATOM 4120 C CA . ALA A 1 595 ? 22.426 23.279 -58.926 1.00 93.62 595 ALA A CA 1
ATOM 4121 C C . ALA A 1 595 ? 23.766 24.003 -59.176 1.00 93.62 595 ALA A C 1
ATOM 4123 O O . ALA A 1 595 ? 24.627 24.020 -58.297 1.00 93.62 595 ALA A O 1
ATOM 4124 N N . LYS A 1 596 ? 23.974 24.565 -60.377 1.00 95.88 596 LYS A N 1
ATOM 4125 C CA . LYS A 1 596 ? 25.229 25.203 -60.803 1.00 95.88 596 LYS A CA 1
ATOM 4126 C C . LYS A 1 596 ? 24.970 26.560 -61.457 1.00 95.88 596 LYS A C 1
ATOM 4128 O O . LYS A 1 596 ? 23.969 26.744 -62.144 1.00 95.88 596 LYS A O 1
ATOM 4133 N N . CYS A 1 597 ? 25.911 27.482 -61.289 1.00 93.19 597 CYS A N 1
ATOM 4134 C CA . CYS A 1 597 ? 26.025 28.720 -62.059 1.00 93.19 597 CYS A CA 1
ATOM 4135 C C . CYS A 1 597 ? 27.339 28.719 -62.860 1.00 93.19 597 CYS A C 1
ATOM 4137 O O . CYS A 1 597 ? 28.161 27.817 -62.699 1.00 93.19 597 CYS A O 1
ATOM 4139 N N . ASP A 1 598 ? 27.504 29.701 -63.750 1.00 93.62 598 ASP A N 1
ATOM 4140 C CA . ASP A 1 598 ? 28.764 30.002 -64.453 1.00 93.62 598 ASP A CA 1
ATOM 4141 C C . ASP A 1 598 ? 29.401 28.817 -65.211 1.00 93.62 598 ASP A C 1
ATOM 4143 O O . ASP A 1 598 ? 30.618 28.720 -65.372 1.00 93.62 598 ASP A O 1
ATOM 4147 N N . VAL A 1 599 ? 28.561 27.904 -65.711 1.00 93.44 599 VAL A N 1
ATOM 4148 C CA . VAL A 1 599 ? 28.989 26.728 -66.478 1.00 93.44 599 VAL A CA 1
ATOM 4149 C C . VAL A 1 599 ? 29.555 27.171 -67.831 1.00 93.44 599 VAL A C 1
ATOM 4151 O O . VAL A 1 599 ? 28.819 27.630 -68.703 1.00 93.44 599 VAL A O 1
ATOM 4154 N N . GLY A 1 600 ? 30.864 27.001 -68.016 1.00 92.88 600 GLY A N 1
ATOM 4155 C CA . GLY A 1 600 ? 31.589 27.409 -69.220 1.00 92.88 600 GLY A CA 1
ATOM 4156 C C . GLY A 1 600 ? 32.828 26.554 -69.498 1.00 92.88 600 GLY A C 1
ATOM 4157 O O . GLY A 1 600 ? 33.057 25.529 -68.857 1.00 92.88 600 GLY A O 1
ATOM 4158 N N . ALA A 1 601 ? 33.628 26.969 -70.483 1.00 93.19 601 ALA A N 1
ATOM 4159 C CA . ALA A 1 601 ? 34.872 26.287 -70.834 1.00 93.19 601 ALA A CA 1
ATOM 4160 C C . ALA A 1 601 ? 35.965 26.504 -69.771 1.00 93.19 601 ALA A C 1
ATOM 4162 O O . ALA A 1 601 ? 36.103 27.594 -69.214 1.00 93.19 601 ALA A O 1
ATOM 4163 N N . ILE A 1 602 ? 36.783 25.475 -69.534 1.00 95.50 602 ILE A N 1
ATOM 4164 C CA . ILE A 1 602 ? 37.956 25.566 -68.654 1.00 95.50 602 ILE A CA 1
ATOM 4165 C C . ILE A 1 602 ? 39.003 26.457 -69.334 1.00 95.50 602 ILE A C 1
ATOM 4167 O O . ILE A 1 602 ? 39.308 26.271 -70.512 1.00 95.50 602 ILE A O 1
ATOM 4171 N N . SER A 1 603 ? 39.541 27.441 -68.609 1.00 94.25 603 SER A N 1
ATOM 4172 C CA . SER A 1 603 ? 40.442 28.433 -69.198 1.00 94.25 603 SER A CA 1
ATOM 4173 C C . SER A 1 603 ? 41.803 27.843 -69.575 1.00 94.25 603 SER A C 1
ATOM 4175 O O . SER A 1 603 ? 42.380 27.030 -68.849 1.00 94.25 603 SER A O 1
ATOM 4177 N N . ASP A 1 604 ? 42.362 28.317 -70.691 1.00 94.19 604 ASP A N 1
ATOM 4178 C CA . ASP A 1 604 ? 43.687 27.896 -71.154 1.00 94.19 604 ASP A CA 1
ATOM 4179 C C . ASP A 1 604 ? 44.783 28.169 -70.113 1.00 94.19 604 ASP A C 1
ATOM 4181 O O . ASP A 1 604 ? 45.682 27.350 -69.952 1.00 94.19 604 ASP A O 1
ATOM 4185 N N . ALA A 1 605 ? 44.664 29.261 -69.349 1.00 94.12 605 ALA A N 1
ATOM 4186 C CA . ALA A 1 605 ? 45.584 29.601 -68.264 1.00 94.12 605 ALA A CA 1
ATOM 4187 C C . ALA A 1 605 ? 45.559 28.580 -67.111 1.00 94.12 605 ALA A C 1
ATOM 4189 O O . ALA A 1 605 ? 46.616 28.238 -66.584 1.00 94.12 605 ALA A O 1
ATOM 4190 N N . LEU A 1 606 ? 44.380 28.061 -66.740 1.00 95.69 606 LEU A N 1
ATOM 4191 C CA . LEU A 1 606 ? 44.259 27.002 -65.732 1.00 95.69 606 LEU A CA 1
ATOM 4192 C C . LEU A 1 606 ? 44.840 25.684 -66.250 1.00 95.69 606 LEU A C 1
ATOM 4194 O O . LEU A 1 606 ? 45.576 25.013 -65.535 1.00 95.69 606 LEU A O 1
ATOM 4198 N N . LEU A 1 607 ? 44.575 25.335 -67.508 1.00 96.69 607 LEU A N 1
ATOM 4199 C CA . LEU A 1 607 ? 45.149 24.135 -68.118 1.00 96.69 607 LEU A CA 1
ATOM 4200 C C . LEU A 1 607 ? 46.676 24.261 -68.297 1.00 96.69 607 LEU A C 1
ATOM 4202 O O . LEU A 1 607 ? 47.404 23.291 -68.111 1.00 96.69 607 LEU A O 1
ATOM 4206 N N . ASP A 1 608 ? 47.202 25.445 -68.606 1.00 95.56 608 ASP A N 1
ATOM 4207 C CA . ASP A 1 608 ? 48.649 25.680 -68.673 1.00 95.56 608 ASP A CA 1
ATOM 4208 C C . ASP A 1 608 ? 49.315 25.643 -67.289 1.00 95.56 608 ASP A C 1
ATOM 4210 O O . ASP A 1 608 ? 50.450 25.184 -67.192 1.00 95.56 608 ASP A O 1
ATOM 4214 N N . ALA A 1 609 ? 48.619 26.059 -66.226 1.00 95.62 609 ALA A N 1
ATOM 4215 C CA . ALA A 1 609 ? 49.069 25.889 -64.842 1.00 95.62 609 ALA A CA 1
ATOM 4216 C C . ALA A 1 609 ? 49.012 24.423 -64.383 1.00 95.62 609 ALA A C 1
ATOM 4218 O O . ALA A 1 609 ? 49.935 23.939 -63.732 1.00 95.62 609 ALA A O 1
ATOM 4219 N N . TRP A 1 610 ? 47.964 23.688 -64.772 1.00 97.00 610 TRP A N 1
ATOM 4220 C CA . TRP A 1 610 ? 47.845 22.257 -64.493 1.00 97.00 610 TRP A CA 1
ATOM 4221 C C . TRP A 1 610 ? 48.972 21.439 -65.139 1.00 97.00 610 TRP A C 1
ATOM 4223 O O . TRP A 1 610 ? 49.439 20.467 -64.556 1.00 97.00 610 TRP A O 1
ATOM 4233 N N . GLY A 1 611 ? 49.474 21.863 -66.304 1.00 94.94 611 GLY A N 1
ATOM 4234 C CA . GLY A 1 611 ? 50.597 21.207 -66.983 1.00 94.94 611 GLY A CA 1
ATOM 4235 C C . GLY A 1 611 ? 51.912 21.151 -66.188 1.00 94.94 611 GLY A C 1
ATOM 4236 O O . GLY A 1 611 ? 52.778 20.355 -66.545 1.00 94.94 611 GLY A O 1
ATOM 4237 N N . ASP A 1 612 ? 52.057 21.946 -65.120 1.00 94.88 612 ASP A N 1
ATOM 4238 C CA . ASP A 1 612 ? 53.212 21.914 -64.208 1.00 94.88 612 ASP A CA 1
ATOM 4239 C C . ASP A 1 612 ? 53.007 20.964 -63.002 1.00 94.88 612 ASP A C 1
ATOM 4241 O O . ASP A 1 612 ? 53.914 20.785 -62.184 1.00 94.88 612 ASP A O 1
ATOM 4245 N N . VAL A 1 613 ? 51.824 20.354 -62.848 1.00 96.00 613 VAL A N 1
ATOM 4246 C CA . VAL A 1 613 ? 51.476 19.505 -61.697 1.00 96.00 613 VAL A CA 1
ATOM 4247 C C . V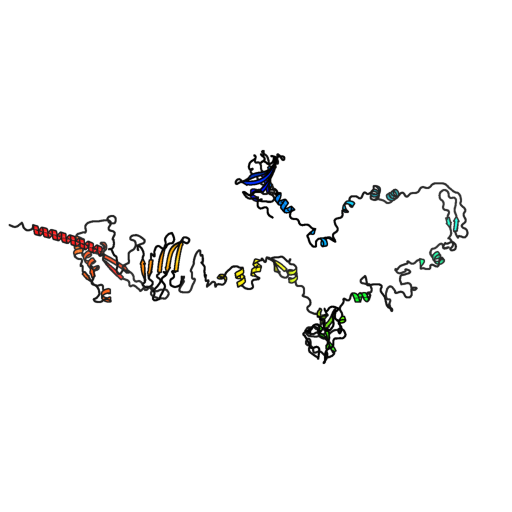AL A 1 613 ? 52.123 18.119 -61.816 1.00 96.00 613 VAL A C 1
ATOM 4249 O O . VAL A 1 613 ? 51.865 17.351 -62.740 1.00 96.00 613 VAL A O 1
ATOM 4252 N N . ALA A 1 614 ? 52.953 17.761 -60.832 1.00 94.25 614 ALA A N 1
ATOM 4253 C CA . ALA A 1 614 ? 53.734 16.525 -60.847 1.00 94.25 614 ALA A CA 1
ATOM 4254 C C . ALA A 1 614 ? 53.035 15.338 -60.150 1.00 94.25 614 ALA A C 1
ATOM 4256 O O . ALA A 1 614 ? 53.031 15.234 -58.918 1.00 94.25 614 ALA A O 1
ATOM 4257 N N . TRP A 1 615 ? 52.546 14.380 -60.943 1.00 95.44 615 TRP A N 1
ATOM 4258 C CA . TRP A 1 615 ? 52.103 13.061 -60.473 1.00 95.44 615 TRP A CA 1
ATOM 4259 C C . TRP A 1 615 ? 53.287 12.201 -60.006 1.00 95.44 615 TRP A C 1
ATOM 4261 O O . TRP A 1 615 ? 54.256 12.001 -60.738 1.00 95.44 615 TRP A O 1
ATOM 4271 N N . GLN A 1 616 ? 53.219 11.675 -58.782 1.00 95.56 616 GLN A N 1
ATOM 4272 C CA . GLN A 1 616 ? 54.340 11.004 -58.115 1.00 95.56 616 GLN A CA 1
ATOM 4273 C C . GLN A 1 616 ? 53.908 9.751 -57.351 1.00 95.56 616 GLN A C 1
ATOM 4275 O O . GLN A 1 616 ? 52.741 9.573 -57.002 1.00 95.56 616 GLN A O 1
ATOM 4280 N N . ARG A 1 617 ? 54.883 8.888 -57.036 1.00 96.06 617 ARG A N 1
ATOM 4281 C CA . ARG A 1 617 ? 54.707 7.773 -56.095 1.00 96.06 617 ARG A CA 1
ATOM 4282 C C . ARG A 1 617 ? 55.246 8.126 -54.711 1.00 96.06 617 ARG A C 1
ATOM 4284 O O . ARG A 1 617 ? 56.315 8.718 -54.597 1.00 96.06 617 ARG A O 1
ATOM 4291 N N . PHE A 1 618 ? 54.552 7.700 -53.663 1.00 95.94 618 PHE A N 1
ATOM 4292 C CA . PHE A 1 618 ? 54.947 7.924 -52.272 1.00 95.94 618 PHE A CA 1
ATOM 4293 C C . PHE A 1 618 ? 54.538 6.750 -51.368 1.00 95.94 618 PHE A C 1
ATOM 4295 O O . PHE A 1 618 ? 53.788 5.860 -51.769 1.00 95.94 618 PHE A O 1
ATOM 4302 N N . ARG A 1 619 ? 55.047 6.736 -50.134 1.00 95.00 619 ARG A N 1
ATOM 4303 C CA . ARG A 1 619 ? 54.617 5.843 -49.046 1.00 95.00 619 ARG A CA 1
ATOM 4304 C C . ARG A 1 619 ? 54.278 6.714 -47.834 1.00 95.00 619 ARG A C 1
ATOM 4306 O O . ARG A 1 619 ? 54.966 7.704 -47.596 1.00 95.00 619 ARG A O 1
ATOM 4313 N N . PHE A 1 620 ? 53.236 6.378 -47.076 1.00 94.62 620 PHE A N 1
ATOM 4314 C CA . PHE A 1 620 ? 52.889 7.133 -45.865 1.00 94.62 620 PHE A CA 1
ATOM 4315 C C . PHE A 1 620 ? 53.924 6.898 -44.757 1.00 94.62 620 PHE A C 1
ATOM 4317 O O . PHE A 1 620 ? 54.279 5.753 -44.487 1.00 94.62 620 PHE A O 1
ATOM 4324 N N . VAL A 1 621 ? 54.367 7.968 -44.086 1.00 95.12 621 VAL A N 1
ATOM 4325 C CA . VAL A 1 621 ? 55.415 7.916 -43.044 1.00 95.12 621 VAL A CA 1
ATOM 4326 C C . VAL A 1 621 ? 55.051 6.939 -41.920 1.00 95.12 621 VAL A C 1
ATOM 4328 O O . VAL A 1 621 ? 55.855 6.076 -41.580 1.00 95.12 621 VAL A O 1
ATOM 4331 N N . GLU A 1 622 ? 53.815 7.000 -41.418 1.00 93.00 622 GLU A N 1
ATOM 4332 C CA . GLU A 1 622 ? 53.287 6.075 -40.402 1.00 93.00 622 GLU A CA 1
ATOM 4333 C C . GLU A 1 622 ? 53.300 4.612 -40.882 1.00 93.00 622 GLU A C 1
ATOM 4335 O O . GLU A 1 622 ? 53.647 3.706 -40.128 1.00 93.00 622 GLU A O 1
ATOM 4340 N N . ALA A 1 623 ? 52.982 4.365 -42.159 1.00 91.69 623 ALA A N 1
ATOM 4341 C CA . ALA A 1 623 ? 53.004 3.021 -42.730 1.00 91.69 623 ALA A CA 1
ATOM 4342 C C . ALA A 1 623 ? 54.436 2.486 -42.884 1.00 91.69 623 ALA A C 1
ATOM 4344 O O . ALA A 1 623 ? 54.666 1.311 -42.608 1.00 91.69 623 ALA A O 1
ATOM 4345 N N . CYS A 1 624 ? 55.396 3.334 -43.273 1.00 94.94 624 CYS A N 1
ATOM 4346 C CA . CYS A 1 624 ? 56.821 2.991 -43.291 1.00 94.94 624 CYS A CA 1
ATOM 4347 C C . CYS A 1 624 ? 57.340 2.676 -41.882 1.00 94.94 624 CYS A C 1
ATOM 4349 O O . CYS A 1 624 ? 58.028 1.676 -41.705 1.00 94.94 624 CYS A O 1
ATOM 4351 N N . ALA A 1 625 ? 56.972 3.477 -40.877 1.00 95.38 625 ALA A N 1
ATOM 4352 C CA . ALA A 1 625 ? 57.352 3.233 -39.487 1.00 95.38 625 ALA A CA 1
ATOM 4353 C C . ALA A 1 625 ? 56.771 1.912 -38.946 1.00 95.38 625 ALA A C 1
ATOM 4355 O O . ALA A 1 625 ? 57.466 1.172 -38.258 1.00 95.38 625 ALA A O 1
ATOM 4356 N N . ALA A 1 626 ? 55.521 1.586 -39.292 1.00 94.19 626 ALA A N 1
ATOM 4357 C CA . ALA A 1 626 ? 54.842 0.383 -38.807 1.00 94.19 626 ALA A CA 1
ATOM 4358 C C . ALA A 1 626 ? 55.168 -0.908 -39.587 1.00 94.19 626 ALA A C 1
ATOM 4360 O O . ALA A 1 626 ? 54.969 -1.998 -39.055 1.00 94.19 626 ALA A O 1
ATOM 4361 N N . LYS A 1 627 ? 55.587 -0.818 -40.860 1.00 94.25 627 LYS A N 1
ATOM 4362 C CA . LYS A 1 627 ? 55.710 -1.981 -41.771 1.00 94.25 627 LYS A CA 1
ATOM 4363 C C . LYS A 1 627 ? 57.048 -2.080 -42.510 1.00 94.25 627 LYS A C 1
ATOM 4365 O O . LYS A 1 627 ? 57.237 -3.030 -43.269 1.00 94.25 627 LYS A O 1
ATOM 4370 N N . GLY A 1 628 ? 57.955 -1.119 -42.336 1.00 94.38 628 GLY A N 1
ATOM 4371 C CA . GLY A 1 628 ? 59.213 -1.054 -43.082 1.00 94.38 628 GLY A CA 1
ATOM 4372 C C . GLY A 1 628 ? 58.975 -1.116 -44.592 1.00 94.38 628 GLY A C 1
ATOM 4373 O O . GLY A 1 628 ? 58.102 -0.431 -45.131 1.00 94.38 628 GLY A O 1
ATOM 4374 N N . ASP A 1 629 ? 59.703 -1.993 -45.281 1.00 94.12 629 ASP A N 1
ATOM 4375 C CA . ASP A 1 629 ? 59.575 -2.159 -46.732 1.00 94.12 629 ASP A CA 1
ATOM 4376 C C . ASP A 1 629 ? 58.278 -2.831 -47.199 1.00 94.12 629 ASP A C 1
ATOM 4378 O O . ASP A 1 629 ? 57.916 -2.690 -48.367 1.00 94.12 629 ASP A O 1
ATOM 4382 N N . ALA A 1 630 ? 57.506 -3.452 -46.300 1.00 94.38 630 ALA A N 1
ATOM 4383 C CA . ALA A 1 630 ? 56.155 -3.927 -46.608 1.00 94.38 630 ALA A CA 1
ATOM 4384 C C . ALA A 1 630 ? 55.106 -2.790 -46.658 1.00 94.38 630 ALA A C 1
ATOM 4386 O O . ALA A 1 630 ? 53.924 -3.033 -46.931 1.00 94.38 630 ALA A O 1
ATOM 4387 N N . ALA A 1 631 ? 55.503 -1.536 -46.406 1.00 95.12 631 ALA A N 1
ATOM 4388 C CA . ALA A 1 631 ? 54.659 -0.369 -46.635 1.00 95.12 631 ALA A CA 1
ATOM 4389 C C . ALA A 1 631 ? 54.355 -0.198 -48.135 1.00 95.12 631 ALA A C 1
ATOM 4391 O O . ALA A 1 631 ? 55.255 -0.042 -48.963 1.00 95.12 631 ALA A O 1
ATOM 4392 N N . ARG A 1 632 ? 53.061 -0.209 -48.479 1.00 96.62 632 ARG A N 1
ATOM 4393 C CA . ARG A 1 632 ? 52.581 -0.125 -49.866 1.00 96.62 632 ARG A CA 1
ATOM 4394 C C . ARG A 1 632 ? 52.975 1.205 -50.511 1.00 96.62 632 ARG A C 1
ATOM 4396 O O . ARG A 1 632 ? 52.893 2.258 -49.882 1.00 96.62 632 ARG A O 1
ATOM 4403 N N . TRP A 1 633 ? 53.350 1.145 -51.787 1.00 96.50 633 TRP A N 1
ATOM 4404 C CA . TRP A 1 633 ? 53.465 2.328 -52.635 1.00 96.50 633 TRP A CA 1
ATOM 4405 C C . TRP A 1 633 ? 52.076 2.820 -53.046 1.00 96.50 633 TRP A C 1
ATOM 4407 O O . TRP A 1 633 ? 51.220 2.032 -53.443 1.00 96.50 633 TRP A O 1
ATOM 4417 N N . HIS A 1 634 ? 51.890 4.131 -52.970 1.00 96.44 634 HIS A N 1
ATOM 4418 C CA . HIS A 1 634 ? 50.737 4.866 -53.472 1.00 96.44 634 HIS A CA 1
ATOM 4419 C C . HIS A 1 634 ? 51.195 5.760 -54.631 1.00 96.44 634 HIS A C 1
ATOM 4421 O O . HIS A 1 634 ? 52.371 6.123 -54.700 1.00 96.44 634 HIS A O 1
ATOM 4427 N N . VAL A 1 635 ? 50.281 6.116 -55.533 1.00 96.56 635 VAL A N 1
ATOM 4428 C CA . VAL A 1 635 ? 50.514 7.062 -56.636 1.00 96.56 635 VAL A CA 1
ATOM 4429 C C . VAL A 1 635 ? 49.470 8.168 -56.536 1.00 96.56 635 VAL A C 1
ATOM 4431 O O . VAL A 1 635 ? 48.313 7.882 -56.235 1.00 96.56 635 VAL A O 1
ATOM 4434 N N . GLY A 1 636 ? 49.875 9.417 -56.753 1.00 95.94 636 GLY A N 1
ATOM 4435 C CA . GLY A 1 636 ? 48.988 10.569 -56.657 1.00 95.94 636 GLY A CA 1
ATOM 4436 C C . GLY A 1 636 ? 49.736 11.899 -56.610 1.00 95.94 636 GLY A C 1
ATOM 4437 O O . GLY A 1 636 ? 50.823 12.039 -57.170 1.00 95.94 636 GLY A O 1
ATOM 4438 N N . LEU A 1 637 ? 49.133 12.866 -55.924 1.00 96.31 637 LEU A N 1
ATOM 4439 C CA . LEU A 1 637 ? 49.578 14.254 -55.829 1.00 96.31 637 LEU A CA 1
ATOM 4440 C C . LEU A 1 637 ? 50.017 14.603 -54.401 1.00 96.31 637 LEU A C 1
ATOM 4442 O O . LEU A 1 637 ? 49.453 14.111 -53.420 1.00 96.31 637 LEU A O 1
ATOM 4446 N N . VAL A 1 638 ? 50.994 15.505 -54.290 1.00 96.06 638 VAL A N 1
ATOM 4447 C CA . VAL A 1 638 ? 51.398 16.138 -53.027 1.00 96.06 638 VAL A CA 1
ATOM 4448 C C . VAL A 1 638 ? 50.751 17.520 -52.960 1.00 96.06 638 VAL A C 1
ATOM 4450 O O . VAL A 1 638 ? 51.019 18.370 -53.809 1.00 96.06 638 VAL A O 1
ATOM 4453 N N . ALA A 1 639 ? 49.909 17.751 -51.950 1.00 95.56 639 ALA A N 1
ATOM 4454 C CA . ALA A 1 639 ? 49.047 18.932 -51.863 1.00 95.56 639 ALA A CA 1
ATOM 4455 C C . ALA A 1 639 ? 49.805 20.266 -52.008 1.00 95.56 639 ALA A C 1
ATOM 4457 O O . ALA A 1 639 ? 49.403 21.128 -52.784 1.00 95.56 639 ALA A O 1
ATOM 4458 N N . GLN A 1 640 ? 50.939 20.417 -51.319 1.00 95.56 640 GLN A N 1
ATOM 4459 C CA . GLN A 1 640 ? 51.750 21.638 -51.361 1.00 95.56 640 GLN A CA 1
ATOM 4460 C C . GLN A 1 640 ? 52.377 21.891 -52.742 1.00 95.56 640 GLN A C 1
ATOM 4462 O O . GLN A 1 640 ? 52.517 23.041 -53.146 1.00 95.56 640 GLN A O 1
ATOM 4467 N N . GLN A 1 641 ? 52.739 20.835 -53.477 1.00 95.69 641 GLN A N 1
ATOM 4468 C CA . GLN A 1 641 ? 53.338 20.952 -54.811 1.00 95.69 641 GLN A CA 1
ATOM 4469 C C . GLN A 1 641 ? 52.281 21.282 -55.871 1.00 95.69 641 GLN A C 1
ATOM 4471 O O . GLN A 1 641 ? 52.518 22.139 -56.717 1.00 95.69 641 GLN A O 1
ATOM 4476 N N . LEU A 1 642 ? 51.093 20.670 -55.772 1.00 95.81 642 LEU A N 1
ATOM 4477 C CA . LEU A 1 642 ? 49.913 21.051 -56.554 1.00 95.81 642 LEU A CA 1
ATOM 4478 C C . LEU A 1 642 ? 49.559 22.531 -56.327 1.00 95.81 642 LEU A C 1
ATOM 4480 O O . LEU A 1 642 ? 49.380 23.277 -57.287 1.00 95.81 642 LEU A O 1
ATOM 4484 N N . GLY A 1 643 ? 49.519 22.968 -55.064 1.00 94.56 643 GLY A N 1
ATOM 4485 C CA . GLY A 1 643 ? 49.269 24.366 -54.707 1.00 94.56 643 GLY A CA 1
ATOM 4486 C C . GLY A 1 643 ? 50.290 25.313 -55.332 1.00 94.56 643 GLY A C 1
ATOM 4487 O O . GLY A 1 643 ? 49.903 26.253 -56.016 1.00 94.56 643 GLY A O 1
ATOM 4488 N N . ALA A 1 644 ? 51.585 25.021 -55.172 1.00 95.25 644 ALA A N 1
ATOM 4489 C CA . ALA A 1 644 ? 52.662 25.830 -55.739 1.00 95.25 644 ALA A CA 1
ATOM 4490 C C . ALA A 1 644 ? 52.596 25.948 -57.274 1.00 95.25 644 ALA A C 1
ATOM 4492 O O . ALA A 1 644 ? 52.781 27.046 -57.791 1.00 95.25 644 ALA A O 1
ATOM 4493 N N . ALA A 1 645 ? 52.303 24.860 -57.996 1.00 94.31 645 ALA A N 1
ATOM 4494 C CA . ALA A 1 645 ? 52.201 24.871 -59.459 1.00 94.31 645 ALA A CA 1
ATOM 4495 C C . ALA A 1 645 ? 51.054 25.770 -59.962 1.00 94.31 645 ALA A C 1
ATOM 4497 O O . ALA A 1 645 ? 51.254 26.618 -60.834 1.00 94.31 645 ALA A O 1
ATOM 4498 N N . ILE A 1 646 ? 49.862 25.633 -59.371 1.00 96.12 646 ILE A N 1
ATOM 4499 C CA . ILE A 1 646 ? 48.682 26.421 -59.755 1.00 96.12 646 ILE A CA 1
ATOM 4500 C C . ILE A 1 646 ? 48.833 27.889 -59.337 1.00 96.12 646 ILE A C 1
ATOM 4502 O O . ILE A 1 646 ? 48.647 28.797 -60.151 1.00 96.12 646 ILE A O 1
ATOM 4506 N N . ASP A 1 647 ? 49.211 28.140 -58.084 1.00 94.81 647 ASP A N 1
ATOM 4507 C CA . ASP A 1 647 ? 49.284 29.492 -57.528 1.00 94.81 647 ASP A CA 1
ATOM 4508 C C . ASP A 1 647 ? 50.420 30.325 -58.146 1.00 94.81 647 ASP A C 1
ATOM 4510 O O . ASP A 1 647 ? 50.289 31.546 -58.241 1.00 94.81 647 ASP A O 1
ATOM 4514 N N . ALA A 1 648 ? 51.499 29.698 -58.636 1.00 93.94 648 ALA A N 1
ATOM 4515 C CA . ALA A 1 648 ? 52.576 30.398 -59.341 1.00 93.94 648 ALA A CA 1
ATOM 4516 C C . ALA A 1 648 ? 52.114 31.055 -60.654 1.00 93.94 648 ALA A C 1
ATOM 4518 O O . ALA A 1 648 ? 52.630 32.112 -61.018 1.00 93.94 648 ALA A O 1
ATOM 4519 N N . ARG A 1 649 ? 51.141 30.457 -61.359 1.00 92.50 649 ARG A N 1
ATOM 4520 C CA . ARG A 1 649 ? 50.596 31.006 -62.617 1.00 92.50 649 ARG A CA 1
ATOM 4521 C C . ARG A 1 649 ? 49.281 31.766 -62.445 1.00 92.50 649 ARG A C 1
ATOM 4523 O O . ARG A 1 649 ? 48.974 32.624 -63.267 1.00 92.50 649 ARG A O 1
ATOM 4530 N N . MET A 1 650 ? 48.499 31.454 -61.409 1.00 94.00 650 MET A N 1
ATOM 4531 C CA . MET A 1 650 ? 47.148 32.004 -61.205 1.00 94.00 650 MET A CA 1
ATOM 4532 C C . MET A 1 650 ? 47.019 32.949 -59.999 1.00 94.00 650 MET A C 1
ATOM 4534 O O . MET A 1 650 ? 45.960 33.542 -59.799 1.00 94.00 650 MET A O 1
ATOM 4538 N N . GLY A 1 651 ? 48.081 33.109 -59.206 1.00 93.62 651 GLY A N 1
ATOM 4539 C CA . GLY A 1 651 ? 48.098 33.886 -57.967 1.00 93.62 651 GLY A CA 1
ATOM 4540 C C . GLY A 1 651 ? 47.751 33.047 -56.732 1.00 93.62 651 GLY A C 1
ATOM 4541 O O . GLY A 1 651 ? 47.025 32.056 -56.820 1.00 93.62 651 GLY A O 1
ATOM 4542 N N . ALA A 1 652 ? 48.262 33.461 -55.570 1.00 92.81 652 ALA A N 1
ATOM 4543 C CA . ALA A 1 652 ? 48.136 32.738 -54.303 1.00 92.81 652 ALA A CA 1
ATOM 4544 C C . ALA A 1 652 ? 46.678 32.420 -53.904 1.00 92.81 652 ALA A C 1
ATOM 4546 O O . ALA A 1 652 ? 45.777 33.250 -54.042 1.00 92.81 652 ALA A O 1
ATOM 4547 N N . GLY A 1 653 ? 46.455 31.213 -53.379 1.00 91.62 653 GLY A N 1
ATOM 4548 C CA . GLY A 1 653 ? 45.150 30.711 -52.948 1.00 91.62 653 GLY A CA 1
ATOM 4549 C C . GLY A 1 653 ? 44.224 30.271 -54.088 1.00 91.62 653 GLY A C 1
ATOM 4550 O O . GLY A 1 653 ? 43.060 29.947 -53.836 1.00 91.62 653 GLY A O 1
ATOM 4551 N N . SER A 1 654 ? 44.695 30.241 -55.336 1.00 94.38 654 SER A N 1
ATOM 4552 C CA . SER A 1 654 ? 43.890 29.825 -56.489 1.00 94.38 654 SER A CA 1
ATOM 4553 C C . SER A 1 654 ? 43.576 28.334 -56.463 1.00 94.38 654 SER A C 1
ATOM 4555 O O . SER A 1 654 ? 42.433 27.965 -56.719 1.00 94.38 654 SER A O 1
ATOM 4557 N N . ALA A 1 655 ? 44.522 27.486 -56.054 1.00 92.75 655 ALA A N 1
ATOM 4558 C CA . ALA A 1 655 ? 44.292 26.048 -55.894 1.00 92.75 655 ALA A CA 1
ATOM 4559 C C . ALA A 1 655 ? 43.185 25.717 -54.868 1.00 92.75 655 ALA A C 1
ATOM 4561 O O . ALA A 1 655 ? 42.422 24.770 -55.058 1.00 92.75 655 ALA A O 1
ATOM 4562 N N . VAL A 1 656 ? 43.063 26.515 -53.799 1.00 94.00 656 VAL A N 1
ATOM 4563 C CA . VAL A 1 656 ? 41.993 26.373 -52.792 1.00 94.00 656 VAL A CA 1
ATOM 4564 C C . VAL A 1 656 ? 40.669 26.930 -53.319 1.00 94.00 656 VAL A C 1
ATOM 4566 O O . VAL A 1 656 ? 39.635 26.282 -53.183 1.00 94.00 656 VAL A O 1
ATOM 4569 N N . ARG A 1 657 ? 40.689 28.095 -53.985 1.00 93.81 657 ARG A N 1
ATOM 4570 C CA . ARG A 1 657 ? 39.494 28.712 -54.592 1.00 93.81 657 ARG A CA 1
ATOM 4571 C C . ARG A 1 657 ? 38.857 27.837 -55.679 1.00 93.81 657 ARG A C 1
ATOM 4573 O O . ARG A 1 657 ? 37.642 27.848 -55.823 1.00 93.81 657 ARG A O 1
ATOM 4580 N N . LEU A 1 658 ? 39.668 27.073 -56.410 1.00 93.44 658 LEU A N 1
ATOM 4581 C CA . LEU A 1 658 ? 39.230 26.085 -57.404 1.00 93.44 658 LEU A CA 1
ATOM 4582 C C . LEU A 1 658 ? 38.780 24.747 -56.785 1.00 93.44 658 LEU A C 1
ATOM 4584 O O . LEU A 1 658 ? 38.413 23.835 -57.513 1.00 93.44 658 LEU A O 1
ATOM 4588 N N . GLY A 1 659 ? 38.836 24.589 -55.458 1.00 94.06 659 GLY A N 1
ATOM 4589 C CA . GLY A 1 659 ? 38.433 23.359 -54.770 1.00 94.06 659 GLY A CA 1
ATOM 4590 C C . GLY A 1 659 ? 39.392 22.172 -54.928 1.00 94.06 659 GLY A C 1
ATOM 4591 O O . GLY A 1 659 ? 39.106 21.104 -54.392 1.00 94.06 659 GLY A O 1
ATOM 4592 N N . LEU A 1 660 ? 40.537 22.341 -55.600 1.00 95.62 660 LEU A N 1
ATOM 4593 C CA . LEU A 1 660 ? 41.548 21.288 -55.785 1.00 95.62 660 LEU A CA 1
ATOM 4594 C C . LEU A 1 660 ? 42.191 20.887 -54.447 1.00 95.62 660 LEU A C 1
ATOM 4596 O O . LEU A 1 660 ? 42.481 19.711 -54.209 1.00 95.62 660 LEU A O 1
ATOM 4600 N N . LEU A 1 661 ? 42.383 21.873 -53.565 1.00 95.12 661 LEU A N 1
ATOM 4601 C CA . LEU A 1 661 ? 42.957 21.719 -52.230 1.00 95.12 661 LEU A CA 1
ATOM 4602 C C . LEU A 1 661 ? 41.962 22.061 -51.120 1.00 95.12 661 LEU A C 1
ATOM 4604 O O . LEU A 1 661 ? 41.092 22.916 -51.269 1.00 95.12 661 LEU A O 1
ATOM 4608 N N . CYS A 1 662 ? 42.149 21.427 -49.966 1.00 94.06 662 CYS A N 1
ATOM 4609 C CA . CYS A 1 662 ? 41.508 21.783 -48.702 1.00 94.06 662 CYS A CA 1
ATOM 4610 C C . CYS A 1 662 ? 42.574 21.887 -47.603 1.00 94.06 662 CYS A C 1
ATOM 4612 O O . CYS A 1 662 ? 43.564 21.153 -47.633 1.00 94.06 662 CYS A O 1
ATOM 4614 N N . HIS A 1 663 ? 42.370 22.782 -46.637 1.00 94.44 663 HIS A N 1
ATOM 4615 C CA . HIS A 1 663 ? 43.212 22.921 -45.448 1.00 94.44 663 HIS A CA 1
ATOM 4616 C C . HIS A 1 663 ? 42.326 22.885 -44.209 1.00 94.44 663 HIS A C 1
ATOM 4618 O O . HIS A 1 663 ? 41.393 23.676 -44.094 1.00 94.44 663 HIS A O 1
ATOM 4624 N N . ASP A 1 664 ? 42.622 21.957 -43.306 1.00 95.44 664 ASP A N 1
ATOM 4625 C CA . ASP A 1 664 ? 41.929 21.784 -42.033 1.00 95.44 664 ASP A CA 1
ATOM 4626 C C . ASP A 1 664 ? 42.924 22.024 -40.898 1.00 95.44 664 ASP A C 1
ATOM 4628 O O . ASP A 1 664 ? 44.017 21.456 -40.916 1.00 95.44 664 ASP A O 1
ATOM 4632 N N . SER A 1 665 ? 42.542 22.793 -39.878 1.00 95.69 665 SER A N 1
ATOM 4633 C CA . SER A 1 665 ? 43.312 22.928 -38.635 1.00 95.69 665 SER A CA 1
ATOM 4634 C C . SER A 1 665 ? 42.446 22.637 -37.410 1.00 95.69 665 SER A C 1
ATOM 4636 O O . SER A 1 665 ? 41.227 22.806 -37.434 1.00 95.69 665 SER A O 1
ATOM 4638 N N . TRP A 1 666 ? 43.068 22.138 -36.342 1.00 95.38 666 TRP A N 1
ATOM 4639 C CA . TRP A 1 666 ? 42.392 21.760 -35.104 1.00 95.38 666 TRP A CA 1
ATOM 4640 C C . TRP A 1 666 ? 43.239 22.083 -33.871 1.00 95.38 666 TRP A C 1
ATOM 4642 O O . TRP A 1 666 ? 44.468 21.973 -33.865 1.00 95.38 666 TRP A O 1
ATOM 4652 N N . ALA A 1 667 ? 42.555 22.443 -32.786 1.00 94.81 667 ALA A N 1
ATOM 4653 C CA . ALA A 1 667 ? 43.177 22.694 -31.495 1.00 94.81 667 ALA A CA 1
ATOM 4654 C C . ALA A 1 667 ? 43.632 21.395 -30.802 1.00 94.81 667 ALA A C 1
ATOM 4656 O O . ALA A 1 667 ? 43.198 20.284 -31.139 1.00 94.81 667 ALA A O 1
ATOM 4657 N N . ALA A 1 668 ? 44.502 21.563 -29.804 1.00 94.06 668 ALA A N 1
ATOM 4658 C CA . ALA A 1 668 ? 44.857 20.500 -28.878 1.00 94.06 668 ALA A CA 1
ATOM 4659 C C . ALA A 1 668 ? 43.661 20.162 -27.979 1.00 94.06 668 ALA A C 1
ATOM 4661 O O . ALA A 1 668 ? 42.930 21.050 -27.544 1.00 94.06 668 ALA A O 1
ATOM 4662 N N . GLU A 1 669 ? 43.497 18.881 -27.672 1.00 92.44 669 GLU A N 1
ATOM 4663 C CA . GLU A 1 669 ? 42.526 18.375 -26.708 1.00 92.44 669 GLU A CA 1
ATOM 4664 C C . GLU A 1 669 ? 43.279 17.612 -25.610 1.00 92.44 669 GLU A C 1
ATOM 4666 O O . GLU A 1 669 ? 44.108 16.755 -25.934 1.00 92.44 669 GLU A O 1
ATOM 4671 N N . PRO A 1 670 ? 43.029 17.893 -24.318 1.00 91.06 670 PRO A N 1
ATOM 4672 C CA . PRO A 1 670 ? 43.620 17.121 -23.232 1.00 91.06 670 PRO A CA 1
ATOM 4673 C C . PRO A 1 670 ? 43.066 15.691 -23.213 1.00 91.06 670 PRO A C 1
ATOM 4675 O O . PRO A 1 670 ? 42.015 15.408 -23.794 1.00 91.06 670 PRO A O 1
ATOM 4678 N N . ALA A 1 671 ? 43.761 14.800 -22.504 1.00 89.12 671 ALA A N 1
ATOM 4679 C CA . ALA A 1 671 ? 43.222 13.485 -22.191 1.00 89.12 671 ALA A CA 1
ATOM 4680 C C . ALA A 1 671 ? 41.913 13.651 -21.409 1.00 89.12 671 ALA A C 1
ATOM 4682 O O . ALA A 1 671 ? 41.829 14.457 -20.478 1.00 89.12 671 ALA A O 1
ATOM 4683 N N . GLN A 1 672 ? 40.884 12.912 -21.807 1.00 88.12 672 GLN A N 1
ATOM 4684 C CA . GLN A 1 672 ? 39.630 12.851 -21.074 1.00 88.12 672 GLN A CA 1
ATOM 4685 C C . GLN A 1 672 ? 39.691 11.650 -20.143 1.00 88.12 672 GLN A C 1
ATOM 4687 O O . GLN A 1 672 ? 39.846 10.524 -20.616 1.00 88.12 672 GLN A O 1
ATOM 4692 N N . CYS A 1 673 ? 39.539 11.889 -18.843 1.00 86.31 673 CYS A N 1
ATOM 4693 C CA . CYS A 1 673 ? 39.380 10.839 -17.846 1.00 86.31 673 CYS A CA 1
ATOM 4694 C C . CYS A 1 673 ? 37.943 10.802 -17.319 1.00 86.31 673 CYS A C 1
ATOM 4696 O O . CYS A 1 673 ? 37.252 11.822 -17.308 1.00 86.31 673 CYS A O 1
ATOM 4698 N N . ASP A 1 674 ? 37.500 9.628 -16.876 1.00 81.81 674 ASP A N 1
ATOM 4699 C CA . ASP A 1 674 ? 36.254 9.484 -16.128 1.00 81.81 674 ASP A CA 1
ATOM 4700 C C . ASP A 1 674 ? 36.393 9.955 -14.664 1.00 81.81 674 ASP A C 1
ATOM 4702 O O . ASP A 1 674 ? 37.470 10.340 -14.199 1.00 81.81 674 ASP A O 1
ATOM 4706 N N . GLY A 1 675 ? 35.286 9.918 -13.915 1.00 73.38 675 GLY A N 1
ATOM 4707 C CA . GLY A 1 675 ? 35.259 10.274 -12.489 1.00 73.38 675 GLY A CA 1
ATOM 4708 C C . GLY A 1 675 ? 36.035 9.320 -11.568 1.00 7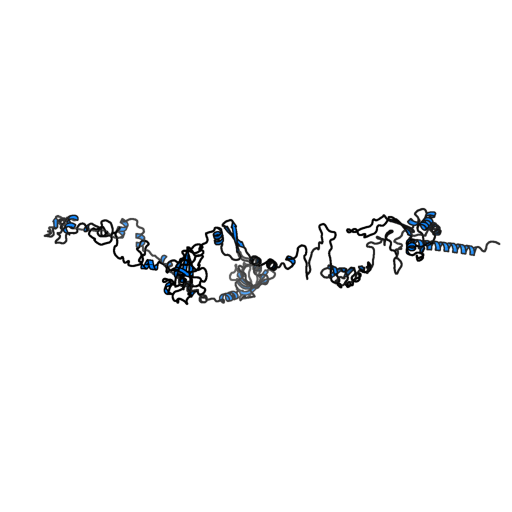3.38 675 GLY A C 1
ATOM 4709 O O . GLY A 1 675 ? 36.148 9.597 -10.377 1.00 73.38 675 GLY A O 1
ATOM 4710 N N . GLU A 1 676 ? 36.571 8.218 -12.100 1.00 74.88 676 GLU A N 1
ATOM 4711 C CA . GLU A 1 676 ? 37.450 7.266 -11.410 1.00 74.88 676 GLU A CA 1
ATOM 4712 C C . GLU A 1 676 ? 38.929 7.458 -11.821 1.00 74.88 676 GLU A C 1
ATOM 4714 O O . GLU A 1 676 ? 39.801 6.712 -11.378 1.00 74.88 676 GLU A O 1
ATOM 4719 N N . GLY A 1 677 ? 39.232 8.475 -12.641 1.00 74.00 677 GLY A N 1
ATOM 4720 C CA . GLY A 1 677 ? 40.584 8.822 -13.084 1.00 74.00 677 GLY A CA 1
ATOM 4721 C C . GLY A 1 677 ? 41.117 7.986 -14.250 1.00 74.00 677 GLY A C 1
ATOM 4722 O O . GLY A 1 677 ? 42.288 8.131 -14.602 1.00 74.00 677 GLY A O 1
ATOM 4723 N N . ARG A 1 678 ? 40.297 7.128 -14.870 1.00 80.62 678 ARG A N 1
ATOM 4724 C CA . ARG A 1 678 ? 40.703 6.306 -16.020 1.00 80.62 678 ARG A CA 1
ATOM 4725 C C . ARG A 1 678 ? 40.591 7.108 -17.307 1.00 80.62 678 ARG A C 1
ATOM 4727 O O . ARG A 1 678 ? 39.551 7.707 -17.568 1.00 80.62 678 ARG A O 1
ATOM 4734 N N . GLU A 1 679 ? 41.631 7.082 -18.134 1.00 83.31 679 GLU A N 1
ATOM 4735 C CA . GLU A 1 679 ? 41.621 7.729 -19.447 1.00 83.31 679 GLU A CA 1
ATOM 4736 C C . GLU A 1 679 ? 40.619 7.036 -20.390 1.00 83.31 679 GLU A C 1
ATOM 4738 O O . GLU A 1 679 ? 40.779 5.868 -20.739 1.00 83.31 679 GLU A O 1
ATOM 4743 N N . VAL A 1 680 ? 39.578 7.765 -20.800 1.00 86.19 680 VAL A N 1
ATOM 4744 C CA . VAL A 1 680 ? 38.560 7.326 -21.772 1.00 86.19 680 VAL A CA 1
ATOM 4745 C C . VAL A 1 680 ? 38.848 7.828 -23.188 1.00 86.19 680 VAL A C 1
ATOM 4747 O O . VAL A 1 680 ? 38.355 7.256 -24.160 1.00 86.19 680 VAL A O 1
ATOM 4750 N N . ARG A 1 681 ? 39.662 8.883 -23.331 1.00 86.75 681 ARG A N 1
ATOM 4751 C CA . ARG A 1 681 ? 40.200 9.342 -24.618 1.00 86.75 681 ARG A CA 1
ATOM 4752 C C . ARG A 1 681 ? 41.577 9.967 -24.428 1.00 86.75 681 ARG A C 1
ATOM 4754 O O . ARG A 1 681 ? 41.709 10.914 -23.657 1.00 86.75 681 ARG A O 1
ATOM 4761 N N . ALA A 1 682 ? 42.560 9.489 -25.184 1.00 89.12 682 ALA A N 1
ATOM 4762 C CA . ALA A 1 682 ? 43.912 10.037 -25.175 1.00 89.12 682 ALA A CA 1
ATOM 4763 C C . ALA A 1 682 ? 43.963 11.509 -25.604 1.00 89.12 682 ALA A C 1
ATOM 4765 O O . ALA A 1 682 ? 43.170 11.967 -26.433 1.00 89.12 682 ALA A O 1
ATOM 4766 N N . ALA A 1 683 ? 44.939 12.237 -25.055 1.00 90.44 683 ALA A N 1
ATOM 4767 C CA . ALA A 1 683 ? 45.230 13.607 -25.456 1.00 90.44 683 ALA A CA 1
ATOM 4768 C C . ALA A 1 683 ? 45.600 13.677 -26.947 1.00 90.44 683 ALA A C 1
ATOM 4770 O O . ALA A 1 683 ? 46.352 12.843 -27.455 1.00 90.44 683 ALA A O 1
ATOM 4771 N N . ARG A 1 684 ? 45.124 14.714 -27.642 1.00 91.56 684 ARG A N 1
ATOM 4772 C CA . ARG A 1 684 ? 45.471 14.992 -29.041 1.00 91.56 684 ARG A CA 1
ATOM 4773 C C . ARG A 1 684 ? 46.194 16.338 -29.135 1.00 91.56 684 ARG A C 1
ATOM 4775 O O . ARG A 1 684 ? 45.636 17.339 -28.688 1.00 91.56 684 ARG A O 1
ATOM 4782 N N . PRO A 1 685 ? 47.387 16.424 -29.746 1.00 93.44 685 PRO A N 1
ATOM 4783 C CA . PRO A 1 685 ? 48.025 17.711 -29.998 1.00 93.44 685 PRO A CA 1
ATOM 4784 C C . PRO A 1 685 ? 47.235 18.545 -31.019 1.00 93.44 685 PRO A C 1
ATOM 4786 O O . PRO A 1 685 ? 46.458 18.021 -31.827 1.00 93.44 685 PRO A O 1
ATOM 4789 N N . ALA A 1 686 ? 47.466 19.859 -30.995 1.00 94.75 686 ALA A N 1
ATOM 4790 C CA . ALA A 1 686 ? 47.043 20.746 -32.073 1.00 94.75 686 ALA A CA 1
ATOM 4791 C C . ALA A 1 686 ? 47.757 20.356 -33.373 1.00 94.75 686 ALA A C 1
ATOM 4793 O O . ALA A 1 686 ? 48.867 19.818 -33.344 1.00 94.75 686 ALA A O 1
ATOM 4794 N N . GLY A 1 687 ? 47.132 20.629 -34.510 1.00 95.25 687 GLY A N 1
ATOM 4795 C CA . GLY A 1 687 ? 47.729 20.336 -35.803 1.00 95.25 687 GLY A CA 1
ATOM 4796 C C . GLY A 1 687 ? 46.872 20.814 -36.958 1.00 95.25 687 GLY A C 1
ATOM 4797 O O . GLY A 1 687 ? 45.757 21.302 -36.778 1.00 95.25 687 GLY A O 1
ATOM 4798 N N . ASP A 1 688 ? 47.415 20.657 -38.154 1.00 96.56 688 ASP A N 1
ATOM 4799 C CA . ASP A 1 688 ? 46.739 20.947 -39.403 1.00 96.56 688 ASP A CA 1
ATOM 4800 C C . ASP A 1 688 ? 47.022 19.860 -40.448 1.00 96.56 688 ASP A C 1
ATOM 4802 O O . ASP A 1 688 ? 47.820 18.934 -40.244 1.00 96.56 688 ASP A O 1
ATOM 4806 N N . ARG A 1 689 ? 46.302 19.916 -41.569 1.00 94.81 689 ARG A N 1
ATOM 4807 C CA . ARG A 1 689 ? 46.532 19.030 -42.707 1.00 94.81 689 ARG A CA 1
ATOM 4808 C C . ARG A 1 689 ? 46.032 19.653 -43.999 1.00 94.81 689 ARG A C 1
ATOM 4810 O O . ARG A 1 689 ? 44.976 20.275 -44.039 1.00 94.81 689 ARG A O 1
ATOM 4817 N N . TRP A 1 690 ? 46.770 19.390 -45.070 1.00 96.00 690 TRP A N 1
ATOM 4818 C CA . TRP A 1 690 ? 46.331 19.644 -46.436 1.00 96.00 690 TRP A CA 1
ATOM 4819 C C . TRP A 1 690 ? 45.738 18.372 -47.051 1.00 96.00 690 TRP A C 1
ATOM 4821 O O . TRP A 1 690 ? 46.337 17.297 -46.967 1.00 96.00 690 TRP A O 1
ATOM 4831 N N . GLY A 1 691 ? 44.566 18.505 -47.664 1.00 94.81 691 GLY A N 1
ATOM 4832 C CA . GLY A 1 691 ? 43.879 17.476 -48.442 1.00 94.81 691 GLY A CA 1
ATOM 4833 C C . GLY A 1 691 ? 43.786 17.854 -49.922 1.00 94.81 691 GLY A C 1
ATOM 4834 O O . GLY A 1 691 ? 43.873 19.028 -50.279 1.00 94.81 691 GLY A O 1
ATOM 4835 N N . VAL A 1 692 ? 43.595 16.849 -50.777 1.00 96.06 692 VAL A N 1
ATOM 4836 C CA . VAL A 1 692 ? 43.407 16.992 -52.231 1.00 96.06 692 VAL A CA 1
ATOM 4837 C C . VAL A 1 692 ? 42.055 16.388 -52.600 1.00 96.06 692 VAL A C 1
ATOM 4839 O O . VAL A 1 692 ? 41.762 15.270 -52.170 1.00 96.06 692 VAL A O 1
ATOM 4842 N N . ARG A 1 693 ? 41.250 17.086 -53.410 1.00 96.00 693 ARG A N 1
ATOM 4843 C CA . ARG A 1 693 ? 40.039 16.511 -54.018 1.00 96.00 693 ARG A CA 1
ATOM 4844 C C . ARG A 1 693 ? 40.434 15.793 -55.305 1.00 96.00 693 ARG A C 1
ATOM 4846 O O . ARG A 1 693 ? 40.608 16.422 -56.349 1.00 96.00 693 ARG A O 1
ATOM 4853 N N . TYR A 1 694 ? 40.661 14.485 -55.205 1.00 95.44 694 TYR A N 1
ATOM 4854 C CA . TYR A 1 694 ? 41.229 13.691 -56.299 1.00 95.44 694 TYR A CA 1
ATOM 4855 C C . TYR A 1 694 ? 40.315 13.630 -57.524 1.00 95.44 694 TYR A C 1
ATOM 4857 O O . TYR A 1 694 ? 40.813 13.638 -58.642 1.00 95.44 694 TYR A O 1
ATOM 4865 N N . GLU A 1 695 ? 39.001 13.617 -57.332 1.00 95.75 695 GLU A N 1
ATOM 4866 C CA . GLU A 1 695 ? 38.002 13.587 -58.398 1.00 95.75 695 GLU A CA 1
ATOM 4867 C C . GLU A 1 695 ? 38.068 14.852 -59.269 1.00 95.75 695 GLU A C 1
ATOM 4869 O O . GLU A 1 695 ? 38.096 14.751 -60.495 1.00 95.75 695 GLU A O 1
ATOM 4874 N N . GLU A 1 696 ? 38.191 16.028 -58.645 1.00 96.31 696 GLU A N 1
ATOM 4875 C CA . GLU A 1 696 ? 38.350 17.314 -59.339 1.00 96.31 696 GLU A CA 1
ATOM 4876 C C . GLU A 1 696 ? 39.706 17.388 -60.063 1.00 96.31 696 GLU A C 1
ATOM 4878 O O . GLU A 1 696 ? 39.791 17.776 -61.227 1.00 96.31 696 GLU A O 1
ATOM 4883 N N . CYS A 1 697 ? 40.770 16.920 -59.403 1.00 97.00 697 CYS A N 1
ATOM 4884 C CA . CYS A 1 697 ? 42.107 16.821 -59.990 1.00 97.00 697 CYS A CA 1
ATOM 4885 C C . CYS A 1 697 ? 42.138 15.905 -61.226 1.00 97.00 697 CYS A C 1
ATOM 4887 O O . CYS A 1 697 ? 42.764 16.236 -62.228 1.00 97.00 697 CYS A O 1
ATOM 4889 N N . LEU A 1 698 ? 41.448 14.761 -61.179 1.00 96.62 698 LEU A N 1
ATOM 4890 C CA . LEU A 1 698 ? 41.353 13.821 -62.299 1.00 96.62 698 LEU A CA 1
ATOM 4891 C C . LEU A 1 698 ? 40.480 14.366 -63.440 1.00 96.62 698 LEU A C 1
ATOM 4893 O O . LEU A 1 698 ? 40.788 14.121 -64.607 1.00 96.62 698 LEU A O 1
ATOM 4897 N N . ALA A 1 699 ? 39.429 15.131 -63.133 1.00 96.19 699 ALA A N 1
ATOM 4898 C CA . ALA A 1 699 ? 38.634 15.826 -64.144 1.00 96.19 699 ALA A CA 1
ATOM 4899 C C . ALA A 1 699 ? 39.461 16.897 -64.879 1.00 96.19 699 ALA A C 1
ATOM 4901 O O . ALA A 1 699 ? 39.405 16.987 -66.109 1.00 96.19 699 ALA A O 1
ATOM 4902 N N . LEU A 1 700 ? 40.275 17.662 -64.144 1.00 96.62 700 LEU A N 1
ATOM 4903 C CA . LEU A 1 700 ? 41.152 18.686 -64.710 1.00 96.62 700 LEU A CA 1
ATOM 4904 C C . LEU A 1 700 ? 42.321 18.083 -65.509 1.00 96.62 700 LEU A C 1
ATOM 4906 O O . LEU A 1 700 ? 42.609 18.552 -66.610 1.00 96.62 700 LEU A O 1
ATOM 4910 N N . GLU A 1 701 ? 42.915 16.986 -65.030 1.00 97.69 701 GLU A N 1
ATOM 4911 C CA . GLU A 1 701 ? 43.884 16.177 -65.782 1.00 97.69 701 GLU A CA 1
ATOM 4912 C C . GLU A 1 701 ? 43.287 15.679 -67.105 1.00 97.69 701 GLU A C 1
ATOM 4914 O O . GLU A 1 701 ? 43.884 15.868 -68.164 1.00 97.69 701 GLU A O 1
ATOM 4919 N N . ALA A 1 702 ? 42.074 15.118 -67.088 1.00 97.69 702 ALA A N 1
ATOM 4920 C CA . ALA A 1 702 ? 41.404 14.658 -68.303 1.00 97.69 702 ALA A CA 1
ATOM 4921 C C . ALA A 1 702 ? 41.121 15.804 -69.295 1.00 97.69 702 ALA A C 1
ATOM 4923 O O . ALA A 1 702 ? 41.247 15.616 -70.508 1.00 97.69 702 ALA A O 1
ATOM 4924 N N . ALA A 1 703 ? 40.771 16.999 -68.809 1.00 97.38 703 ALA A N 1
ATOM 4925 C CA . ALA A 1 703 ? 40.599 18.182 -69.653 1.00 97.38 703 ALA A CA 1
ATOM 4926 C C . ALA A 1 703 ? 41.928 18.673 -70.254 1.00 97.38 703 ALA A C 1
ATOM 4928 O O . ALA A 1 703 ? 41.988 19.010 -71.440 1.00 97.38 703 ALA A O 1
ATOM 4929 N N . TRP A 1 704 ? 43.006 18.662 -69.466 1.00 97.69 704 TRP A N 1
ATOM 4930 C CA . TRP A 1 704 ? 44.349 19.000 -69.931 1.00 97.69 704 TRP A CA 1
ATOM 4931 C C . TRP A 1 704 ? 44.845 18.027 -71.003 1.00 97.69 704 TRP A C 1
ATOM 4933 O O . TRP A 1 704 ? 45.321 18.469 -72.052 1.00 97.69 704 TRP A O 1
ATOM 4943 N N . GLN A 1 705 ? 44.671 16.721 -70.776 1.00 97.62 705 GLN A N 1
ATOM 4944 C CA . GLN A 1 705 ? 45.030 15.673 -71.729 1.00 97.62 705 GLN A CA 1
ATOM 4945 C C . GLN A 1 705 ? 44.267 15.826 -73.047 1.00 97.62 705 GLN A C 1
ATOM 4947 O O . GLN A 1 705 ? 44.900 15.794 -74.099 1.00 97.62 705 GLN A O 1
ATOM 4952 N N . ARG A 1 706 ? 42.948 16.074 -73.011 1.00 97.31 706 ARG A N 1
ATOM 4953 C CA . ARG A 1 706 ? 42.140 16.348 -74.218 1.00 97.31 706 ARG A CA 1
ATOM 4954 C C . ARG A 1 706 ? 42.707 17.517 -75.018 1.00 97.31 706 ARG A C 1
ATOM 4956 O O . ARG A 1 706 ? 43.132 17.318 -76.147 1.00 97.31 706 ARG A O 1
ATOM 4963 N N . ARG A 1 707 ? 42.872 18.688 -74.392 1.00 97.12 707 ARG A N 1
ATOM 4964 C CA . ARG A 1 707 ? 43.463 19.863 -75.056 1.00 97.12 707 ARG A CA 1
ATOM 4965 C C . ARG A 1 707 ? 44.868 19.579 -75.607 1.00 97.12 707 ARG A C 1
ATOM 4967 O O . ARG A 1 707 ? 45.258 20.113 -76.646 1.00 97.12 707 ARG A O 1
ATOM 4974 N N . ARG A 1 708 ? 45.673 18.776 -74.902 1.00 95.81 708 ARG A N 1
ATOM 4975 C CA . ARG A 1 708 ? 47.014 18.389 -75.361 1.00 95.81 708 ARG A CA 1
ATOM 4976 C C . ARG A 1 708 ? 46.945 17.487 -76.595 1.00 95.81 708 ARG A C 1
ATOM 4978 O O . ARG A 1 708 ? 47.757 17.695 -77.494 1.00 95.81 708 ARG A O 1
ATOM 4985 N N . ILE A 1 709 ? 45.997 16.553 -76.648 1.00 97.12 709 ILE A N 1
ATOM 4986 C CA . ILE A 1 709 ? 45.707 15.714 -77.819 1.00 97.12 709 ILE A CA 1
ATOM 4987 C C . ILE A 1 709 ? 45.253 16.598 -78.987 1.00 97.12 709 ILE A C 1
ATOM 4989 O O . ILE A 1 709 ? 45.919 16.581 -80.017 1.00 97.12 709 ILE A O 1
ATOM 4993 N N . ASP A 1 710 ? 44.257 17.470 -78.794 1.00 95.56 710 ASP A N 1
ATOM 4994 C CA . ASP A 1 710 ? 43.747 18.382 -79.834 1.00 95.56 710 ASP A CA 1
ATOM 4995 C C . ASP A 1 710 ? 44.876 19.228 -80.463 1.00 95.56 710 ASP A C 1
ATOM 4997 O O . ASP A 1 710 ? 44.982 19.370 -81.683 1.00 95.56 710 ASP A O 1
ATOM 5001 N N . ARG A 1 711 ? 45.784 19.765 -79.629 1.00 94.81 711 ARG A N 1
ATOM 5002 C CA . ARG A 1 711 ? 46.960 20.535 -80.081 1.00 94.81 711 ARG A CA 1
ATOM 5003 C C . ARG A 1 711 ? 47.982 19.674 -80.841 1.00 94.81 711 ARG A C 1
ATOM 5005 O O . ARG A 1 711 ? 48.640 20.190 -81.743 1.00 94.81 711 ARG A O 1
ATOM 5012 N N . ILE A 1 712 ? 48.139 18.395 -80.491 1.00 95.06 712 ILE A N 1
ATOM 5013 C CA . ILE A 1 712 ? 49.012 17.449 -81.210 1.00 95.06 712 ILE A CA 1
ATOM 5014 C C . ILE A 1 712 ? 48.396 17.076 -82.563 1.00 95.06 712 ILE A C 1
ATOM 5016 O O . ILE A 1 712 ? 49.107 17.087 -83.565 1.00 95.06 712 ILE A O 1
ATOM 5020 N N . GLU A 1 713 ? 47.092 16.806 -82.616 1.00 94.75 713 GLU A N 1
ATOM 5021 C CA . GLU A 1 713 ? 46.368 16.494 -83.854 1.00 94.75 713 GLU A CA 1
ATOM 5022 C C . GLU A 1 713 ? 46.402 17.674 -84.836 1.00 94.75 713 GLU A C 1
ATOM 5024 O O . GLU A 1 713 ? 46.735 17.492 -86.008 1.00 94.75 713 GLU A O 1
ATOM 5029 N N . ALA A 1 714 ? 46.182 18.902 -84.352 1.00 93.19 714 ALA A N 1
ATOM 5030 C CA . ALA A 1 714 ? 46.311 20.114 -85.160 1.00 93.19 714 ALA A CA 1
ATOM 5031 C C . ALA A 1 714 ? 47.740 20.317 -85.706 1.00 93.19 714 ALA A C 1
ATOM 5033 O O . ALA A 1 714 ? 47.916 20.665 -86.876 1.00 93.19 714 ALA A O 1
ATOM 5034 N N . ALA A 1 715 ? 48.772 20.065 -84.891 1.00 91.88 715 ALA A N 1
ATOM 5035 C CA . ALA A 1 715 ? 50.166 20.146 -85.330 1.00 91.88 715 ALA A CA 1
ATOM 5036 C C . ALA A 1 715 ? 50.523 19.053 -86.355 1.00 91.88 715 ALA A C 1
ATOM 5038 O O . ALA A 1 715 ? 51.251 19.319 -87.312 1.00 91.88 715 ALA A O 1
ATOM 5039 N N . LEU A 1 716 ? 49.986 17.839 -86.191 1.00 92.38 716 LEU A N 1
ATOM 5040 C CA . LEU A 1 716 ? 50.164 16.735 -87.134 1.00 92.38 716 LEU A CA 1
ATOM 5041 C C . LEU A 1 716 ? 49.503 17.041 -88.486 1.00 92.38 716 LEU A C 1
ATOM 5043 O O . LEU A 1 716 ? 50.136 16.849 -89.523 1.00 92.38 716 LEU A O 1
ATOM 5047 N N . ALA A 1 717 ? 48.283 17.584 -88.480 1.00 89.81 717 ALA A N 1
ATOM 5048 C CA . ALA A 1 717 ? 47.596 18.026 -89.691 1.00 89.81 717 ALA A CA 1
ATOM 5049 C C . ALA A 1 717 ? 48.371 19.141 -90.420 1.00 89.81 717 ALA A C 1
ATOM 5051 O O . ALA A 1 717 ? 48.518 19.098 -91.642 1.00 89.81 717 ALA A O 1
ATOM 5052 N N . ALA A 1 718 ? 48.940 20.102 -89.682 1.00 86.50 718 ALA A N 1
ATOM 5053 C CA . ALA A 1 718 ? 49.783 21.154 -90.254 1.00 86.50 718 ALA A CA 1
ATOM 5054 C C . ALA A 1 718 ? 51.084 20.604 -90.876 1.00 86.50 718 ALA A C 1
ATOM 5056 O O . ALA A 1 718 ? 51.476 21.035 -91.959 1.00 86.50 718 ALA A O 1
ATOM 5057 N N . LEU A 1 719 ? 51.726 19.618 -90.236 1.00 87.12 719 LEU A N 1
ATOM 5058 C CA . LEU A 1 719 ? 52.902 18.927 -90.783 1.00 87.12 719 LEU A CA 1
ATOM 5059 C C . LEU A 1 719 ? 52.568 18.131 -92.055 1.00 87.12 719 LEU A C 1
ATOM 5061 O O . LEU A 1 719 ? 53.349 18.143 -93.002 1.00 87.12 719 LEU A O 1
ATOM 5065 N N . GLN A 1 720 ? 51.403 17.481 -92.100 1.00 82.88 720 GLN A N 1
ATOM 5066 C CA . GLN A 1 720 ? 50.925 16.741 -93.274 1.00 82.88 720 GLN A CA 1
ATOM 5067 C C . GLN A 1 720 ? 50.531 17.664 -94.441 1.00 82.88 720 GLN A C 1
ATOM 5069 O O . GLN A 1 720 ? 50.713 17.290 -95.596 1.00 82.88 720 GLN A O 1
ATOM 5074 N N . GLY A 1 721 ? 50.037 18.875 -94.161 1.00 67.19 721 GLY A N 1
ATOM 5075 C CA . GLY A 1 721 ? 49.750 19.897 -95.177 1.00 67.19 721 GLY A CA 1
ATOM 5076 C C . GLY A 1 721 ? 50.971 20.692 -95.664 1.00 67.19 721 GLY A C 1
ATOM 5077 O O . GLY A 1 721 ? 50.869 21.420 -96.649 1.00 67.19 7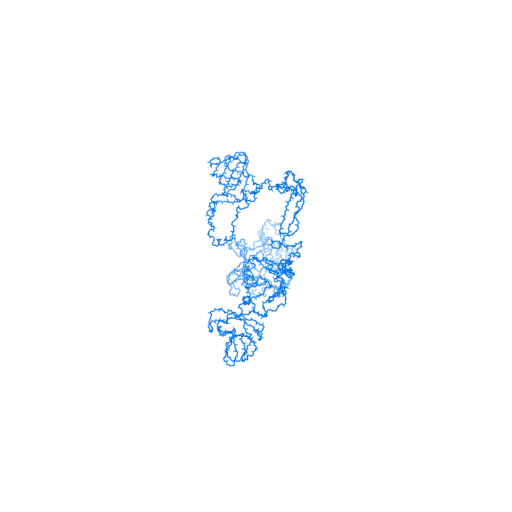21 GLY A O 1
ATOM 5078 N N . GLY A 1 722 ? 52.124 20.576 -94.994 1.00 58.31 722 GLY A N 1
ATOM 5079 C CA . GLY A 1 722 ? 53.307 21.414 -95.228 1.00 58.31 722 GLY A CA 1
ATOM 5080 C C . GLY A 1 722 ? 54.162 21.065 -96.455 1.00 58.31 722 GLY A C 1
ATOM 5081 O O . GLY A 1 722 ? 55.121 21.778 -96.743 1.00 58.31 722 GLY A O 1
ATOM 5082 N N . THR A 1 723 ? 53.855 19.995 -97.191 1.00 53.81 723 THR A N 1
ATOM 5083 C CA . THR A 1 723 ? 54.690 19.477 -98.291 1.00 53.81 723 THR A CA 1
ATOM 5084 C C . THR A 1 723 ? 54.196 19.837 -99.699 1.00 53.81 723 THR A C 1
ATOM 5086 O O . THR A 1 723 ? 54.216 18.976 -100.565 1.00 53.81 723 THR A O 1
ATOM 5089 N N . HIS A 1 724 ? 53.823 21.098 -99.978 1.00 56.56 724 HIS A N 1
ATOM 5090 C CA . HIS A 1 724 ? 53.698 21.625 -101.361 1.00 56.56 724 HIS A CA 1
ATOM 5091 C C . HIS A 1 724 ? 53.801 23.171 -101.463 1.00 56.56 724 HIS A C 1
ATOM 5093 O O . HIS A 1 724 ? 52.879 23.835 -101.931 1.00 56.56 724 HIS A O 1
ATOM 5099 N N . ALA A 1 725 ? 54.937 23.769 -101.079 1.00 50.66 725 ALA A N 1
ATOM 5100 C CA . ALA A 1 725 ? 55.279 25.151 -101.461 1.00 50.66 725 ALA A CA 1
ATOM 5101 C C . ALA A 1 725 ? 56.803 25.383 -101.427 1.00 50.66 725 ALA A C 1
ATOM 5103 O O . ALA A 1 725 ? 57.374 25.598 -100.361 1.00 50.66 725 ALA A O 1
ATOM 5104 N N . GLY A 1 726 ? 57.467 25.321 -102.587 1.00 44.72 726 GLY A N 1
ATOM 5105 C CA . GLY A 1 726 ? 58.925 25.480 -102.687 1.00 44.72 726 GLY A CA 1
ATOM 5106 C C . GLY A 1 726 ? 59.529 24.760 -103.891 1.00 44.72 726 GLY A C 1
ATOM 5107 O O . GLY A 1 726 ? 60.266 23.792 -103.719 1.00 44.72 726 GLY A O 1
ATOM 5108 N N . GLY A 1 727 ? 59.172 25.222 -105.091 1.00 39.06 727 GLY A N 1
ATOM 5109 C CA . GLY A 1 727 ? 59.933 25.004 -106.326 1.00 39.06 727 GLY A CA 1
ATOM 5110 C C . GLY A 1 727 ? 60.585 26.310 -106.761 1.00 39.06 727 GLY A C 1
ATOM 5111 O O . GLY A 1 727 ? 60.065 27.365 -106.329 1.00 39.06 727 GLY A O 1
#

Foldseek 3Di:
DDPPQAFDDPQEKFKFFDFFLFWTATPDHDVSGDYPCVRANAFRKFWKKKAFPVDRLWIFTAIWGQHPVRTTGGQTCDTSVGRGRDGGDGGMMMMGTDDDVVVVVVVVPPDDDPVPDPPVVVVCPPPDDDDPPPVVVVPDDDDPLRVVVVPDDDPVVVCVSVDDDDDDDDFWAFDDDDQDPPQQWGWDDDGAGGHDDTDIDGWGDVVRVTQNDPDPVSSCVSVVNPCLVVADDDCDPRHPPVQPDPVDPPDDHPDDDDDPDDDDDPDADDDPPDDGDPVRVVVVPPDALEDEAFQAEAPAADAQAAFDDGQNRTDDAQGWYQYAHHPQQLPGAIWGYDRGGIDHDPQTNWQVSQANYKHQHCDHDPRHRWIKTWHFDPPDGRPHGGTHIDTDDDPDDDDDDALLVVQVVPDDDDPQWDWDAPDHSHIDIDGHDPLNVCQVVQPDPVSNCVSVVVPPQVVDDPVDGDDPPDDDDDPDDDQDDDDDDDDGDDDWDDAFQDKTFDFDADVPATAKTFIWDRFGDPDQQPTTWTFIWGADPRNHTDDTQWIARRNPRDIDGDDDDDDPDPPPDDPAAQVGDDPDDDDPDDDDDDDDPVVDDPDDDDDPLQLVLLVQFDWDKDFDPVQCVVPPPVGDIDIGGDQVSNQCSRCVRPNHCVCVVLVQKDKDWDAWDDFDADPVRHGPGHTDHTDMDMDGPVVSSVVSVVSSVVVVVVVVVVVVVCVVVVPPDDD

pLDDT: mean 83.97, std 13.92, range [39.06, 98.0]

Radius of gyration: 71.99 Å; chains: 1; bounding box: 168×75×211 Å